Protein 3FIW (pdb70)

B-factor: mean 36.91, std 11.42, range [11.19, 84.14]

CATH classification: 1.10.10.60 (+1 more: 1.10.357.10)

Sequence (659 aa):
KNRETVITEALDLLDEVGLDGVSTRRLAKRLGVEQPSLYWYFRTKRDLLTAAQAAAPHAAEPLPEPGEDWHGWFLRNTRSFRRTLLARRDGARLHAGSRPTADLDRVRRKDFLVASGVPERHAQALAAGRFTVGCVLEEQAEIDHESAFEAGLALITDGLVRHVDARNRETVITEALDLLDEVGLDGVSTRRLAKRLGVEQPSLYWYFRTKRDLLTAAQQAAAPHAAEPLPEPGEDWHGWFLRNTRSFRRTLLARRDGARLHAGSRPDLDRVRRKDFLVASGVPERHAQALAAGRFTVGCVLEEQAEIDHESAFEAGLALITDGLVRHVTKNRETVITEALDLLDEVGLDGVSTRRLAKRLGVEQPSLYWYFRRTKRDLLTAAQAAAPHAAEPLPEPGEDWHGWFLRNTRSFRRTLLARRDGARLHAGSRPTADLDRVRRKDFLVASGVPERHAQALAAGRFTVGCVLEEQAEDHESAFEAGLALITDGLVRHVDARNRETVITEALDLLDEVGLDGVSTRRLAKRLGVEQPSLYWYFRTKRDLLTAAQAAAPHAAEPLPEPGEDWHGWFLRRNTRSFRRTLLARRDGARLHAGSRPTADLDRVRRKDFLVASGVPERHAQALAAGRFTVGCVLEEQAEIDHESAFEAGLALITDGLVRHVD

Organism: Streptomyces coelicolor (strain ATCC BAA-471 / A3(2) / M145) (NCBI:txid100226)

Foldseek 3Di:
DDLVVLLVLQLVVCQVPNPVPRDLVVSCVSVPHDSVVCCVNPVDPLRSLLSLQVLCQLVPDDADDPPDDLVVVLVVSLVSLLCSQLVTQVSLVSCVVNPHDDDPVRVVSNVNCVSNPNDPVLSVCVLSNVVSSVVSNVVRVCVPPVVVVVSSVVVVVVVCVVVDDDD/DLVVLLVLQLVVCQVPNDVRRDLCVSCVVVVHDNVVVCVQPVDPQSSLASLAVLPQLVVDDQDDAPDDLVVVVVVSLVSVLVSQLVGGCSLVSNVSHDHVCVSVVSNVSCVNNPQPPVRVCCVLSNVVSSVVNNVVNVCVVVPVVVVSSVCVVVVVVVVVD/DDDQVVLLVLQLVVCQVQNDVPGALVVSCVSVPHDSVVCCVRPVGPLRSLLSLQVLCQLVPDDQDDAPDDLVVVVVVSLVSVLCSQLVTQNSLVSCVVRPHDDDPVSVVSNCRCVSVVHDPVLSCCVLSNVVSSVVVNCVNVCVVVVVVVSSVCVVVVVCVVVDDDD/DAVVLLVQQQVVCQVPNPVVRDLVVSCVSVVHDSVVSCVRPVDPLRSLQCLQSLPQLLPDDADDQPDDLVVVVVVSLVSVLVSQVPGQCSLVSCVSNVHDRPPVSLVRNCRVVSNPQDPVLSVCVLSNVVSSVVNVVVSVCVVVVVVVVSSVCVVVVVVVVVVD

Nearest PDB structures (foldseek):
  3fiw-assembly1_B  TM=1.004E+00  e=1.712E-21  Streptomyces coelicolor
  3b6c-assembly1_A  TM=8.810E-01  e=7.181E-05  Streptomyces coelicolor
  2opt-assembly1_A  TM=8.750E-01  e=7.545E-05  Streptomyces coelicolor
  2opt-assembly1_B  TM=8.812E-01  e=1.933E-04  Streptomyces coelicolor
  3b6c-assembly1_B  TM=7.492E-01  e=1.067E-04  Streptomyces coelicolor

Solvent-accessible surface area: 34597 Å² total

Secondary structure (DSSP, 8-state):
--HHHHHHHHHHHHHHH-GGG--HHHHHHHHTS-THHHHTT-SSHHHHHH------TTTTSPPP-TTS-HHHHHHHHHHHHHHHHHTSTTHHHHHHHT-PPP-HHHHHH--HHHHTT--HHHH---HHHHHHHHHHHHHHH---HHHHHHHHHHHHHHHHGGG----/-HHHHHHHHHHHHHHH-GGG--HHHHHHHHTS-HHHHHHH-SSHHHHHH------GGGGSPPP-TTS-HHHHHHHHHHHHHHHHHHSTTHHHHHHTS---HHHHHH--HHHHTT--HHHH---HHHHHHHHHHHHHHH---HHHHHHHHHHHHHHHHHTT-/---HHHHHHHHHHHHHHH-GGG--HHHHHHHTTS-HHHHTTT-SSHHHHHH------TTTTSPPP-TTS-HHHHHHHHHHHHHHHHHTSTTHHHHHHHT-PPPPHHHHHH--HHHHTT--HHHH---HHHHHHHHHHHHHHH--HHHHHHHHHHHHHHHHHTT----/--HHHHHHHHHHHHHH-GGG--HHHHHHHHTS-HHHHHTT-SSHHHHHH------TGGGPPPPPTTS-HHHHHHHHHHHHHHHHHTSTTHHHHHHHH-PPPPHHHHHH--HHHHTT--HHHH---HHHHHHHHHHHHHHH---HHHHHHHHHHHHHHHHHHHH-

Structure (mmCIF, N/CA/C/O backbone):
data_3FIW
#
_entry.id   3FIW
#
_cell.length_a   64.487
_cell.length_b   114.352
_cell.length_c   67.446
_cell.angle_alpha   90.00
_cell.angle_beta   90.14
_cell.angle_gamma   90.00
#
_symmetry.space_group_name_H-M   'P 1 21 1'
#
loop_
_entity.id
_entity.type
_entity.pdbx_description
1 polymer 'Putative tetR-family transcriptional regulator'
2 non-polymer DI(HYDROXYETHYL)ETHER
3 water water
#
loop_
_atom_site.group_PDB
_atom_site.id
_atom_site.type_symbol
_atom_site.label_atom_id
_atom_site.label_alt_id
_atom_site.label_comp_id
_atom_site.label_asym_id
_atom_site.label_entity_id
_atom_site.label_seq_id
_atom_site.pdbx_PDB_ins_code
_atom_site.Cartn_x
_atom_site.Cartn_y
_atom_site.Cartn_z
_atom_site.occupancy
_atom_site.B_iso_or_equiv
_atom_site.auth_seq_id
_atom_site.auth_comp_id
_atom_site.auth_asym_id
_atom_site.auth_atom_id
_atom_site.pdbx_PDB_model_num
ATOM 1 N N . LYS A 1 24 ? 31.898 54.497 11.113 1.00 53.90 3 LYS A N 1
ATOM 2 C CA . LYS A 1 24 ? 31.482 55.776 10.441 1.00 53.79 3 LYS A CA 1
ATOM 3 C C . LYS A 1 24 ? 32.459 56.295 9.383 1.00 53.50 3 LYS A C 1
ATOM 4 O O . LYS A 1 24 ? 33.631 56.639 9.689 1.00 53.13 3 LYS A O 1
ATOM 18 N N . ASN A 1 26 ? 34.288 58.652 6.687 1.00 48.28 5 ASN A N 1
ATOM 19 C CA . ASN A 1 26 ? 34.816 59.934 7.073 1.00 46.36 5 ASN A CA 1
ATOM 20 C C . ASN A 1 26 ? 36.148 60.002 6.317 1.00 44.54 5 ASN A C 1
ATOM 21 O O . ASN A 1 26 ? 36.841 58.980 6.202 1.00 44.68 5 ASN A O 1
ATOM 26 N N . ARG A 1 27 ? 36.491 61.153 5.744 1.00 42.00 6 ARG A N 1
ATOM 27 C CA . ARG A 1 27 ? 37.751 61.254 4.990 1.00 40.57 6 ARG A CA 1
ATOM 28 C C . ARG A 1 27 ? 38.990 61.008 5.877 1.00 38.70 6 ARG A C 1
ATOM 29 O O . ARG A 1 27 ? 39.787 60.117 5.578 1.00 36.88 6 ARG A O 1
ATOM 37 N N . GLU A 1 28 ? 39.122 61.770 6.966 1.00 37.26 7 GLU A N 1
ATOM 38 C CA . GLU A 1 28 ? 40.289 61.665 7.892 1.00 38.19 7 GLU A CA 1
ATOM 39 C C . GLU A 1 28 ? 40.542 60.223 8.391 1.00 37.31 7 GLU A C 1
ATOM 40 O O . GLU A 1 28 ? 41.675 59.757 8.394 1.00 37.32 7 GLU A O 1
ATOM 46 N N . THR A 1 29 ? 39.454 59.553 8.761 1.00 36.25 8 THR A N 1
ATOM 47 C CA . THR A 1 29 ? 39.342 58.122 9.023 1.00 35.11 8 THR A CA 1
ATOM 48 C C . THR A 1 29 ? 39.885 57.243 7.935 1.00 34.14 8 THR A C 1
ATOM 49 O O . THR A 1 29 ? 40.588 56.301 8.217 1.00 34.80 8 THR A O 1
ATOM 53 N N . VAL A 1 30 ? 39.481 57.477 6.693 1.00 33.41 9 VAL A N 1
ATOM 54 C CA . VAL A 1 30 ? 39.990 56.660 5.598 1.00 32.03 9 VAL A CA 1
ATOM 55 C C . VAL A 1 30 ? 41.505 56.829 5.473 1.00 31.10 9 VAL A C 1
ATOM 56 O O . VAL A 1 30 ? 42.229 55.845 5.312 1.00 31.07 9 VAL A O 1
ATOM 60 N N . ILE A 1 31 ? 41.961 58.083 5.560 1.00 29.67 10 ILE A N 1
ATOM 61 C CA . ILE A 1 31 ? 43.343 58.432 5.358 1.00 28.12 10 ILE A CA 1
ATOM 62 C C . ILE A 1 31 ? 44.187 57.849 6.484 1.00 29.07 10 ILE A C 1
ATOM 63 O O . ILE A 1 31 ? 45.293 57.398 6.262 1.00 29.37 10 ILE A O 1
ATOM 68 N N . THR A 1 32 ? 43.655 57.860 7.698 1.00 29.62 11 THR A N 1
ATOM 69 C CA . THR A 1 32 ? 44.360 57.353 8.871 1.00 31.05 11 THR A CA 1
ATOM 70 C C . THR A 1 32 ? 44.488 55.858 8.762 1.00 30.87 11 THR A C 1
ATOM 71 O O . THR A 1 32 ? 45.534 55.273 9.083 1.00 30.54 11 THR A O 1
ATOM 75 N N . GLU A 1 33 ? 43.421 55.247 8.261 1.00 30.10 12 GLU A N 1
ATOM 76 C CA . GLU A 1 33 ? 43.402 53.826 7.988 1.00 30.20 12 GLU A CA 1
ATOM 77 C C . GLU A 1 33 ? 44.352 53.424 6.835 1.00 29.89 12 GLU A C 1
ATOM 78 O O . GLU A 1 33 ? 44.899 52.311 6.824 1.00 29.36 12 GLU A O 1
ATOM 84 N N . ALA A 1 34 ? 44.567 54.347 5.903 1.00 28.50 13 ALA A N 1
ATOM 85 C CA . ALA A 1 34 ? 45.437 54.104 4.759 1.00 28.77 13 ALA A CA 1
ATOM 86 C C . ALA A 1 34 ? 46.904 54.098 5.199 1.00 28.39 13 ALA A C 1
ATOM 87 O O . ALA A 1 34 ? 47.709 53.220 4.798 1.00 28.63 13 ALA A O 1
ATOM 89 N N . LEU A 1 35 ? 47.235 55.065 6.059 1.00 28.54 14 LEU A N 1
ATOM 90 C CA . LEU A 1 35 ? 48.559 55.181 6.647 1.00 27.63 14 LEU A CA 1
ATOM 91 C C . LEU A 1 35 ? 48.887 53.998 7.558 1.00 28.53 14 LEU A C 1
ATOM 92 O O . LEU A 1 35 ? 50.059 53.560 7.601 1.00 28.30 14 LEU A O 1
ATOM 97 N N . ASP A 1 36 ? 47.882 53.493 8.279 1.00 28.01 15 ASP A N 1
ATOM 98 C CA . ASP A 1 36 ? 48.046 52.272 9.046 1.00 29.49 15 ASP A CA 1
ATOM 99 C C . ASP A 1 36 ? 48.269 51.069 8.158 1.00 29.83 15 ASP A C 1
ATOM 100 O O . ASP A 1 36 ? 49.122 50.229 8.475 1.00 31.15 15 ASP A O 1
ATOM 105 N N . LEU A 1 37 ? 47.511 50.990 7.062 1.00 30.12 16 LEU A N 1
ATOM 106 C CA . LEU A 1 37 ? 47.701 49.974 6.023 1.00 30.89 16 LEU A CA 1
ATOM 107 C C . LEU A 1 37 ? 49.110 50.008 5.430 1.00 31.94 16 LEU A C 1
ATOM 108 O O . LEU A 1 37 ? 49.729 48.949 5.218 1.00 33.56 16 LEU A O 1
ATOM 113 N N . LEU A 1 38 ? 49.598 51.220 5.160 1.00 32.50 17 LEU A N 1
ATOM 114 C CA . LEU A 1 38 ? 50.939 51.445 4.687 1.00 31.44 17 LEU A CA 1
ATOM 115 C C . LEU A 1 38 ? 51.937 50.863 5.664 1.00 33.49 17 LEU A C 1
ATOM 116 O O . LEU A 1 38 ? 52.874 50.176 5.235 1.00 33.21 17 LEU A O 1
ATOM 121 N N . ASP A 1 39 ? 51.742 51.135 6.963 1.00 33.97 18 ASP A N 1
ATOM 122 C CA . ASP A 1 39 ? 52.591 50.553 8.001 1.00 35.35 18 ASP A CA 1
ATOM 123 C C . ASP A 1 39 ? 52.603 49.046 7.894 1.00 36.09 18 ASP A C 1
ATOM 124 O O . ASP A 1 39 ? 53.646 48.413 8.060 1.00 36.22 18 ASP A O 1
ATOM 129 N N . GLU A 1 40 ? 51.442 48.486 7.585 1.00 37.42 19 GLU A N 1
ATOM 130 C CA . GLU A 1 40 ? 51.253 47.048 7.569 1.00 39.15 19 GLU A CA 1
ATOM 131 C C . GLU A 1 40 ? 51.832 46.374 6.344 1.00 38.43 19 GLU A C 1
ATOM 132 O O . GLU A 1 40 ? 52.456 45.337 6.462 1.00 38.74 19 GLU A O 1
ATOM 138 N N . VAL A 1 41 ? 51.576 46.912 5.157 1.00 38.24 20 VAL A N 1
ATOM 139 C CA . VAL A 1 41 ? 51.845 46.131 3.935 1.00 37.67 20 VAL A CA 1
ATOM 140 C C . VAL A 1 41 ? 52.941 46.738 3.046 1.00 38.12 20 VAL A C 1
ATOM 141 O O . VAL A 1 41 ? 53.365 46.124 2.070 1.00 39.28 20 VAL A O 1
ATOM 145 N N . GLY A 1 42 ? 53.395 47.940 3.373 1.00 37.42 21 GLY A N 1
ATOM 146 C CA . GLY A 1 42 ? 54.401 48.622 2.555 1.00 36.34 21 GLY A CA 1
ATOM 147 C C . GLY A 1 42 ? 53.679 49.428 1.514 1.00 36.47 21 GLY A C 1
ATOM 148 O O . GLY A 1 42 ? 52.508 49.136 1.208 1.00 35.64 21 GLY A O 1
ATOM 149 N N . LEU A 1 43 ? 54.352 50.444 0.975 1.00 35.73 22 LEU A N 1
ATOM 150 C CA . LEU A 1 43 ? 53.771 51.268 -0.100 1.00 36.02 22 LEU A CA 1
ATOM 151 C C . LEU A 1 43 ? 53.343 50.433 -1.317 1.00 36.68 22 LEU A C 1
ATOM 152 O O . LEU A 1 43 ? 52.323 50.716 -1.940 1.00 36.61 22 LEU A O 1
ATOM 157 N N . ASP A 1 44 ? 54.145 49.429 -1.660 1.00 37.02 23 ASP A N 1
ATOM 158 C CA . ASP A 1 44 ? 53.880 48.567 -2.808 1.00 37.35 23 ASP A CA 1
ATOM 159 C C . ASP A 1 44 ? 52.616 47.769 -2.621 1.00 37.47 23 ASP A C 1
ATOM 160 O O . ASP A 1 44 ? 51.985 47.412 -3.619 1.00 37.32 23 ASP A O 1
ATOM 165 N N . GLY A 1 45 ? 52.242 47.493 -1.365 1.00 37.30 24 GLY A N 1
ATOM 166 C CA . GLY A 1 45 ? 50.909 46.902 -1.046 1.00 37.85 24 GLY A CA 1
ATOM 167 C C . GLY A 1 45 ? 49.664 47.799 -0.838 1.00 38.52 24 GLY A C 1
ATOM 168 O O . GLY A 1 45 ? 48.568 47.301 -0.512 1.00 39.51 24 GLY A O 1
ATOM 169 N N . VAL A 1 46 ? 49.786 49.108 -1.013 1.00 37.91 25 VAL A N 1
ATOM 170 C CA . VAL A 1 46 ? 48.656 50.006 -0.771 1.00 38.15 25 VAL A CA 1
ATOM 171 C C . VAL A 1 46 ? 47.784 50.010 -2.041 1.00 40.02 25 VAL A C 1
ATOM 172 O O . VAL A 1 46 ? 48.288 50.247 -3.153 1.00 41.41 25 VAL A O 1
ATOM 176 N N . SER A 1 47 ? 46.499 49.680 -1.876 1.00 39.94 26 SER A N 1
ATOM 177 C CA . SER A 1 47 ? 45.509 49.743 -2.939 1.00 40.02 26 SER A CA 1
ATOM 178 C C . SER A 1 47 ? 44.189 50.100 -2.310 1.00 40.41 26 SER A C 1
ATOM 179 O O . SER A 1 47 ? 43.981 49.929 -1.093 1.00 41.38 26 SER A O 1
ATOM 182 N N . THR A 1 48 ? 43.318 50.644 -3.137 1.00 39.99 27 THR A N 1
ATOM 183 C CA . THR A 1 48 ? 41.954 50.924 -2.757 1.00 39.77 27 THR A CA 1
ATOM 184 C C . THR A 1 48 ? 41.239 49.662 -2.291 1.00 39.14 27 THR A C 1
ATOM 185 O O . THR A 1 48 ? 40.553 49.674 -1.253 1.00 38.90 27 THR A O 1
ATOM 189 N N . ARG A 1 49 ? 41.406 48.573 -3.029 1.00 38.16 28 ARG A N 1
ATOM 190 C CA . ARG A 1 49 ? 40.710 47.366 -2.640 1.00 39.12 28 ARG A CA 1
ATOM 191 C C . ARG A 1 49 ? 41.158 46.869 -1.255 1.00 38.06 28 ARG A C 1
ATOM 192 O O . ARG A 1 49 ? 40.330 46.454 -0.439 1.00 38.69 28 ARG A O 1
ATOM 200 N N . ARG A 1 50 ? 42.441 46.993 -0.956 1.00 36.56 29 ARG A N 1
ATOM 201 C CA . ARG A 1 50 ? 42.960 46.508 0.305 1.00 35.43 29 ARG A CA 1
ATOM 202 C C . ARG A 1 50 ? 42.523 47.417 1.465 1.00 34.29 29 ARG A C 1
ATOM 203 O O . ARG A 1 50 ? 42.167 46.930 2.547 1.00 34.59 29 ARG A O 1
ATOM 211 N N . LEU A 1 51 ? 42.524 48.731 1.232 1.00 31.87 30 LEU A N 1
ATOM 212 C CA . LEU A 1 51 ? 42.020 49.686 2.188 1.00 30.01 30 LEU A CA 1
ATOM 213 C C . LEU A 1 51 ? 40.530 49.459 2.469 1.00 30.18 30 LEU A C 1
ATOM 214 O O . LEU A 1 51 ? 40.107 49.466 3.636 1.00 29.41 30 LEU A O 1
ATOM 219 N N . ALA A 1 52 ? 39.740 49.264 1.404 1.00 29.93 31 ALA A N 1
ATOM 220 C CA . ALA A 1 52 ? 38.310 48.993 1.548 1.00 30.70 31 ALA A CA 1
ATOM 221 C C . ALA A 1 52 ? 38.098 47.845 2.533 1.00 31.41 31 ALA A C 1
ATOM 222 O O . ALA A 1 52 ? 37.287 47.934 3.450 1.00 30.70 31 ALA A O 1
ATOM 224 N N . LYS A 1 53 ? 38.851 46.777 2.321 1.00 32.49 32 LYS A N 1
ATOM 225 C CA . LYS A 1 53 ? 38.729 45.556 3.090 1.00 34.04 32 LYS A CA 1
ATOM 226 C C . LYS A 1 53 ? 39.135 45.773 4.548 1.00 34.47 32 LYS A C 1
ATOM 227 O O . LYS A 1 53 ? 38.429 45.334 5.424 1.00 35.18 32 LYS A O 1
ATOM 233 N N . ARG A 1 54 ? 40.253 46.459 4.800 1.00 35.39 33 ARG A N 1
ATOM 234 C CA . ARG A 1 54 ? 40.627 46.925 6.160 1.00 36.51 33 ARG A CA 1
ATOM 235 C C . ARG A 1 54 ? 39.484 47.655 6.860 1.00 35.78 33 ARG A C 1
ATOM 236 O O . ARG A 1 54 ? 39.304 47.522 8.065 1.00 35.05 33 ARG A O 1
ATOM 244 N N . LEU A 1 55 ? 38.739 48.445 6.088 1.00 35.64 34 LEU A N 1
ATOM 245 C CA . LEU A 1 55 ? 37.649 49.278 6.611 1.00 35.17 34 LEU A CA 1
ATOM 246 C C . LEU A 1 55 ? 36.362 48.472 6.748 1.00 34.64 34 LEU A C 1
ATOM 247 O O . LEU A 1 55 ? 35.455 48.899 7.437 1.00 34.64 34 LEU A O 1
ATOM 252 N N . GLY A 1 56 ? 36.306 47.313 6.087 1.00 34.08 35 GLY A N 1
ATOM 253 C CA . GLY A 1 56 ? 35.116 46.479 5.997 1.00 33.72 35 GLY A CA 1
ATOM 254 C C . GLY A 1 56 ? 34.024 47.076 5.120 1.00 34.14 35 GLY A C 1
ATOM 255 O O . GLY A 1 56 ? 32.826 46.927 5.410 1.00 34.37 35 GLY A O 1
ATOM 256 N N . VAL A 1 57 ? 34.405 47.773 4.053 1.00 33.76 36 VAL A N 1
ATOM 257 C CA . VAL A 1 57 ? 33.406 48.394 3.178 1.00 33.61 36 VAL A CA 1
ATOM 258 C C . VAL A 1 57 ? 33.553 47.902 1.742 1.00 33.98 36 VAL A C 1
ATOM 259 O O . VAL A 1 57 ? 34.573 47.279 1.380 1.00 33.69 36 VAL A O 1
ATOM 263 N N . GLU A 1 58 ? 32.522 48.169 0.942 1.00 34.31 37 GLU A N 1
ATOM 264 C CA . GLU A 1 58 ? 32.565 47.978 -0.515 1.00 34.75 37 GLU A CA 1
ATOM 265 C C . GLU A 1 58 ? 33.594 48.907 -1.137 1.00 34.27 37 GLU A C 1
ATOM 266 O O . GLU A 1 58 ? 33.609 50.122 -0.851 1.00 33.46 37 GLU A O 1
ATOM 272 N N . GLN A 1 59 ? 34.447 48.344 -1.990 1.00 33.93 38 GLN A N 1
ATOM 273 C CA . GLN A 1 59 ? 35.512 49.146 -2.630 1.00 34.44 38 GLN A CA 1
ATOM 274 C C . GLN A 1 59 ? 35.037 50.414 -3.387 1.00 33.74 38 GLN A C 1
ATOM 275 O O . GLN A 1 59 ? 35.678 51.476 -3.257 1.00 33.99 38 GLN A O 1
ATOM 281 N N . PRO A 1 60 ? 33.947 50.312 -4.200 1.00 32.56 39 PRO A N 1
ATOM 282 C CA . PRO A 1 60 ? 33.417 51.529 -4.854 1.00 31.69 39 PRO A CA 1
ATOM 283 C C . PRO A 1 60 ? 32.996 52.661 -3.909 1.00 30.90 39 PRO A C 1
ATOM 284 O O . PRO A 1 60 ? 33.025 53.819 -4.296 1.00 30.89 39 PRO A O 1
ATOM 288 N N . SER A 1 61 ? 32.617 52.344 -2.679 1.00 29.94 40 SER A N 1
ATOM 289 C CA . SER A 1 61 ? 32.331 53.383 -1.702 1.00 29.40 40 SER A CA 1
ATOM 290 C C . SER A 1 61 ? 33.529 54.312 -1.391 1.00 28.38 40 SER A C 1
ATOM 291 O O . SER A 1 61 ? 33.322 55.421 -0.919 1.00 28.27 40 SER A O 1
ATOM 294 N N . LEU A 1 62 ? 34.754 53.857 -1.665 1.00 27.80 41 LEU A N 1
ATOM 295 C CA . LEU A 1 62 ? 35.952 54.664 -1.477 1.00 27.23 41 LEU A CA 1
ATOM 296 C C . LEU A 1 62 ? 36.255 55.596 -2.639 1.00 25.75 41 LEU A C 1
ATOM 297 O O . LEU A 1 62 ? 36.902 56.612 -2.424 1.00 24.51 41 LEU A O 1
ATOM 302 N N . TYR A 1 63 ? 35.830 55.227 -3.849 1.00 23.38 42 TYR A N 1
ATOM 303 C CA . TYR A 1 63 ? 35.829 56.133 -5.007 1.00 23.06 42 TYR A CA 1
ATOM 304 C C . TYR A 1 63 ? 35.368 57.579 -4.678 1.00 22.58 42 TYR A C 1
ATOM 305 O O . TYR A 1 63 ? 35.886 58.543 -5.219 1.00 22.27 42 TYR A O 1
ATOM 314 N N . TRP A 1 64 ? 34.393 57.707 -3.785 1.00 21.83 43 TRP A N 1
ATOM 315 C CA . TRP A 1 64 ? 33.802 58.983 -3.419 1.00 21.48 43 TRP A CA 1
ATOM 316 C C . TRP A 1 64 ? 34.724 59.864 -2.594 1.00 22.54 43 TRP A C 1
ATOM 317 O O . TRP A 1 64 ? 34.544 61.107 -2.544 1.00 21.54 43 TRP A O 1
ATOM 328 N N . TYR A 1 65 ? 35.689 59.209 -1.946 1.00 22.58 44 TYR A N 1
ATOM 329 C CA . TYR A 1 65 ? 36.830 59.871 -1.283 1.00 24.65 44 TYR A CA 1
ATOM 330 C C . TYR A 1 65 ? 38.033 60.127 -2.207 1.00 25.15 44 TYR A C 1
ATOM 331 O O . TYR A 1 65 ? 38.640 61.202 -2.165 1.00 23.71 44 TYR A O 1
ATOM 340 N N . PHE A 1 66 ? 38.392 59.127 -3.008 1.00 25.67 45 PHE A N 1
ATOM 341 C CA . PHE A 1 66 ? 39.597 59.176 -3.804 1.00 26.99 45 PHE A CA 1
ATOM 342 C C . PHE A 1 66 ? 39.314 58.553 -5.109 1.00 27.90 45 PHE A C 1
ATOM 343 O O . PHE A 1 66 ? 39.151 57.340 -5.219 1.00 27.62 45 PHE A O 1
ATOM 351 N N . ARG A 1 67 ? 39.225 59.407 -6.107 1.00 29.90 46 ARG A N 1
ATOM 352 C CA . ARG A 1 67 ? 38.776 59.016 -7.431 1.00 31.72 46 ARG A CA 1
ATOM 353 C C . ARG A 1 67 ? 39.792 58.045 -8.005 1.00 32.71 46 ARG A C 1
ATOM 354 O O . ARG A 1 67 ? 39.419 57.133 -8.765 1.00 33.40 46 ARG A O 1
ATOM 362 N N . THR A 1 68 ? 41.066 58.229 -7.607 1.00 33.15 47 THR A N 1
ATOM 363 C CA . THR A 1 68 ? 42.201 57.480 -8.146 1.00 33.43 47 THR A CA 1
ATOM 364 C C . THR A 1 68 ? 43.140 57.126 -7.037 1.00 33.44 47 THR A C 1
ATOM 365 O O . THR A 1 68 ? 43.090 57.736 -5.990 1.00 33.04 47 THR A O 1
ATOM 369 N N . LYS A 1 69 ? 43.971 56.117 -7.268 1.00 34.20 48 LYS A N 1
ATOM 370 C CA . LYS A 1 69 ? 45.073 55.754 -6.379 1.00 35.73 48 LYS A CA 1
ATOM 371 C C . LYS A 1 69 ? 46.046 56.915 -6.221 1.00 35.63 48 LYS A C 1
ATOM 372 O O . LYS A 1 69 ? 46.516 57.176 -5.121 1.00 35.26 48 LYS A O 1
ATOM 378 N N . ARG A 1 70 ? 46.349 57.609 -7.316 1.00 36.46 49 ARG A N 1
ATOM 379 C CA . ARG A 1 70 ? 47.104 58.860 -7.232 1.00 37.00 49 ARG A CA 1
ATOM 380 C C . ARG A 1 70 ? 46.560 59.791 -6.146 1.00 35.03 49 ARG A C 1
ATOM 381 O O . ARG A 1 70 ? 47.337 60.311 -5.366 1.00 35.17 49 ARG A O 1
ATOM 389 N N . ASP A 1 71 ? 45.247 60.032 -6.109 1.00 33.74 50 ASP A N 1
ATOM 390 C CA . ASP A 1 71 ? 44.657 60.989 -5.140 1.00 32.94 50 ASP A CA 1
ATOM 391 C C . ASP A 1 71 ? 44.705 60.498 -3.668 1.00 31.70 50 ASP A C 1
ATOM 392 O O . ASP A 1 71 ? 44.797 61.300 -2.739 1.00 28.69 50 ASP A O 1
ATOM 397 N N . LEU A 1 72 ? 44.582 59.174 -3.505 1.00 30.50 51 LEU A N 1
ATOM 398 C CA . LEU A 1 72 ? 44.750 58.506 -2.234 1.00 30.16 51 LEU A CA 1
ATOM 399 C C . LEU A 1 72 ? 46.165 58.743 -1.688 1.00 30.00 51 LEU A C 1
ATOM 400 O O . LEU A 1 72 ? 46.324 59.240 -0.584 1.00 30.76 51 LEU A O 1
ATOM 405 N N . LEU A 1 73 ? 47.190 58.385 -2.465 1.00 30.21 52 LEU A N 1
ATOM 406 C CA . LEU A 1 73 ? 48.596 58.689 -2.113 1.00 30.14 52 LEU A CA 1
ATOM 407 C C . LEU A 1 73 ? 48.907 60.146 -1.720 1.00 30.63 52 LEU A C 1
ATOM 408 O O . LEU A 1 73 ? 49.586 60.368 -0.732 1.00 31.76 52 LEU A O 1
ATOM 413 N N . THR A 1 74 ? 48.455 61.113 -2.525 1.00 31.07 53 THR A N 1
ATOM 414 C CA . THR A 1 74 ? 48.640 62.547 -2.288 1.00 30.76 53 THR A CA 1
ATOM 415 C C . THR A 1 74 ? 48.106 62.884 -0.926 1.00 30.85 53 THR A C 1
ATOM 416 O O . THR A 1 74 ? 48.781 63.537 -0.167 1.00 32.63 53 THR A O 1
ATOM 420 N N . ALA A 1 75 ? 46.879 62.448 -0.639 1.00 30.62 54 ALA A N 1
ATOM 421 C CA . ALA A 1 75 ? 46.250 62.581 0.658 1.00 29.26 54 ALA A CA 1
ATOM 422 C C . ALA A 1 75 ? 47.012 61.923 1.790 1.00 28.69 54 ALA A C 1
ATOM 423 O O . ALA A 1 75 ? 47.083 62.501 2.865 1.00 27.09 54 ALA A O 1
ATOM 433 N N . ALA A 1 77 ? 50.247 61.334 1.796 1.00 29.74 56 ALA A N 1
ATOM 434 C CA . ALA A 1 77 ? 51.531 62.038 1.920 1.00 29.04 56 ALA A CA 1
ATOM 435 C C . ALA A 1 77 ? 51.372 63.347 2.729 1.00 30.06 56 ALA A C 1
ATOM 436 O O . ALA A 1 77 ? 52.239 63.684 3.549 1.00 29.32 56 ALA A O 1
ATOM 438 N N . GLN A 1 78 ? 50.259 64.050 2.488 1.00 29.80 57 GLN A N 1
ATOM 439 C CA . GLN A 1 78 ? 49.967 65.271 3.162 1.00 31.55 57 GLN A CA 1
ATOM 440 C C . GLN A 1 78 ? 49.692 65.007 4.646 1.00 31.41 57 GLN A C 1
ATOM 441 O O . GLN A 1 78 ? 50.265 65.688 5.503 1.00 32.11 57 GLN A O 1
ATOM 447 N N . ALA A 1 79 ? 48.808 64.043 4.952 1.00 31.77 58 ALA A N 1
ATOM 448 C CA . ALA A 1 79 ? 48.482 63.665 6.359 1.00 30.82 58 ALA A CA 1
ATOM 449 C C . ALA A 1 79 ? 49.746 63.203 7.100 1.00 31.65 58 ALA A C 1
ATOM 450 O O . ALA A 1 79 ? 49.889 63.423 8.289 1.00 32.90 58 ALA A O 1
ATOM 452 N N . ALA A 1 80 ? 50.664 62.532 6.389 1.00 32.17 59 ALA A N 1
ATOM 453 C CA . ALA A 1 80 ? 51.939 62.012 6.978 1.00 31.39 59 ALA A CA 1
ATOM 454 C C . ALA A 1 80 ? 52.835 63.115 7.591 1.00 31.21 59 ALA A C 1
ATOM 455 O O . ALA A 1 80 ? 53.721 62.826 8.419 1.00 31.00 59 ALA A O 1
ATOM 465 N N . ALA A 1 82 ? 51.746 65.754 9.323 1.00 32.16 61 ALA A N 1
ATOM 466 C CA . ALA A 1 82 ? 51.091 66.446 10.439 1.00 31.25 61 ALA A CA 1
ATOM 467 C C . ALA A 1 82 ? 52.014 66.547 11.644 1.00 30.34 61 ALA A C 1
ATOM 468 O O . ALA A 1 82 ? 52.116 67.618 12.204 1.00 29.77 61 ALA A O 1
ATOM 470 N N . PRO A 1 83 ? 52.683 65.421 12.036 1.00 30.22 62 PRO A N 1
ATOM 471 C CA . PRO A 1 83 ? 53.622 65.458 13.188 1.00 30.05 62 PRO A CA 1
ATOM 472 C C . PRO A 1 83 ? 54.758 66.501 13.045 1.00 30.87 62 PRO A C 1
ATOM 473 O O . PRO A 1 83 ? 55.136 67.162 14.013 1.00 31.45 62 PRO A O 1
ATOM 477 N N . HIS A 1 84 ? 55.297 66.677 11.854 1.00 31.24 63 HIS A N 1
ATOM 478 C CA . HIS A 1 84 ? 56.216 67.782 11.636 1.00 32.05 63 HIS A CA 1
ATOM 479 C C . HIS A 1 84 ? 55.562 69.166 11.861 1.00 32.97 63 HIS A C 1
ATOM 480 O O . HIS A 1 84 ? 56.166 70.053 12.470 1.00 31.58 63 HIS A O 1
ATOM 487 N N . ALA A 1 85 ? 54.323 69.331 11.370 1.00 34.39 64 ALA A N 1
ATOM 488 C CA . ALA A 1 85 ? 53.570 70.578 11.524 1.00 34.71 64 ALA A CA 1
ATOM 489 C C . ALA A 1 85 ? 53.123 70.816 12.933 1.00 35.19 64 ALA A C 1
ATOM 490 O O . ALA A 1 85 ? 52.763 71.933 13.305 1.00 34.68 64 ALA A O 1
ATOM 492 N N . ALA A 1 86 ? 53.091 69.760 13.732 1.00 36.11 65 ALA A N 1
ATOM 493 C CA . ALA A 1 86 ? 52.704 69.913 15.142 1.00 36.25 65 ALA A CA 1
ATOM 494 C C . ALA A 1 86 ? 53.817 70.498 16.017 1.00 36.70 65 ALA A C 1
ATOM 495 O O . ALA A 1 86 ? 53.582 70.786 17.180 1.00 36.49 65 ALA A O 1
ATOM 497 N N . GLU A 1 87 ? 55.035 70.654 15.485 1.00 36.64 66 GLU A N 1
ATOM 498 C CA . GLU A 1 87 ? 56.154 71.137 16.311 1.00 36.31 66 GLU A CA 1
ATOM 499 C C . GLU A 1 87 ? 56.058 72.629 16.579 1.00 36.35 66 GLU A C 1
ATOM 500 O O . GLU A 1 87 ? 55.607 73.362 15.708 1.00 36.55 66 GLU A O 1
ATOM 506 N N . PRO A 1 88 ? 56.518 73.094 17.765 1.00 37.06 67 PRO A N 1
ATOM 507 C CA . PRO A 1 88 ? 56.476 74.556 18.003 1.00 36.92 67 PRO A CA 1
ATOM 508 C C . PRO A 1 88 ? 57.356 75.293 16.990 1.00 36.93 67 PRO A C 1
ATOM 509 O O . PRO A 1 88 ? 58.390 74.771 16.548 1.00 37.13 67 PRO A O 1
ATOM 513 N N . LEU A 1 89 ? 56.899 76.456 16.577 1.00 36.85 68 LEU A N 1
ATOM 514 C CA . LEU A 1 89 ? 57.678 77.365 15.755 1.00 36.89 68 LEU A CA 1
ATOM 515 C C . LEU A 1 89 ? 58.784 78.032 16.584 1.00 37.64 68 LEU A C 1
ATOM 516 O O . LEU A 1 89 ? 58.631 78.269 17.810 1.00 37.88 68 LEU A O 1
ATOM 521 N N . PRO A 1 90 ? 59.886 78.391 15.918 1.00 38.18 69 PRO A N 1
ATOM 522 C CA . PRO A 1 90 ? 60.985 78.952 16.682 1.00 39.11 69 PRO A CA 1
ATOM 523 C C . PRO A 1 90 ? 60.640 80.374 17.214 1.00 40.87 69 PRO A C 1
ATOM 524 O O . PRO A 1 90 ? 59.920 81.114 16.545 1.00 41.35 69 PRO A O 1
ATOM 528 N N . GLU A 1 91 ? 61.129 80.725 18.408 1.00 41.77 70 GLU A N 1
ATOM 529 C CA . GLU A 1 91 ? 60.931 82.054 18.950 1.00 44.12 70 GLU A CA 1
ATOM 530 C C . GLU A 1 91 ? 62.221 82.810 18.991 1.00 44.25 70 GLU A C 1
ATOM 531 O O . GLU A 1 91 ? 63.237 82.262 19.398 1.00 44.70 70 GLU A O 1
ATOM 537 N N . PRO A 1 92 ? 62.185 84.083 18.564 1.00 45.09 71 PRO A N 1
ATOM 538 C CA . PRO A 1 92 ? 63.233 85.074 18.826 1.00 44.86 71 PRO A CA 1
ATOM 539 C C . PRO A 1 92 ? 63.929 84.894 20.167 1.00 44.23 71 PRO A C 1
ATOM 540 O O . PRO A 1 92 ? 63.286 84.742 21.229 1.00 43.45 71 PRO A O 1
ATOM 544 N N . GLY A 1 93 ? 65.250 84.907 20.101 1.00 43.38 72 GLY A N 1
ATOM 545 C CA . GLY A 1 93 ? 66.022 84.705 21.294 1.00 42.09 72 GLY A CA 1
ATOM 546 C C . GLY A 1 93 ? 66.495 83.274 21.377 1.00 40.58 72 GLY A C 1
ATOM 547 O O . GLY A 1 93 ? 67.497 83.022 22.042 1.00 40.28 72 GLY A O 1
ATOM 548 N N . GLU A 1 94 ? 65.808 82.321 20.738 1.00 38.90 73 GLU A N 1
ATOM 549 C CA . GLU A 1 94 ? 66.335 80.968 20.874 1.00 37.94 73 GLU A CA 1
ATOM 550 C C . GLU A 1 94 ? 67.468 80.758 19.909 1.00 36.92 73 GLU A C 1
ATOM 551 O O . GLU A 1 94 ? 67.588 81.485 18.912 1.00 35.92 73 GLU A O 1
ATOM 557 N N . ASP A 1 95 ? 68.330 79.814 20.282 1.00 35.97 74 ASP A N 1
ATOM 558 C CA . ASP A 1 95 ? 69.535 79.487 19.547 1.00 35.49 74 ASP A CA 1
ATOM 559 C C . ASP A 1 95 ? 69.097 78.952 18.172 1.00 34.16 74 ASP A C 1
ATOM 560 O O . ASP A 1 95 ? 68.472 77.887 18.083 1.00 34.62 74 ASP A O 1
ATOM 565 N N . TRP A 1 96 ? 69.407 79.717 17.121 1.00 31.88 75 TRP A N 1
ATOM 566 C CA . TRP A 1 96 ? 68.960 79.405 15.787 1.00 30.80 75 TRP A CA 1
ATOM 567 C C . TRP A 1 96 ? 69.641 78.120 15.347 1.00 29.60 75 TRP A C 1
ATOM 568 O O . TRP A 1 96 ? 69.137 77.466 14.478 1.00 30.46 75 TRP A O 1
ATOM 579 N N . HIS A 1 97 ? 70.812 77.842 15.922 1.00 28.63 76 HIS A N 1
ATOM 580 C CA . HIS A 1 97 ? 71.694 76.749 15.526 1.00 29.49 76 HIS A CA 1
ATOM 581 C C . HIS A 1 97 ? 71.110 75.411 15.970 1.00 28.46 76 HIS A C 1
ATOM 582 O O . HIS A 1 97 ? 70.981 74.523 15.153 1.00 30.01 76 HIS A O 1
ATOM 589 N N . GLY A 1 98 ? 70.790 75.292 17.256 1.00 28.04 77 GLY A N 1
ATOM 590 C CA . GLY A 1 98 ? 70.102 74.147 17.838 1.00 28.91 77 GLY A CA 1
ATOM 591 C C . GLY A 1 98 ? 68.712 73.917 17.271 1.00 29.96 77 GLY A C 1
ATOM 592 O O . GLY A 1 98 ? 68.320 72.768 17.082 1.00 29.82 77 GLY A O 1
ATOM 593 N N . TRP A 1 99 ? 67.960 74.989 17.015 1.00 30.32 78 TRP A N 1
ATOM 594 C CA . TRP A 1 99 ? 66.675 74.883 16.364 1.00 31.60 78 TRP A CA 1
ATOM 595 C C . TRP A 1 99 ? 66.840 74.310 14.956 1.00 32.29 78 TRP A C 1
ATOM 596 O O . TRP A 1 99 ? 66.113 73.393 14.554 1.00 32.66 78 TRP A O 1
ATOM 607 N N . PHE A 1 100 ? 67.789 74.835 14.196 1.00 32.63 79 PHE A N 1
ATOM 608 C CA . PHE A 1 100 ? 68.019 74.269 12.840 1.00 32.99 79 PHE A CA 1
ATOM 609 C C . PHE A 1 100 ? 68.195 72.741 12.847 1.00 33.03 79 PHE A C 1
ATOM 610 O O . PHE A 1 100 ? 67.549 72.008 12.100 1.00 32.99 79 PHE A O 1
ATOM 618 N N . LEU A 1 101 ? 69.094 72.268 13.688 1.00 32.88 80 LEU A N 1
ATOM 619 C CA . LEU A 1 101 ? 69.263 70.831 13.850 1.00 32.35 80 LEU A CA 1
ATOM 620 C C . LEU A 1 101 ? 67.962 70.168 14.237 1.00 31.41 80 LEU A C 1
ATOM 621 O O . LEU A 1 101 ? 67.600 69.150 13.661 1.00 30.09 80 LEU A O 1
ATOM 626 N N . ARG A 1 102 ? 67.307 70.727 15.259 1.00 31.48 81 ARG A N 1
ATOM 627 C CA . ARG A 1 102 ? 66.027 70.223 15.764 1.00 31.40 81 ARG A CA 1
ATOM 628 C C . ARG A 1 102 ? 64.936 70.106 14.652 1.00 30.89 81 ARG A C 1
ATOM 629 O O . ARG A 1 102 ? 64.258 69.054 14.526 1.00 29.49 81 ARG A O 1
ATOM 637 N N . ASN A 1 103 ? 64.808 71.149 13.825 1.00 30.81 82 ASN A N 1
ATOM 638 C CA . ASN A 1 103 ? 63.878 71.126 12.665 1.00 31.31 82 ASN A CA 1
ATOM 639 C C . ASN A 1 103 ? 64.097 69.979 11.639 1.00 31.37 82 ASN A C 1
ATOM 640 O O . ASN A 1 103 ? 63.149 69.300 11.171 1.00 30.19 82 ASN A O 1
ATOM 645 N N . THR A 1 104 ? 65.369 69.744 11.303 1.00 31.66 83 THR A N 1
ATOM 646 C CA . THR A 1 104 ? 65.726 68.685 10.357 1.00 31.29 83 THR A CA 1
ATOM 647 C C . THR A 1 104 ? 65.530 67.310 11.012 1.00 30.53 83 THR A C 1
ATOM 648 O O . THR A 1 104 ? 65.044 66.365 10.339 1.00 30.14 83 THR A O 1
ATOM 652 N N . ARG A 1 105 ? 65.930 67.197 12.290 1.00 29.52 84 ARG A N 1
ATOM 653 C CA . ARG A 1 105 ? 65.620 65.991 13.095 1.00 29.65 84 ARG A CA 1
ATOM 654 C C . ARG A 1 105 ? 64.119 65.720 13.142 1.00 29.61 84 ARG A C 1
ATOM 655 O O . ARG A 1 105 ? 63.677 64.579 13.036 1.00 31.13 84 ARG A O 1
ATOM 663 N N . SER A 1 106 ? 63.321 66.759 13.253 1.00 29.82 85 SER A N 1
ATOM 664 C CA . SER A 1 106 ? 61.871 66.564 13.199 1.00 29.88 85 SER A CA 1
ATOM 665 C C . SER A 1 106 ? 61.404 65.978 11.857 1.00 29.99 85 SER A C 1
ATOM 666 O O . SER A 1 106 ? 60.564 65.060 11.819 1.00 29.59 85 SER A O 1
ATOM 669 N N . PHE A 1 107 ? 61.898 66.565 10.770 1.00 29.36 86 PHE A N 1
ATOM 670 C CA . PHE A 1 107 ? 61.529 66.151 9.429 1.00 28.53 86 PHE A CA 1
ATOM 671 C C . PHE A 1 107 ? 61.864 64.670 9.196 1.00 28.69 86 PHE A C 1
ATOM 672 O O . PHE A 1 107 ? 61.025 63.924 8.661 1.00 28.52 86 PHE A O 1
ATOM 680 N N . ARG A 1 108 ? 63.102 64.290 9.543 1.00 27.38 87 ARG A N 1
ATOM 681 C CA . ARG A 1 108 ? 63.533 62.910 9.549 1.00 27.76 87 ARG A CA 1
ATOM 682 C C . ARG A 1 108 ? 62.584 62.000 10.336 1.00 27.63 87 ARG A C 1
ATOM 683 O O . ARG A 1 108 ? 62.110 60.998 9.843 1.00 29.02 87 ARG A O 1
ATOM 691 N N . ARG A 1 109 ? 62.354 62.338 11.594 1.00 28.13 88 ARG A N 1
ATOM 692 C CA . ARG A 1 109 ? 61.490 61.583 12.476 1.00 28.44 88 ARG A CA 1
ATOM 693 C C . ARG A 1 109 ? 60.101 61.400 11.803 1.00 28.33 88 ARG A C 1
ATOM 694 O O . ARG A 1 109 ? 59.528 60.300 11.792 1.00 26.74 88 ARG A O 1
ATOM 702 N N . THR A 1 110 ? 59.611 62.463 11.178 1.00 28.75 89 THR A N 1
ATOM 703 C CA . THR A 1 110 ? 58.301 62.404 10.525 1.00 29.32 89 THR A CA 1
ATOM 704 C C . THR A 1 110 ? 58.291 61.369 9.414 1.00 30.28 89 THR A C 1
ATOM 705 O O . THR A 1 110 ? 57.352 60.560 9.361 1.00 31.14 89 THR A O 1
ATOM 709 N N . LEU A 1 111 ? 59.358 61.329 8.593 1.00 28.94 90 LEU A N 1
ATOM 710 C CA . LEU A 1 111 ? 59.379 60.499 7.421 1.00 28.88 90 LEU A CA 1
ATOM 711 C C . LEU A 1 111 ? 59.497 59.060 7.865 1.00 30.12 90 LEU A C 1
ATOM 712 O O . LEU A 1 111 ? 58.833 58.176 7.304 1.00 30.64 90 LEU A O 1
ATOM 717 N N . LEU A 1 112 ? 60.290 58.831 8.927 1.00 30.53 91 LEU A N 1
ATOM 718 C CA . LEU A 1 112 ? 60.484 57.473 9.469 1.00 29.22 91 LEU A CA 1
ATOM 719 C C . LEU A 1 112 ? 59.276 56.905 10.213 1.00 30.16 91 LEU A C 1
ATOM 720 O O . LEU A 1 112 ? 59.225 55.664 10.516 1.00 30.47 91 LEU A O 1
ATOM 725 N N . ALA A 1 113 ? 58.317 57.776 10.523 1.00 30.55 92 ALA A N 1
ATOM 726 C CA . ALA A 1 113 ? 57.170 57.404 11.365 1.00 31.00 92 ALA A CA 1
ATOM 727 C C . ALA A 1 113 ? 56.162 56.482 10.698 1.00 30.93 92 ALA A C 1
ATOM 728 O O . ALA A 1 113 ? 55.317 55.899 11.366 1.00 32.39 92 ALA A O 1
ATOM 730 N N . ARG A 1 114 ? 56.216 56.379 9.381 1.00 31.64 93 ARG A N 1
ATOM 731 C CA . ARG A 1 114 ? 55.359 55.472 8.611 1.00 31.79 93 ARG A CA 1
ATOM 732 C C . ARG A 1 114 ? 56.281 54.670 7.742 1.00 32.51 93 ARG A C 1
ATOM 733 O O . ARG A 1 114 ? 57.274 55.218 7.214 1.00 33.35 93 ARG A O 1
ATOM 741 N N . ARG A 1 115 ? 55.987 53.382 7.587 1.00 31.95 94 ARG A N 1
ATOM 742 C CA . ARG A 1 115 ? 56.768 52.548 6.681 1.00 32.10 94 ARG A CA 1
ATOM 743 C C . ARG A 1 115 ? 56.814 53.186 5.278 1.00 31.71 94 ARG A C 1
ATOM 744 O O . ARG A 1 115 ? 55.842 53.798 4.873 1.00 30.67 94 ARG A O 1
ATOM 752 N N . ASP A 1 116 ? 57.947 53.038 4.567 1.00 31.08 95 ASP A N 1
ATOM 753 C CA . ASP A 1 116 ? 58.162 53.588 3.214 1.00 30.40 95 ASP A CA 1
ATOM 754 C C . ASP A 1 116 ? 57.773 55.065 3.214 1.00 29.51 95 ASP A C 1
ATOM 755 O O . ASP A 1 116 ? 57.386 55.622 2.191 1.00 29.03 95 ASP A O 1
ATOM 760 N N . GLY A 1 117 ? 57.840 55.661 4.396 1.00 29.61 96 GLY A N 1
ATOM 761 C CA . GLY A 1 117 ? 57.546 57.083 4.619 1.00 29.93 96 GLY A CA 1
ATOM 762 C C . GLY A 1 117 ? 58.167 58.009 3.596 1.00 30.26 96 GLY A C 1
ATOM 763 O O . GLY A 1 117 ? 57.474 58.883 3.072 1.00 32.04 96 GLY A O 1
ATOM 764 N N . ALA A 1 118 ? 59.464 57.835 3.293 1.00 29.46 97 ALA A N 1
ATOM 765 C CA . ALA A 1 118 ? 60.126 58.777 2.365 1.00 29.37 97 ALA A CA 1
ATOM 766 C C . ALA A 1 118 ? 59.762 58.590 0.883 1.00 29.22 97 ALA A C 1
ATOM 767 O O . ALA A 1 118 ? 59.645 59.568 0.170 1.00 29.37 97 ALA A O 1
ATOM 769 N N . ARG A 1 119 ? 59.520 57.352 0.442 1.00 29.50 98 ARG A N 1
ATOM 770 C CA . ARG A 1 119 ? 58.973 57.071 -0.904 1.00 29.46 98 ARG A CA 1
ATOM 771 C C . ARG A 1 119 ? 57.576 57.628 -1.070 1.00 30.45 98 ARG A C 1
ATOM 772 O O . ARG A 1 119 ? 57.204 58.115 -2.150 1.00 29.74 98 ARG A O 1
ATOM 780 N N . LEU A 1 120 ? 56.788 57.554 -0.001 1.00 31.29 99 LEU A N 1
ATOM 781 C CA . LEU A 1 120 ? 55.476 58.169 -0.013 1.00 31.89 99 LEU A CA 1
ATOM 782 C C . LEU A 1 120 ? 55.597 59.673 -0.210 1.00 31.92 99 LEU A C 1
ATOM 783 O O . LEU A 1 120 ? 54.894 60.253 -1.047 1.00 32.74 99 LEU A O 1
ATOM 788 N N . HIS A 1 121 ? 56.475 60.314 0.563 1.00 31.49 100 HIS A N 1
ATOM 789 C CA . HIS A 1 121 ? 56.693 61.747 0.427 1.00 30.33 100 HIS A CA 1
ATOM 790 C C . HIS A 1 121 ? 57.163 62.153 -0.967 1.00 30.54 100 HIS A C 1
ATOM 791 O O . HIS A 1 121 ? 56.508 62.963 -1.656 1.00 30.08 100 HIS A O 1
ATOM 798 N N . ALA A 1 122 ? 58.281 61.562 -1.382 1.00 30.49 101 ALA A N 1
ATOM 799 C CA . ALA A 1 122 ? 58.903 61.845 -2.699 1.00 32.12 101 ALA A CA 1
ATOM 800 C C . ALA A 1 122 ? 57.929 61.613 -3.856 1.00 32.70 101 ALA A C 1
ATOM 801 O O . ALA A 1 122 ? 57.881 62.398 -4.814 1.00 32.63 101 ALA A O 1
ATOM 803 N N . GLY A 1 123 ? 57.147 60.548 -3.748 1.00 34.35 102 GLY A N 1
ATOM 804 C CA . GLY A 1 123 ? 56.168 60.208 -4.769 1.00 37.41 102 GLY A CA 1
ATOM 805 C C . GLY A 1 123 ? 54.990 61.164 -4.962 1.00 38.76 102 GLY A C 1
ATOM 806 O O . GLY A 1 123 ? 54.471 61.296 -6.078 1.00 39.42 102 GLY A O 1
ATOM 807 N N . SER A 1 124 ? 54.539 61.785 -3.877 1.00 40.14 103 SER A N 1
ATOM 808 C CA . SER A 1 124 ? 53.404 62.694 -3.916 1.00 42.17 103 SER A CA 1
ATOM 809 C C . SER A 1 124 ? 53.719 63.909 -3.106 1.00 43.81 103 SER A C 1
ATOM 810 O O . SER A 1 124 ? 53.008 64.180 -2.140 1.00 44.12 103 SER A O 1
ATOM 813 N N . ARG A 1 125 ? 54.773 64.620 -3.470 1.00 45.96 104 ARG A N 1
ATOM 814 C CA . ARG A 1 125 ? 55.200 65.838 -2.751 1.00 48.44 104 ARG A CA 1
ATOM 815 C C . ARG A 1 125 ? 54.071 66.690 -2.155 1.00 48.77 104 ARG A C 1
ATOM 816 O O . ARG A 1 125 ? 53.354 67.377 -2.892 1.00 49.33 104 ARG A O 1
ATOM 824 N N . PRO A 1 126 ? 53.907 66.630 -0.810 1.00 49.63 105 PRO A N 1
ATOM 825 C CA . PRO A 1 126 ? 52.910 67.409 -0.036 1.00 49.82 105 PRO A CA 1
ATOM 826 C C . PRO A 1 126 ? 53.150 68.890 -0.207 1.00 50.68 105 PRO A C 1
ATOM 827 O O . PRO A 1 126 ? 54.273 69.302 -0.508 1.00 50.67 105 PRO A O 1
ATOM 831 N N . THR A 1 127 ? 52.122 69.703 0.003 1.00 52.02 106 THR A N 1
ATOM 832 C CA . THR A 1 127 ? 52.312 71.150 -0.134 1.00 53.42 106 THR A CA 1
ATOM 833 C C . THR A 1 127 ? 52.643 71.747 1.239 1.00 54.10 106 THR A C 1
ATOM 834 O O . THR A 1 127 ? 51.875 71.592 2.190 1.00 54.33 106 THR A O 1
ATOM 838 N N . ALA A 1 128 ? 53.806 72.384 1.346 1.00 54.76 107 ALA A N 1
ATOM 839 C CA . ALA A 1 128 ? 54.245 72.986 2.603 1.00 55.55 107 ALA A CA 1
ATOM 840 C C . ALA A 1 128 ? 53.381 74.183 3.034 1.00 56.24 107 ALA A C 1
ATOM 841 O O . ALA A 1 128 ? 52.873 74.952 2.198 1.00 56.92 107 ALA A O 1
ATOM 843 N N . ASP A 1 129 ? 53.208 74.324 4.346 1.00 56.29 108 ASP A N 1
ATOM 844 C CA . ASP A 1 129 ? 52.477 75.451 4.931 1.00 56.78 108 ASP A CA 1
ATOM 845 C C . ASP A 1 129 ? 53.293 76.756 4.740 1.00 56.07 108 ASP A C 1
ATOM 846 O O . ASP A 1 129 ? 54.271 76.987 5.438 1.00 56.34 108 ASP A O 1
ATOM 851 N N . LEU A 1 130 ? 52.904 77.579 3.771 1.00 55.45 109 LEU A N 1
ATOM 852 C CA . LEU A 1 130 ? 53.667 78.793 3.417 1.00 55.13 109 LEU A CA 1
ATOM 853 C C . LEU A 1 130 ? 53.827 79.752 4.603 1.00 54.48 109 LEU A C 1
ATOM 854 O O . LEU A 1 130 ? 54.838 80.441 4.733 1.00 53.58 109 LEU A O 1
ATOM 859 N N . ASP A 1 131 ? 52.811 79.786 5.458 1.00 53.49 110 ASP A N 1
ATOM 860 C CA . ASP A 1 131 ? 52.891 80.519 6.698 1.00 53.21 110 ASP A CA 1
ATOM 861 C C . ASP A 1 131 ? 54.054 80.031 7.604 1.00 51.90 110 ASP A C 1
ATOM 862 O O . ASP A 1 131 ? 54.848 80.852 8.075 1.00 51.66 110 ASP A O 1
ATOM 867 N N . ARG A 1 132 ? 54.135 78.710 7.828 1.00 50.25 111 ARG A N 1
ATOM 868 C CA . ARG A 1 132 ? 55.175 78.074 8.643 1.00 48.38 111 ARG A CA 1
ATOM 869 C C . ARG A 1 132 ? 56.566 78.217 8.030 1.00 48.58 111 ARG A C 1
ATOM 870 O O . ARG A 1 132 ? 57.538 78.454 8.746 1.00 48.93 111 ARG A O 1
ATOM 878 N N . VAL A 1 133 ? 56.670 78.040 6.711 1.00 47.81 112 VAL A N 1
ATOM 879 C CA . VAL A 1 133 ? 57.964 78.146 6.026 1.00 46.64 112 VAL A CA 1
ATOM 880 C C . VAL A 1 133 ? 58.503 79.575 6.183 1.00 46.57 112 VAL A C 1
ATOM 881 O O . VAL A 1 133 ? 59.698 79.773 6.367 1.00 46.84 112 VAL A O 1
ATOM 885 N N . ARG A 1 134 ? 57.604 80.556 6.141 1.00 45.45 113 ARG A N 1
ATOM 886 C CA . ARG A 1 134 ? 57.980 81.966 6.211 1.00 45.43 113 ARG A CA 1
ATOM 887 C C . ARG A 1 134 ? 58.380 82.363 7.616 1.00 43.93 113 ARG A C 1
ATOM 888 O O . ARG A 1 134 ? 59.262 83.195 7.790 1.00 44.11 113 ARG A O 1
ATOM 896 N N . ARG A 1 135 ? 57.724 81.778 8.616 1.00 43.03 114 ARG A N 1
ATOM 897 C CA . ARG A 1 135 ? 58.019 82.094 10.024 1.00 42.72 114 ARG A CA 1
ATOM 898 C C . ARG A 1 135 ? 59.401 81.528 10.443 1.00 41.38 114 ARG A C 1
ATOM 899 O O . ARG A 1 135 ? 60.196 82.211 11.112 1.00 41.87 114 ARG A O 1
ATOM 907 N N . LYS A 1 136 ? 59.656 80.292 10.020 1.00 38.85 115 LYS A N 1
ATOM 908 C CA . LYS A 1 136 ? 60.948 79.628 10.192 1.00 37.19 115 LYS A CA 1
ATOM 909 C C . LYS A 1 136 ? 62.049 80.425 9.509 1.00 36.81 115 LYS A C 1
ATOM 910 O O . LYS A 1 136 ? 63.082 80.697 10.105 1.00 36.19 115 LYS A O 1
ATOM 924 N N . ASP A 1 138 ? 61.972 83.683 8.657 1.00 36.64 117 ASP A N 1
ATOM 925 C CA . ASP A 1 138 ? 62.081 84.958 9.384 1.00 37.20 117 ASP A CA 1
ATOM 926 C C . ASP A 1 138 ? 62.911 84.837 10.642 1.00 36.63 117 ASP A C 1
ATOM 927 O O . ASP A 1 138 ? 63.754 85.693 10.923 1.00 37.75 117 ASP A O 1
ATOM 932 N N . PHE A 1 139 ? 62.673 83.772 11.401 1.00 35.62 118 PHE A N 1
ATOM 933 C CA . PHE A 1 139 ? 63.485 83.467 12.573 1.00 34.01 118 PHE A CA 1
ATOM 934 C C . PHE A 1 139 ? 64.983 83.355 12.268 1.00 33.35 118 PHE A C 1
ATOM 935 O O . PHE A 1 139 ? 65.799 83.859 13.036 1.00 32.60 118 PHE A O 1
ATOM 943 N N . LEU A 1 140 ? 65.332 82.674 11.170 1.00 32.97 119 LEU A N 1
ATOM 944 C CA . LEU A 1 140 ? 66.729 82.466 10.782 1.00 32.51 119 LEU A CA 1
ATOM 945 C C . LEU A 1 140 ? 67.344 83.799 10.346 1.00 33.04 119 LEU A C 1
ATOM 946 O O . LEU A 1 140 ? 68.486 84.118 10.675 1.00 33.74 119 LEU A O 1
ATOM 951 N N . VAL A 1 141 ? 66.587 84.570 9.590 1.00 33.79 120 VAL A N 1
ATOM 952 C CA . VAL A 1 141 ? 67.034 85.917 9.193 1.00 33.98 120 VAL A CA 1
ATOM 953 C C . VAL A 1 141 ? 67.191 86.830 10.418 1.00 34.87 120 VAL A C 1
ATOM 954 O O . VAL A 1 141 ? 68.215 87.497 10.550 1.00 35.93 120 VAL A O 1
ATOM 958 N N . ALA A 1 142 ? 66.195 86.867 11.307 1.00 34.45 121 ALA A N 1
ATOM 959 C CA . ALA A 1 142 ? 66.313 87.668 12.528 1.00 34.28 121 ALA A CA 1
ATOM 960 C C . ALA A 1 142 ? 67.418 87.174 13.482 1.00 34.63 121 ALA A C 1
ATOM 961 O O . ALA A 1 142 ? 67.841 87.906 14.359 1.00 34.53 121 ALA A O 1
ATOM 963 N N . SER A 1 143 ? 67.908 85.951 13.283 1.00 35.15 122 SER A N 1
ATOM 964 C CA . SER A 1 143 ? 69.004 85.413 14.090 1.00 35.61 122 SER A CA 1
ATOM 965 C C . SER A 1 143 ? 70.364 85.781 13.481 1.00 35.74 122 SER A C 1
ATOM 966 O O . SER A 1 143 ? 71.411 85.477 14.043 1.00 35.03 122 SER A O 1
ATOM 969 N N . GLY A 1 144 ? 70.343 86.431 12.328 1.00 36.02 123 GLY A N 1
ATOM 970 C CA . GLY A 1 144 ? 71.584 86.827 11.698 1.00 36.94 123 GLY A CA 1
ATOM 971 C C . GLY A 1 144 ? 72.068 85.926 10.581 1.00 37.97 123 GLY A C 1
ATOM 972 O O . GLY A 1 144 ? 73.087 86.232 9.974 1.00 38.76 123 GLY A O 1
ATOM 973 N N . VAL A 1 145 ? 71.379 84.808 10.311 1.00 38.28 124 VAL A N 1
ATOM 974 C CA . VAL A 1 145 ? 71.637 84.023 9.099 1.00 37.92 124 VAL A CA 1
ATOM 975 C C . VAL A 1 145 ? 71.205 84.810 7.837 1.00 38.79 124 VAL A C 1
ATOM 976 O O . VAL A 1 145 ? 70.042 85.195 7.708 1.00 38.32 124 VAL A O 1
ATOM 980 N N . PRO A 1 146 ? 72.141 85.058 6.895 1.00 39.57 125 PRO A N 1
ATOM 981 C CA . PRO A 1 146 ? 71.787 85.789 5.671 1.00 40.15 125 PRO A CA 1
ATOM 982 C C . PRO A 1 146 ? 70.740 84.999 4.888 1.00 40.79 125 PRO A C 1
ATOM 983 O O . PRO A 1 146 ? 70.862 83.783 4.795 1.00 42.34 125 PRO A O 1
ATOM 987 N N . GLU A 1 147 ? 69.722 85.673 4.351 1.00 41.19 126 GLU A N 1
ATOM 988 C CA . GLU A 1 147 ? 68.539 85.010 3.792 1.00 41.64 126 GLU A CA 1
ATOM 989 C C . GLU A 1 147 ? 68.796 83.920 2.736 1.00 41.28 126 GLU A C 1
ATOM 990 O O . GLU A 1 147 ? 68.191 82.860 2.802 1.00 41.07 126 GLU A O 1
ATOM 996 N N . ARG A 1 148 ? 69.650 84.235 1.769 1.00 40.89 127 ARG A N 1
ATOM 997 C CA . ARG A 1 148 ? 69.963 83.376 0.666 1.00 41.36 127 ARG A CA 1
ATOM 998 C C . ARG A 1 148 ? 70.574 82.111 1.216 1.00 40.56 127 ARG A C 1
ATOM 999 O O . ARG A 1 148 ? 70.152 81.051 0.838 1.00 41.16 127 ARG A O 1
ATOM 1007 N N . HIS A 1 149 ? 71.512 82.226 2.155 1.00 39.48 128 HIS A N 1
ATOM 1008 C CA . HIS A 1 149 ? 72.102 81.051 2.788 1.00 39.49 128 HIS A CA 1
ATOM 1009 C C . HIS A 1 149 ? 71.126 80.206 3.625 1.00 39.39 128 HIS A C 1
ATOM 1010 O O . HIS A 1 149 ? 71.213 78.991 3.614 1.00 39.42 128 HIS A O 1
ATOM 1017 N N . ALA A 1 150 ? 70.203 80.865 4.330 1.00 39.67 129 ALA A N 1
ATOM 1018 C CA . ALA A 1 150 ? 69.147 80.215 5.132 1.00 38.80 129 ALA A CA 1
ATOM 1019 C C . ALA A 1 150 ? 68.291 79.371 4.228 1.00 38.59 129 ALA A C 1
ATOM 1020 O O . ALA A 1 150 ? 68.152 78.170 4.475 1.00 39.43 129 ALA A O 1
ATOM 1022 N N . GLN A 1 151 ? 67.789 79.967 3.148 1.00 37.96 130 GLN A N 1
ATOM 1023 C CA . GLN A 1 151 ? 67.001 79.252 2.131 1.00 37.96 130 GLN A CA 1
ATOM 1024 C C . GLN A 1 151 ? 67.697 78.005 1.551 1.00 36.48 130 GLN A C 1
ATOM 1025 O O . GLN A 1 151 ? 67.113 76.878 1.527 1.00 35.63 130 GLN A O 1
ATOM 1039 N N . ALA A 1 153 ? 70.388 76.337 2.796 1.00 33.55 132 ALA A N 1
ATOM 1040 C CA . ALA A 1 153 ? 70.551 75.408 3.922 1.00 33.03 132 ALA A CA 1
ATOM 1041 C C . ALA A 1 153 ? 69.315 74.612 4.195 1.00 33.01 132 ALA A C 1
ATOM 1042 O O . ALA A 1 153 ? 69.367 73.339 4.299 1.00 32.50 132 ALA A O 1
ATOM 1052 N N . LEU A 1 155 ? 66.745 74.092 2.083 1.00 32.71 134 LEU A N 1
ATOM 1053 C CA . LEU A 1 155 ? 66.584 73.161 0.977 1.00 31.82 134 LEU A CA 1
ATOM 1054 C C . LEU A 1 155 ? 67.546 71.956 1.059 1.00 30.99 134 LEU A C 1
ATOM 1055 O O . LEU A 1 155 ? 67.107 70.823 0.922 1.00 30.34 134 LEU A O 1
ATOM 1060 N N . ALA A 1 156 ? 68.844 72.227 1.305 1.00 28.65 135 ALA A N 1
ATOM 1061 C CA . ALA A 1 156 ? 69.854 71.201 1.410 1.00 28.69 135 ALA A CA 1
ATOM 1062 C C . ALA A 1 156 ? 69.473 70.176 2.460 1.00 28.14 135 ALA A C 1
ATOM 1063 O O . ALA A 1 156 ? 69.587 68.990 2.235 1.00 29.18 135 ALA A O 1
ATOM 1065 N N . ALA A 1 157 ? 69.068 70.669 3.619 1.00 28.17 136 ALA A N 1
ATOM 1066 C CA . ALA A 1 157 ? 68.812 69.878 4.793 1.00 29.52 136 ALA A CA 1
ATOM 1067 C C . ALA A 1 157 ? 67.700 68.908 4.507 1.00 29.20 136 ALA A C 1
ATOM 1068 O O . ALA A 1 157 ? 67.815 67.745 4.810 1.00 31.42 136 ALA A O 1
ATOM 1070 N N . GLY A 1 158 ? 66.639 69.397 3.891 1.00 30.13 137 GLY A N 1
ATOM 1071 C CA . GLY A 1 158 ? 65.470 68.588 3.506 1.00 29.08 137 GLY A CA 1
ATOM 1072 C C . GLY A 1 158 ? 65.833 67.555 2.487 1.00 29.30 137 GLY A C 1
ATOM 1073 O O . GLY A 1 158 ? 65.530 66.367 2.645 1.00 29.91 137 GLY A O 1
ATOM 1074 N N . ARG A 1 159 ? 66.504 67.984 1.429 1.00 28.75 138 ARG A N 1
ATOM 1075 C CA . ARG A 1 159 ? 66.842 67.059 0.343 1.00 28.21 138 ARG A CA 1
ATOM 1076 C C . ARG A 1 159 ? 67.811 65.996 0.817 1.00 28.19 138 ARG A C 1
ATOM 1077 O O . ARG A 1 159 ? 67.681 64.810 0.492 1.00 27.33 138 ARG A O 1
ATOM 1085 N N . PHE A 1 160 ? 68.789 66.413 1.616 1.00 27.70 139 PHE A N 1
ATOM 1086 C CA . PHE A 1 160 ? 69.651 65.439 2.280 1.00 28.03 139 PHE A CA 1
ATOM 1087 C C . PHE A 1 160 ? 68.856 64.433 3.132 1.00 27.46 139 PHE A C 1
ATOM 1088 O O . PHE A 1 160 ? 69.089 63.230 3.049 1.00 25.16 139 PHE A O 1
ATOM 1096 N N . THR A 1 161 ? 67.924 64.916 3.951 1.00 28.74 140 THR A N 1
ATOM 1097 C CA . THR A 1 161 ? 67.096 64.003 4.794 1.00 28.09 140 THR A CA 1
ATOM 1098 C C . THR A 1 161 ? 66.267 63.005 3.978 1.00 29.50 140 THR A C 1
ATOM 1099 O O . THR A 1 161 ? 66.183 61.777 4.313 1.00 29.47 140 THR A O 1
ATOM 1103 N N . VAL A 1 162 ? 65.684 63.470 2.877 1.00 29.13 141 VAL A N 1
ATOM 1104 C CA . VAL A 1 162 ? 64.951 62.539 1.996 1.00 28.04 141 VAL A CA 1
ATOM 1105 C C . VAL A 1 162 ? 65.864 61.408 1.527 1.00 27.73 141 VAL A C 1
ATOM 1106 O O . VAL A 1 162 ? 65.560 60.217 1.658 1.00 29.44 141 VAL A O 1
ATOM 1110 N N . GLY A 1 163 ? 67.022 61.775 1.018 1.00 27.62 142 GLY A N 1
ATOM 1111 C CA . GLY A 1 163 ? 67.952 60.792 0.537 1.00 25.61 142 GLY A CA 1
ATOM 1112 C C . GLY A 1 163 ? 68.404 59.880 1.648 1.00 26.68 142 GLY A C 1
ATOM 1113 O O . GLY A 1 163 ? 68.523 58.662 1.435 1.00 24.84 142 GLY A O 1
ATOM 1114 N N . CYS A 1 164 ? 68.673 60.437 2.837 1.00 26.94 143 CYS A N 1
ATOM 1115 C CA . CYS A 1 164 ? 69.037 59.576 3.994 1.00 27.48 143 CYS A CA 1
ATOM 1116 C C . CYS A 1 164 ? 67.969 58.548 4.339 1.00 27.06 143 CYS A C 1
ATOM 1117 O O . CYS A 1 164 ? 68.258 57.314 4.479 1.00 27.34 143 CYS A O 1
ATOM 1120 N N . VAL A 1 165 ? 66.739 59.062 4.519 1.00 26.40 144 VAL A N 1
ATOM 1121 C CA . VAL A 1 165 ? 65.611 58.224 4.956 1.00 27.32 144 VAL A CA 1
ATOM 1122 C C . VAL A 1 165 ? 65.224 57.176 3.900 1.00 28.83 144 VAL A C 1
ATOM 1123 O O . VAL A 1 165 ? 64.914 56.059 4.247 1.00 28.95 144 VAL A O 1
ATOM 1127 N N . LEU A 1 166 ? 65.242 57.556 2.627 1.00 28.81 145 LEU A N 1
ATOM 1128 C CA . LEU A 1 166 ? 65.041 56.611 1.555 1.00 29.96 145 LEU A CA 1
ATOM 1129 C C . LEU A 1 166 ? 65.976 55.436 1.702 1.00 30.94 145 LEU A C 1
ATOM 1130 O O . LEU A 1 166 ? 65.551 54.289 1.634 1.00 31.39 145 LEU A O 1
ATOM 1135 N N . GLU A 1 167 ? 67.273 55.703 1.916 1.00 31.47 146 GLU A N 1
ATOM 1136 C CA . GLU A 1 167 ? 68.254 54.639 2.064 1.00 32.30 146 GLU A CA 1
ATOM 1137 C C . GLU A 1 167 ? 68.041 53.805 3.380 1.00 30.08 146 GLU A C 1
ATOM 1138 O O . GLU A 1 167 ? 68.107 52.588 3.380 1.00 28.44 146 GLU A O 1
ATOM 1144 N N . GLU A 1 168 ? 67.731 54.455 4.487 1.00 30.39 147 GLU A N 1
ATOM 1145 C CA . GLU A 1 168 ? 67.404 53.739 5.729 1.00 31.74 147 GLU A CA 1
ATOM 1146 C C . GLU A 1 168 ? 66.199 52.795 5.578 1.00 33.28 147 GLU A C 1
ATOM 1147 O O . GLU A 1 168 ? 66.242 51.619 6.029 1.00 32.08 147 GLU A O 1
ATOM 1153 N N . GLN A 1 169 ? 65.153 53.291 4.917 1.00 34.15 148 GLN A N 1
ATOM 1154 C CA . GLN A 1 169 ? 63.913 52.519 4.785 1.00 35.96 1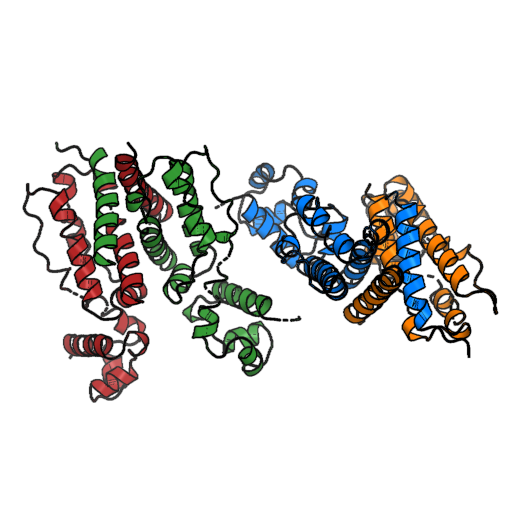48 GLN A CA 1
ATOM 1155 C C . GLN A 1 169 ? 63.978 51.458 3.696 1.00 38.19 148 GLN A C 1
ATOM 1156 O O . GLN A 1 169 ? 63.269 50.467 3.789 1.00 38.15 148 GLN A O 1
ATOM 1162 N N . ALA A 1 170 ? 64.820 51.651 2.669 1.00 40.34 149 ALA A N 1
ATOM 1163 C CA . ALA A 1 170 ? 64.912 50.671 1.565 1.00 43.00 149 ALA A CA 1
ATOM 1164 C C . ALA A 1 170 ? 65.289 49.330 2.149 1.00 45.11 149 ALA A C 1
ATOM 1165 O O . ALA A 1 170 ? 64.637 48.295 1.868 1.00 46.82 149 ALA A O 1
ATOM 1167 N N . GLU A 1 171 ? 66.333 49.365 2.973 1.00 47.19 150 GLU A N 1
ATOM 1168 C CA . GLU A 1 171 ? 66.844 48.212 3.719 1.00 50.45 150 GLU A CA 1
ATOM 1169 C C . GLU A 1 171 ? 65.811 47.110 4.118 1.00 51.38 150 GLU A C 1
ATOM 1170 O O . GLU A 1 171 ? 64.765 47.380 4.756 1.00 52.32 150 GLU A O 1
ATOM 1176 N N . ILE A 1 187 ? 67.274 78.204 -5.909 1.00 48.29 166 ILE A N 1
ATOM 1177 C CA . ILE A 1 187 ? 65.879 78.316 -6.368 1.00 48.64 166 ILE A CA 1
ATOM 1178 C C . ILE A 1 187 ? 65.619 77.513 -7.681 1.00 48.49 166 ILE A C 1
ATOM 1179 O O . ILE A 1 187 ? 64.797 76.590 -7.659 1.00 48.73 166 ILE A O 1
ATOM 1181 N N . ASP A 1 188 ? 66.296 77.837 -8.811 1.00 47.70 167 ASP A N 1
ATOM 1182 C CA . ASP A 1 188 ? 66.420 76.826 -9.900 1.00 46.35 167 ASP A CA 1
ATOM 1183 C C . ASP A 1 188 ? 67.204 75.641 -9.325 1.00 44.39 167 ASP A C 1
ATOM 1184 O O . ASP A 1 188 ? 67.947 75.797 -8.359 1.00 44.62 167 ASP A O 1
ATOM 1189 N N . HIS A 1 189 ? 67.013 74.451 -9.867 1.00 41.94 168 HIS A N 1
ATOM 1190 C CA . HIS A 1 189 ? 67.556 73.264 -9.206 1.00 39.12 168 HIS A CA 1
ATOM 1191 C C . HIS A 1 189 ? 69.065 73.225 -9.219 1.00 38.33 168 HIS A C 1
ATOM 1192 O O . HIS A 1 189 ? 69.673 72.877 -8.229 1.00 38.63 168 HIS A O 1
ATOM 1199 N N . GLU A 1 190 ? 69.651 73.617 -10.336 1.00 37.56 169 GLU A N 1
ATOM 1200 C CA . GLU A 1 190 ? 71.087 73.765 -10.465 1.00 37.44 169 GLU A CA 1
ATOM 1201 C C . GLU A 1 190 ? 71.736 74.593 -9.352 1.00 36.36 169 GLU A C 1
ATOM 1202 O O . GLU A 1 190 ? 72.722 74.157 -8.732 1.00 36.30 169 GLU A O 1
ATOM 1208 N N . SER A 1 191 ? 71.202 75.791 -9.124 1.00 34.74 170 SER A N 1
ATOM 1209 C CA . SER A 1 191 ? 71.761 76.720 -8.136 1.00 34.66 170 SER A CA 1
ATOM 1210 C C . SER A 1 191 ? 71.678 76.178 -6.725 1.00 32.98 170 SER A C 1
ATOM 1211 O O . SER A 1 191 ? 72.635 76.294 -5.949 1.00 33.18 170 SER A O 1
ATOM 1214 N N . ALA A 1 192 ? 70.524 75.608 -6.424 1.00 30.14 171 ALA A N 1
ATOM 1215 C CA . ALA A 1 192 ? 70.249 75.016 -5.148 1.00 28.92 171 ALA A CA 1
ATOM 1216 C C . ALA A 1 192 ? 71.182 73.818 -4.898 1.00 28.23 171 ALA A C 1
ATOM 1217 O O . ALA A 1 192 ? 71.725 73.645 -3.813 1.00 27.09 171 ALA A O 1
ATOM 1219 N N . PHE A 1 193 ? 71.371 72.996 -5.921 1.00 27.47 172 PHE A N 1
ATOM 1220 C CA . PHE A 1 193 ? 72.282 71.909 -5.786 1.00 27.44 172 PHE A CA 1
ATOM 1221 C C . PHE A 1 193 ? 73.705 72.420 -5.477 1.00 27.40 172 PHE A C 1
ATOM 1222 O O . PHE A 1 193 ? 74.427 71.863 -4.640 1.00 27.03 172 PHE A O 1
ATOM 1230 N N . GLU A 1 194 ? 74.137 73.448 -6.180 1.00 28.33 173 GLU A N 1
ATOM 1231 C CA . GLU A 1 194 ? 75.486 73.938 -6.018 1.00 28.81 173 GLU A CA 1
ATOM 1232 C C . GLU A 1 194 ? 75.722 74.525 -4.618 1.00 30.40 173 GLU A C 1
ATOM 1233 O O . GLU A 1 194 ? 76.809 74.341 -3.998 1.00 30.71 173 GLU A O 1
ATOM 1239 N N . ALA A 1 195 ? 74.730 75.262 -4.137 1.00 31.20 174 ALA A N 1
ATOM 1240 C CA . ALA A 1 195 ? 74.847 75.897 -2.835 1.00 32.37 174 ALA A CA 1
ATOM 1241 C C . ALA A 1 195 ? 74.794 74.844 -1.721 1.00 31.66 174 ALA A C 1
ATOM 1242 O O . ALA A 1 195 ? 75.476 74.978 -0.710 1.00 33.56 174 ALA A O 1
ATOM 1244 N N . GLY A 1 196 ? 73.994 73.802 -1.896 1.00 30.46 175 GLY A N 1
ATOM 1245 C CA . GLY A 1 196 ? 73.854 72.801 -0.842 1.00 28.06 175 GLY A CA 1
ATOM 1246 C C . GLY A 1 196 ? 75.136 71.967 -0.801 1.00 27.60 175 GLY A C 1
ATOM 1247 O O . GLY A 1 196 ? 75.607 71.565 0.274 1.00 26.82 175 GLY A O 1
ATOM 1248 N N . LEU A 1 197 ? 75.740 71.786 -1.968 1.00 26.25 176 LEU A N 1
ATOM 1249 C CA . LEU A 1 197 ? 76.997 71.097 -2.076 1.00 27.45 176 LEU A CA 1
ATOM 1250 C C . LEU A 1 197 ? 78.171 71.903 -1.497 1.00 27.08 176 LEU A C 1
ATOM 1251 O O . LEU A 1 197 ? 79.097 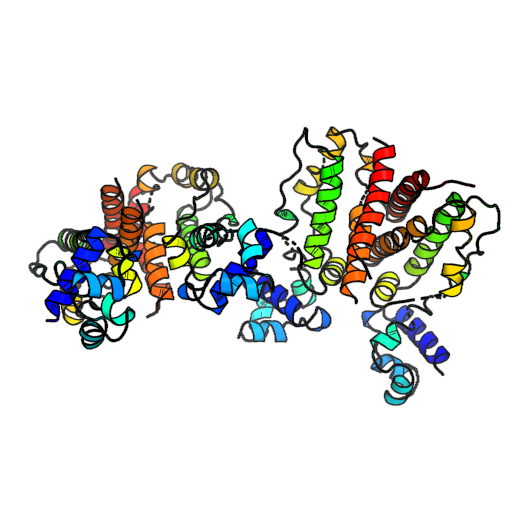71.344 -0.949 1.00 26.53 176 LEU A O 1
ATOM 1256 N N . ALA A 1 198 ? 78.136 73.220 -1.615 1.00 29.21 177 ALA A N 1
ATOM 1257 C CA . ALA A 1 198 ? 79.216 74.051 -1.095 1.00 29.53 177 ALA A CA 1
ATOM 1258 C C . ALA A 1 198 ? 79.113 74.069 0.451 1.00 31.36 177 ALA A C 1
ATOM 1259 O O . ALA A 1 198 ? 80.149 74.086 1.160 1.00 31.69 177 ALA A O 1
ATOM 1261 N N . LEU A 1 199 ? 77.870 74.054 0.955 1.00 30.52 178 LEU A N 1
ATOM 1262 C CA . LEU A 1 199 ? 77.618 74.005 2.391 1.00 30.53 178 LEU A CA 1
ATOM 1263 C C . LEU A 1 199 ? 78.255 72.789 3.002 1.00 29.21 178 LEU A C 1
ATOM 1264 O O . LEU A 1 199 ? 78.935 72.899 4.009 1.00 29.32 178 LEU A O 1
ATOM 1269 N N . ILE A 1 200 ? 77.978 71.635 2.411 1.00 29.84 179 ILE A N 1
ATOM 1270 C CA . ILE A 1 200 ? 78.515 70.356 2.834 1.00 28.92 179 ILE A CA 1
ATOM 1271 C C . ILE A 1 200 ? 80.026 70.368 2.838 1.00 30.59 179 ILE A C 1
ATOM 1272 O O . ILE A 1 200 ? 80.657 69.974 3.825 1.00 31.34 179 ILE A O 1
ATOM 1277 N N . THR A 1 201 ? 80.606 70.809 1.717 1.00 30.98 180 THR A N 1
ATOM 1278 C CA . THR A 1 201 ? 82.030 70.736 1.496 1.00 32.02 180 THR A CA 1
ATOM 1279 C C . THR A 1 201 ? 82.755 71.713 2.400 1.00 32.53 180 THR A C 1
ATOM 1280 O O . THR A 1 201 ? 83.834 71.378 2.895 1.00 32.26 180 THR A O 1
ATOM 1284 N N . ASP A 1 202 ? 82.189 72.925 2.553 1.00 33.00 181 ASP A N 1
ATOM 1285 C CA . ASP A 1 202 ? 82.633 73.886 3.545 1.00 33.66 181 ASP A CA 1
ATOM 1286 C C . ASP A 1 202 ? 82.628 73.319 4.978 1.00 33.18 181 ASP A C 1
ATOM 1287 O O . ASP A 1 202 ? 83.514 73.629 5.749 1.00 34.59 181 ASP A O 1
ATOM 1292 N N . GLY A 1 203 ? 81.609 72.559 5.370 1.00 32.32 182 GLY A N 1
ATOM 1293 C CA . GLY A 1 203 ? 81.586 72.055 6.749 1.00 31.61 182 GLY A CA 1
ATOM 1294 C C . GLY A 1 203 ? 82.706 71.033 6.949 1.00 31.51 182 GLY A C 1
ATOM 1295 O O . GLY A 1 203 ? 83.076 70.737 8.057 1.00 32.75 182 GLY A O 1
ATOM 1296 N N . LEU A 1 204 ? 83.208 70.447 5.868 1.00 30.59 183 LEU A N 1
ATOM 1297 C CA . LEU A 1 204 ? 84.235 69.418 5.948 1.00 29.76 183 LEU A CA 1
ATOM 1298 C C . LEU A 1 204 ? 85.621 69.988 6.188 1.00 30.64 183 LEU A C 1
ATOM 1299 O O . LEU A 1 204 ? 86.505 69.298 6.732 1.00 28.97 183 LEU A O 1
ATOM 1304 N N . VAL A 1 205 ? 85.818 71.246 5.772 1.00 31.55 184 VAL A N 1
ATOM 1305 C CA . VAL A 1 205 ? 87.139 71.900 5.742 1.00 32.91 184 VAL A CA 1
ATOM 1306 C C . VAL A 1 205 ? 87.850 71.797 7.115 1.00 34.40 184 VAL A C 1
ATOM 1307 O O . VAL A 1 205 ? 89.071 71.567 7.198 1.00 33.45 184 VAL A O 1
ATOM 1311 N N . ARG A 1 206 ? 87.062 71.936 8.181 1.00 35.53 185 ARG A N 1
ATOM 1312 C CA . ARG A 1 206 ? 87.571 71.949 9.550 1.00 36.92 185 ARG A CA 1
ATOM 1313 C C . ARG A 1 206 ? 88.200 70.634 10.005 1.00 37.60 185 ARG A C 1
ATOM 1314 O O . ARG A 1 206 ? 89.037 70.646 10.938 1.00 38.29 185 ARG A O 1
ATOM 1322 N N . HIS A 1 207 ? 87.782 69.507 9.402 1.00 36.48 186 HIS A N 1
ATOM 1323 C CA . HIS A 1 207 ? 88.365 68.221 9.746 1.00 36.37 186 HIS A CA 1
ATOM 1324 C C . HIS A 1 207 ? 89.615 67.892 8.917 1.00 35.87 186 HIS A C 1
ATOM 1325 O O . HIS A 1 207 ? 90.293 66.880 9.161 1.00 35.21 186 HIS A O 1
ATOM 1332 N N . VAL A 1 208 ? 89.922 68.766 7.955 1.00 35.35 187 VAL A N 1
ATOM 1333 C CA . VAL A 1 208 ? 91.027 68.535 7.047 1.00 36.38 187 VAL A CA 1
ATOM 1334 C C . VAL A 1 208 ? 92.331 68.927 7.697 1.00 36.85 187 VAL A C 1
ATOM 1335 O O . VAL A 1 208 ? 92.492 70.046 8.171 1.00 36.48 187 VAL A O 1
ATOM 1339 N N . ASP A 1 209 ? 93.259 67.987 7.706 1.00 39.02 188 ASP A N 1
ATOM 1340 C CA . ASP A 1 209 ? 94.615 68.284 8.107 1.00 41.99 188 ASP A CA 1
ATOM 1341 C C . ASP A 1 209 ? 95.677 67.531 7.277 1.00 43.11 188 ASP A C 1
ATOM 1342 O O . ASP A 1 209 ? 96.045 66.372 7.574 1.00 43.13 188 ASP A O 1
ATOM 1347 N N . ALA A 1 210 ? 96.150 68.216 6.242 1.00 45.09 189 ALA A N 1
ATOM 1348 C CA . ALA A 1 210 ? 97.295 67.793 5.423 1.00 47.27 189 ALA A CA 1
ATOM 1349 C C . ALA A 1 210 ? 98.632 67.515 6.205 1.00 48.33 189 ALA A C 1
ATOM 1350 O O . ALA A 1 210 ? 99.462 68.438 6.404 1.00 49.03 189 ALA A O 1
ATOM 1352 N N . ARG A 1 211 ? 98.837 66.261 6.638 1.00 48.98 190 ARG A N 1
ATOM 1353 C CA . ARG A 1 211 ? 100.095 65.858 7.311 1.00 49.56 190 ARG A CA 1
ATOM 1354 C C . ARG A 1 211 ? 100.704 64.540 6.820 1.00 50.04 190 ARG A C 1
ATOM 1355 O O . ARG A 1 211 ? 101.873 64.234 7.134 1.00 49.82 190 ARG A O 1
ATOM 1372 N N . ASN B 1 26 ? 72.643 37.068 -22.518 1.00 56.65 5 ASN B N 1
ATOM 1373 C CA . ASN B 1 26 ? 73.406 36.948 -21.283 1.00 54.87 5 ASN B CA 1
ATOM 1374 C C . ASN B 1 26 ? 72.897 38.098 -20.406 1.00 53.02 5 ASN B C 1
ATOM 1375 O O . ASN B 1 26 ? 71.990 38.822 -20.825 1.00 52.21 5 ASN B O 1
ATOM 1380 N N . ARG B 1 27 ? 73.478 38.266 -19.216 1.00 51.02 6 ARG B N 1
ATOM 1381 C CA . ARG B 1 27 ? 73.102 39.345 -18.294 1.00 49.35 6 ARG B CA 1
ATOM 1382 C C . ARG B 1 27 ? 73.249 40.744 -18.904 1.00 47.94 6 ARG B C 1
ATOM 1383 O O . ARG B 1 27 ? 72.363 41.594 -18.699 1.00 47.73 6 ARG B O 1
ATOM 1391 N N . GLU B 1 28 ? 74.338 40.997 -19.644 1.00 46.18 7 GLU B N 1
ATOM 1392 C CA . GLU B 1 28 ? 74.604 42.370 -20.163 1.00 45.12 7 GLU B CA 1
ATOM 1393 C C . GLU B 1 28 ? 73.516 42.774 -21.105 1.00 43.14 7 GLU B C 1
ATOM 1394 O O . GLU B 1 28 ? 72.983 43.866 -21.019 1.00 41.37 7 GLU B O 1
ATOM 1400 N N . THR B 1 29 ? 73.186 41.835 -21.988 1.00 40.93 8 THR B N 1
ATOM 1401 C CA . THR B 1 29 ? 72.224 42.034 -23.048 1.00 39.51 8 THR B CA 1
ATOM 1402 C C . THR B 1 29 ? 70.874 42.398 -22.490 1.00 36.98 8 THR B C 1
ATOM 1403 O O . THR B 1 29 ? 70.156 43.228 -23.050 1.00 37.10 8 THR B O 1
ATOM 1407 N N . VAL B 1 30 ? 70.538 41.767 -21.379 1.00 34.36 9 VAL B N 1
ATOM 1408 C CA . VAL B 1 30 ? 69.235 41.956 -20.788 1.00 31.40 9 VAL B CA 1
ATOM 1409 C C . VAL B 1 30 ? 69.219 43.357 -20.172 1.00 30.16 9 VAL B C 1
ATOM 1410 O O . VAL B 1 30 ? 68.211 44.065 -20.256 1.00 28.73 9 VAL B O 1
ATOM 1414 N N . ILE B 1 31 ? 70.348 43.745 -19.559 1.00 29.61 10 ILE B N 1
ATOM 1415 C CA . ILE B 1 31 ? 70.423 44.982 -18.805 1.00 28.14 10 ILE B CA 1
ATOM 1416 C C . ILE B 1 31 ? 70.383 46.167 -19.771 1.00 29.49 10 ILE B C 1
ATOM 1417 O O . ILE B 1 31 ? 69.688 47.153 -19.511 1.00 29.43 10 ILE B O 1
ATOM 1422 N N . THR B 1 32 ? 71.144 46.071 -20.863 1.00 30.06 11 THR B N 1
ATOM 1423 C CA . THR B 1 32 ? 71.103 47.032 -21.998 1.00 31.88 11 THR B CA 1
ATOM 1424 C C . THR B 1 32 ? 69.698 47.174 -22.581 1.00 30.70 11 THR B C 1
ATOM 1425 O O . THR B 1 32 ? 69.263 48.261 -22.859 1.00 31.63 11 THR B O 1
ATOM 1429 N N . GLU B 1 33 ? 68.967 46.070 -22.745 1.00 30.42 12 GLU B N 1
ATOM 1430 C CA . GLU B 1 33 ? 67.602 46.205 -23.260 1.00 29.87 12 GLU B CA 1
ATOM 1431 C C . GLU B 1 33 ? 66.710 46.932 -22.240 1.00 28.72 12 GLU B C 1
ATOM 1432 O O . GLU B 1 33 ? 65.872 47.816 -22.601 1.00 27.55 12 GLU B O 1
ATOM 1438 N N . ALA B 1 34 ? 66.888 46.546 -20.971 1.00 26.58 13 ALA B N 1
ATOM 1439 C CA . ALA B 1 34 ? 66.117 47.089 -19.857 1.00 26.14 13 ALA B CA 1
ATOM 1440 C C . ALA B 1 34 ? 66.277 48.598 -19.746 1.00 26.04 13 ALA B C 1
ATOM 1441 O O . ALA B 1 34 ? 65.272 49.320 -19.654 1.00 26.97 13 ALA B O 1
ATOM 1443 N N . LEU B 1 35 ? 67.521 49.067 -19.789 1.00 25.78 14 LEU B N 1
ATOM 1444 C CA . LEU B 1 35 ? 67.823 50.521 -19.907 1.00 27.54 14 LEU B CA 1
ATOM 1445 C C . LEU B 1 35 ? 67.177 51.257 -21.112 1.00 27.12 14 LEU B C 1
ATOM 1446 O O . LEU B 1 35 ? 66.696 52.366 -20.936 1.00 29.06 14 LEU B O 1
ATOM 1451 N N . ASP B 1 36 ? 67.181 50.649 -22.309 1.00 27.95 15 ASP B N 1
ATOM 1452 C CA . ASP B 1 36 ? 66.452 51.134 -23.515 1.00 27.91 15 ASP B CA 1
ATOM 1453 C C . ASP B 1 36 ? 64.974 51.329 -23.187 1.00 27.49 15 ASP B C 1
ATOM 1454 O O . ASP B 1 36 ? 64.377 52.438 -23.390 1.00 26.98 15 ASP B O 1
ATOM 1459 N N . LEU B 1 37 ? 64.444 50.297 -22.571 1.00 25.65 16 LEU B N 1
ATOM 1460 C CA . LEU B 1 37 ? 63.044 50.226 -22.194 1.00 26.24 16 LEU B CA 1
ATOM 1461 C C . LEU B 1 37 ? 62.719 51.266 -21.164 1.00 26.82 16 LEU B C 1
ATOM 1462 O O . LEU B 1 37 ? 61.699 51.951 -21.323 1.00 28.17 16 LEU B O 1
ATOM 1467 N N . LEU B 1 38 ? 63.574 51.403 -20.128 1.00 25.65 17 LEU B N 1
ATOM 1468 C CA . LEU B 1 38 ? 63.443 52.525 -19.198 1.00 26.50 17 LEU B CA 1
ATOM 1469 C C . LEU B 1 38 ? 63.412 53.886 -19.919 1.00 25.79 17 LEU B C 1
ATOM 1470 O O . LEU B 1 38 ? 62.557 54.719 -19.622 1.00 27.13 17 LEU B O 1
ATOM 1475 N N . ASP B 1 39 ? 64.342 54.107 -20.848 1.00 25.77 18 ASP B N 1
ATOM 1476 C CA . ASP B 1 39 ? 64.403 55.376 -21.620 1.00 26.01 18 ASP B CA 1
ATOM 1477 C C . ASP B 1 39 ? 63.085 55.595 -22.348 1.00 27.28 18 ASP B C 1
ATOM 1478 O O . ASP B 1 39 ? 62.544 56.676 -22.327 1.00 28.36 18 ASP B O 1
ATOM 1483 N N . GLU B 1 40 ? 62.522 54.518 -22.894 1.00 30.05 19 GLU B N 1
ATOM 1484 C CA . GLU B 1 40 ? 61.286 54.626 -23.664 1.00 31.20 19 GLU B CA 1
ATOM 1485 C C . GLU B 1 40 ? 60.016 54.840 -22.854 1.00 31.11 19 GLU B C 1
ATOM 1486 O O . GLU B 1 40 ? 59.227 55.653 -23.227 1.00 31.15 19 GLU B O 1
ATOM 1492 N N . VAL B 1 41 ? 59.835 54.121 -21.743 1.00 32.23 20 VAL B N 1
ATOM 1493 C CA . VAL B 1 41 ? 58.518 54.107 -21.033 1.00 32.12 20 VAL B CA 1
ATOM 1494 C C . VAL B 1 41 ? 58.561 54.607 -19.591 1.00 32.39 20 VAL B C 1
ATOM 1495 O O . VAL B 1 41 ? 57.543 54.567 -18.920 1.00 32.60 20 VAL B O 1
ATOM 1499 N N . GLY B 1 42 ? 59.736 55.078 -19.131 1.00 33.92 21 GLY B N 1
ATOM 1500 C CA . GLY B 1 42 ? 59.967 55.541 -17.740 1.00 33.20 21 GLY B CA 1
ATOM 1501 C C . GLY B 1 42 ? 59.978 54.367 -16.760 1.00 33.53 21 GLY B C 1
ATOM 1502 O O . GLY B 1 42 ? 59.655 53.237 -17.140 1.00 32.50 21 GLY B O 1
ATOM 1503 N N . LEU B 1 43 ? 60.344 54.607 -15.496 1.00 32.88 22 LEU B N 1
ATOM 1504 C CA . LEU B 1 43 ? 60.513 53.473 -14.544 1.00 32.46 22 LEU B CA 1
ATOM 1505 C C . LEU B 1 43 ? 59.246 52.644 -14.326 1.00 32.11 22 LEU B C 1
ATOM 1506 O O . LEU B 1 43 ? 59.297 51.404 -14.221 1.00 31.99 22 LEU B O 1
ATOM 1511 N N . ASP B 1 44 ? 58.092 53.287 -14.273 1.00 31.87 23 ASP B N 1
ATOM 1512 C CA . ASP B 1 44 ? 56.881 52.492 -14.000 1.00 32.99 23 ASP B CA 1
ATOM 1513 C C . ASP B 1 44 ? 56.527 51.461 -15.085 1.00 32.15 23 ASP B C 1
ATOM 1514 O O . ASP B 1 44 ? 55.863 50.474 -14.796 1.00 32.37 23 ASP B O 1
ATOM 1519 N N . GLY B 1 45 ? 56.984 51.671 -16.318 1.00 31.40 24 GLY B N 1
ATOM 1520 C CA . GLY B 1 45 ? 56.678 50.751 -17.410 1.00 29.16 24 GLY B CA 1
ATOM 1521 C C . GLY B 1 45 ? 57.663 49.602 -17.481 1.00 28.79 24 GLY B C 1
ATOM 1522 O O . GLY B 1 45 ? 57.607 48.810 -18.380 1.00 26.72 24 GLY B O 1
ATOM 1523 N N . VAL B 1 46 ? 58.607 49.536 -16.547 1.00 29.19 25 VAL B N 1
ATOM 1524 C CA . VAL B 1 46 ? 59.657 48.524 -16.627 1.00 29.15 25 VAL B CA 1
ATOM 1525 C C . VAL B 1 46 ? 59.169 47.289 -15.882 1.00 30.50 25 VAL B C 1
ATOM 1526 O O . VAL B 1 46 ? 59.008 47.290 -14.663 1.00 30.18 25 VAL B O 1
ATOM 1530 N N . SER B 1 47 ? 58.927 46.228 -16.627 1.00 31.26 26 SER B N 1
ATOM 1531 C CA . SER B 1 47 ? 58.562 44.987 -15.952 1.00 33.16 26 SER B CA 1
ATOM 1532 C C . SER B 1 47 ? 59.188 43.827 -16.639 1.00 33.82 26 SER B C 1
ATOM 1533 O O . SER B 1 47 ? 59.469 43.853 -17.835 1.00 34.50 26 SER B O 1
ATOM 1536 N N . THR B 1 48 ? 59.367 42.781 -15.852 1.00 36.04 27 THR B N 1
ATOM 1537 C CA . THR B 1 48 ? 59.829 41.509 -16.326 1.00 36.52 27 THR B CA 1
ATOM 1538 C C . THR B 1 48 ? 58.988 40.973 -17.504 1.00 35.77 27 THR B C 1
ATOM 1539 O O . THR B 1 48 ? 59.524 40.385 -18.431 1.00 35.07 27 THR B O 1
ATOM 1543 N N . ARG B 1 49 ? 57.690 41.229 -17.489 1.00 36.21 28 ARG B N 1
ATOM 1544 C CA . ARG B 1 49 ? 56.832 40.782 -18.584 1.00 37.80 28 ARG B CA 1
ATOM 1545 C C . ARG B 1 49 ? 57.112 41.560 -19.882 1.00 37.16 28 ARG B C 1
ATOM 1546 O O . ARG B 1 49 ? 57.394 40.934 -20.922 1.00 37.02 28 ARG B O 1
ATOM 1554 N N . ARG B 1 50 ? 57.080 42.908 -19.816 1.00 36.00 29 ARG B N 1
ATOM 1555 C CA . ARG B 1 50 ? 57.337 43.743 -20.975 1.00 35.82 29 ARG B CA 1
ATOM 1556 C C . ARG B 1 50 ? 58.771 43.519 -21.503 1.00 34.67 29 ARG B C 1
ATOM 1557 O O . ARG B 1 50 ? 59.010 43.494 -22.718 1.00 34.42 29 ARG B O 1
ATOM 1565 N N . LEU B 1 51 ? 59.723 43.311 -20.597 1.00 33.97 30 LEU B N 1
ATOM 1566 C CA . LEU B 1 51 ? 61.106 43.057 -21.014 1.00 32.72 30 LEU B CA 1
ATOM 1567 C C . LEU B 1 51 ? 61.298 41.685 -21.690 1.00 31.80 30 LEU B C 1
ATOM 1568 O O . LEU B 1 51 ? 62.007 41.557 -22.686 1.00 30.15 30 LEU B O 1
ATOM 1573 N N . ALA B 1 52 ? 60.665 40.653 -21.158 1.00 32.10 31 ALA B N 1
ATOM 1574 C CA . ALA B 1 52 ? 60.718 39.329 -21.808 1.00 33.21 31 ALA B CA 1
ATOM 1575 C C . ALA B 1 52 ? 60.122 39.462 -23.207 1.00 34.04 31 ALA B C 1
ATOM 1576 O O . ALA B 1 52 ? 60.723 39.019 -24.212 1.00 33.63 31 ALA B O 1
ATOM 1578 N N . LYS B 1 53 ? 58.955 40.111 -23.269 1.00 35.66 32 LYS B N 1
ATOM 1579 C CA . LYS B 1 53 ? 58.257 40.299 -24.540 1.00 37.60 32 LYS B CA 1
ATOM 1580 C C . LYS B 1 53 ? 59.226 40.901 -25.544 1.00 37.51 32 LYS B C 1
ATOM 1581 O O . LYS B 1 53 ? 59.475 40.312 -26.604 1.00 37.58 32 LYS B O 1
ATOM 1587 N N . ARG B 1 54 ? 59.791 42.046 -25.157 1.00 37.36 33 ARG B N 1
ATOM 1588 C CA . ARG B 1 54 ? 60.794 42.790 -25.941 1.00 37.70 33 ARG B CA 1
ATOM 1589 C C . ARG B 1 54 ? 61.955 41.920 -26.393 1.00 38.20 33 ARG B C 1
ATOM 1590 O O . ARG B 1 54 ? 62.389 42.014 -27.528 1.00 38.79 33 ARG B O 1
ATOM 1598 N N . LEU B 1 55 ? 62.481 41.099 -25.492 1.00 39.06 34 LEU B N 1
ATOM 1599 C CA . LEU B 1 55 ? 63.606 40.214 -25.844 1.00 40.07 34 LEU B CA 1
ATOM 1600 C C . LEU B 1 55 ? 63.225 39.010 -26.743 1.00 40.75 34 LEU B C 1
ATOM 1601 O O . LEU B 1 55 ? 64.111 38.278 -27.214 1.00 42.32 34 LEU B O 1
ATOM 1606 N N . GLY B 1 56 ? 61.926 38.820 -27.010 1.00 41.02 35 GLY B N 1
ATOM 1607 C CA . GLY B 1 56 ? 61.442 37.713 -27.881 1.00 41.56 35 GLY B CA 1
ATOM 1608 C C . GLY B 1 56 ? 61.650 36.357 -27.220 1.00 41.91 35 GLY B C 1
ATOM 1609 O O . GLY B 1 56 ? 61.973 35.348 -27.869 1.00 42.72 35 GLY B O 1
ATOM 1610 N N . VAL B 1 57 ? 61.431 36.351 -25.908 1.00 41.72 36 VAL B N 1
ATOM 1611 C CA . VAL B 1 57 ? 61.820 35.289 -25.015 1.00 41.02 36 VAL B CA 1
ATOM 1612 C C . VAL B 1 57 ? 60.711 35.265 -23.955 1.00 40.56 36 VAL B C 1
ATOM 1613 O O . VAL B 1 57 ? 60.036 36.284 -23.739 1.00 40.94 36 VAL B O 1
ATOM 1617 N N . GLU B 1 58 ? 60.502 34.126 -23.309 1.00 39.11 37 GLU B N 1
ATOM 1618 C CA . GLU B 1 58 ? 59.543 34.074 -22.217 1.00 38.61 37 GLU B CA 1
ATOM 1619 C C . GLU B 1 58 ? 60.152 34.182 -20.851 1.00 37.19 37 GLU B C 1
ATOM 1620 O O . GLU B 1 58 ? 61.377 34.080 -20.690 1.00 36.75 37 GLU B O 1
ATOM 1626 N N . GLN B 1 59 ? 59.284 34.409 -19.867 1.00 36.07 38 GLN B N 1
ATOM 1627 C CA . GLN B 1 59 ? 59.729 34.921 -18.563 1.00 33.81 38 GLN B CA 1
ATOM 1628 C C . GLN B 1 59 ? 60.820 34.132 -17.867 1.00 33.15 38 GLN B C 1
ATOM 1629 O O . GLN B 1 59 ? 61.748 34.768 -17.418 1.00 31.09 38 GLN B O 1
ATOM 1635 N N . PRO B 1 60 ? 60.704 32.750 -17.744 1.00 32.44 39 PRO B N 1
ATOM 1636 C CA . PRO B 1 60 ? 61.793 31.962 -17.100 1.00 33.29 39 PRO B CA 1
ATOM 1637 C C . PRO B 1 60 ? 63.252 32.232 -17.556 1.00 34.19 39 PRO B C 1
ATOM 1638 O O . PRO B 1 60 ? 64.168 32.312 -16.724 1.00 34.14 39 PRO B O 1
ATOM 1642 N N . SER B 1 61 ? 63.455 32.392 -18.858 1.00 35.97 40 SER B N 1
ATOM 1643 C CA . SER B 1 61 ? 64.766 32.767 -19.421 1.00 37.54 40 SER B CA 1
ATOM 1644 C C . SER B 1 61 ? 65.286 34.060 -18.795 1.00 38.36 40 SER B C 1
ATOM 1645 O O . SER B 1 61 ? 66.477 34.184 -18.501 1.00 39.48 40 SER B O 1
ATOM 1648 N N . LEU B 1 62 ? 64.377 34.998 -18.547 1.00 38.80 41 LEU B N 1
ATOM 1649 C CA . LEU B 1 62 ? 64.696 36.268 -17.859 1.00 39.33 41 LEU B CA 1
ATOM 1650 C C . LEU B 1 62 ? 64.858 36.060 -16.348 1.00 39.31 41 LEU B C 1
ATOM 1651 O O . LEU B 1 62 ? 65.681 36.692 -15.696 1.00 38.98 41 LEU B O 1
ATOM 1656 N N . TYR B 1 63 ? 64.044 35.189 -15.779 1.00 39.95 42 TYR B N 1
ATOM 1657 C CA . TYR B 1 63 ? 64.228 34.816 -14.380 1.00 40.89 42 TYR B CA 1
ATOM 1658 C C . TYR B 1 63 ? 65.450 33.908 -14.118 1.00 41.22 42 TYR B C 1
ATOM 1659 O O . TYR B 1 63 ? 65.807 33.745 -12.958 1.00 40.71 42 TYR B O 1
ATOM 1668 N N . TRP B 1 64 ? 66.102 33.341 -15.153 1.00 43.22 43 TRP B N 1
ATOM 1669 C CA . TRP B 1 64 ? 67.461 32.772 -14.939 1.00 44.41 43 TRP B CA 1
ATOM 1670 C C . TRP B 1 64 ? 68.308 33.820 -14.234 1.00 44.91 43 TRP B C 1
ATOM 1671 O O . TRP B 1 64 ? 68.832 33.566 -13.140 1.00 44.40 43 TRP B O 1
ATOM 1682 N N . TYR B 1 65 ? 68.377 35.018 -14.836 1.00 45.89 44 TYR B N 1
ATOM 1683 C CA . TYR B 1 65 ? 69.365 36.020 -14.462 1.00 46.62 44 TYR B CA 1
ATOM 1684 C C . TYR B 1 65 ? 68.984 36.876 -13.274 1.00 46.88 44 TYR B C 1
ATOM 1685 O O . TYR B 1 65 ? 69.832 37.172 -12.434 1.00 47.77 44 TYR B O 1
ATOM 1694 N N . PHE B 1 66 ? 67.721 37.281 -13.205 1.00 46.91 45 PHE B N 1
ATOM 1695 C CA . PHE B 1 66 ? 67.214 38.094 -12.115 1.00 46.57 45 PHE B CA 1
ATOM 1696 C C . PHE B 1 66 ? 65.990 37.428 -11.516 1.00 47.43 45 PHE B C 1
ATOM 1697 O O . PHE B 1 66 ? 64.939 37.321 -12.172 1.00 48.44 45 PHE B O 1
ATOM 1705 N N . ARG B 1 67 ? 66.149 36.950 -10.281 1.00 47.16 46 ARG B N 1
ATOM 1706 C CA . ARG B 1 67 ? 65.145 36.128 -9.603 1.00 46.61 46 ARG B CA 1
ATOM 1707 C C . ARG B 1 67 ? 63.962 36.965 -9.200 1.00 46.14 46 ARG B C 1
ATOM 1708 O O . ARG B 1 67 ? 62.822 36.514 -9.271 1.00 46.01 46 ARG B O 1
ATOM 1716 N N . THR B 1 68 ? 64.244 38.172 -8.715 1.00 45.26 47 THR B N 1
ATOM 1717 C CA . THR B 1 68 ? 63.180 39.104 -8.423 1.00 44.93 47 THR B CA 1
ATOM 1718 C C . THR B 1 68 ? 63.293 40.322 -9.329 1.00 43.83 47 THR B C 1
ATOM 1719 O O . THR B 1 68 ? 64.332 40.590 -9.941 1.00 43.12 47 THR B O 1
ATOM 1723 N N . LYS B 1 69 ? 62.185 41.037 -9.399 1.00 42.71 48 LYS B N 1
ATOM 1724 C CA . LYS B 1 69 ? 62.149 42.375 -9.934 1.00 41.69 48 LYS B CA 1
ATOM 1725 C C . LYS B 1 69 ? 63.292 43.230 -9.361 1.00 40.55 48 LYS B C 1
ATOM 1726 O O . LYS B 1 69 ? 63.871 44.070 -10.085 1.00 39.25 48 LYS B O 1
ATOM 1732 N N . ARG B 1 70 ? 63.634 43.032 -8.082 1.00 39.61 49 ARG B N 1
ATOM 1733 C CA . ARG B 1 70 ? 64.583 43.978 -7.433 1.00 39.43 49 ARG B CA 1
ATOM 1734 C C . ARG B 1 70 ? 66.072 43.733 -7.783 1.00 36.44 49 ARG B C 1
ATOM 1735 O O . ARG B 1 70 ? 66.904 44.687 -7.763 1.00 36.12 49 ARG B O 1
ATOM 1743 N N . ASP B 1 71 ? 66.376 42.467 -8.083 1.00 33.27 50 ASP B N 1
ATOM 1744 C CA . ASP B 1 71 ? 67.612 42.012 -8.697 1.00 31.83 50 ASP B CA 1
ATOM 1745 C C . ASP B 1 71 ? 67.777 42.714 -10.056 1.00 30.68 50 ASP B C 1
ATOM 1746 O O . ASP B 1 71 ? 68.839 43.229 -10.335 1.00 31.71 50 ASP B O 1
ATOM 1751 N N . LEU B 1 72 ? 66.726 42.766 -10.877 1.00 28.98 51 LEU B N 1
ATOM 1752 C CA . LEU B 1 72 ? 66.770 43.455 -12.174 1.00 28.05 51 LEU B CA 1
ATOM 1753 C C . LEU B 1 72 ? 67.054 44.936 -12.000 1.00 27.92 51 LEU B C 1
ATOM 1754 O O . LEU B 1 72 ? 67.947 45.476 -12.617 1.00 28.67 51 LEU B O 1
ATOM 1759 N N . LEU B 1 73 ? 66.279 45.573 -11.144 1.00 26.88 52 LEU B N 1
ATOM 1760 C CA . LEU B 1 73 ? 66.398 46.970 -10.896 1.00 26.01 52 LEU B CA 1
ATOM 1761 C C . LEU B 1 73 ? 67.747 47.351 -10.390 1.00 25.63 52 LEU B C 1
ATOM 1762 O O . LEU B 1 73 ? 68.243 48.367 -10.804 1.00 26.16 52 LEU B O 1
ATOM 1767 N N . THR B 1 74 ? 68.298 46.573 -9.456 1.00 27.07 53 THR B N 1
ATOM 1768 C CA . THR B 1 74 ? 69.656 46.744 -8.876 1.00 27.93 53 THR B CA 1
ATOM 1769 C C . THR B 1 74 ? 70.731 46.715 -9.950 1.00 27.84 53 THR B C 1
ATOM 1770 O O . THR B 1 74 ? 71.578 47.643 -10.041 1.00 29.17 53 THR B O 1
ATOM 1774 N N . ALA B 1 75 ? 70.646 45.707 -10.792 1.00 27.41 54 ALA B N 1
ATOM 1775 C CA . ALA B 1 75 ? 71.548 45.566 -11.914 1.00 27.70 54 ALA B CA 1
ATOM 1776 C C . ALA B 1 75 ? 71.454 46.742 -12.892 1.00 27.67 54 ALA B C 1
ATOM 1777 O O . ALA B 1 75 ? 72.484 47.221 -13.394 1.00 27.76 54 ALA B O 1
ATOM 1787 N N . ALA B 1 77 ? 70.362 49.791 -12.041 1.00 24.30 56 ALA B N 1
ATOM 1788 C CA . ALA B 1 77 ? 70.859 51.009 -11.318 1.00 24.71 56 ALA B CA 1
ATOM 1789 C C . ALA B 1 77 ? 72.395 51.029 -11.341 1.00 24.39 56 ALA B C 1
ATOM 1790 O O . ALA B 1 77 ? 72.962 52.071 -11.549 1.00 23.62 56 ALA B O 1
ATOM 1792 N N A GLN B 1 78 ? 73.037 49.867 -11.184 0.50 24.70 57 GLN B N 1
ATOM 1793 N N B GLN B 1 78 ? 73.037 49.872 -11.147 0.50 25.28 57 GLN B N 1
ATOM 1794 C CA A GLN B 1 78 ? 74.515 49.724 -11.211 0.50 24.84 57 GLN B CA 1
ATOM 1795 C CA B GLN B 1 78 ? 74.503 49.769 -11.243 0.50 26.20 57 GLN B CA 1
ATOM 1796 C C A GLN B 1 78 ? 75.062 50.026 -12.638 0.50 25.19 57 GLN B C 1
ATOM 1797 C C B GLN B 1 78 ? 74.851 50.228 -12.649 0.50 25.78 57 GLN B C 1
ATOM 1798 O O A GLN B 1 78 ? 76.033 50.769 -12.831 0.50 25.51 57 GLN B O 1
ATOM 1799 O O B GLN B 1 78 ? 75.450 51.296 -12.829 0.50 26.05 57 GLN B O 1
ATOM 1810 N N . ALA B 1 79 ? 74.421 49.435 -13.640 1.00 24.99 58 ALA B N 1
ATOM 1811 C CA . ALA B 1 79 ? 74.681 49.736 -15.067 1.00 23.71 58 ALA B CA 1
ATOM 1812 C C . ALA B 1 79 ? 74.422 51.214 -15.471 1.00 22.40 58 ALA B C 1
ATOM 1813 O O . ALA B 1 79 ? 75.189 51.754 -16.265 1.00 23.47 58 ALA B O 1
ATOM 1815 N N . ALA B 1 80 ? 73.334 51.825 -14.984 1.00 21.69 59 ALA B N 1
ATOM 1816 C CA . ALA B 1 80 ? 73.068 53.324 -15.197 1.00 21.68 59 ALA B CA 1
ATOM 1817 C C . ALA B 1 80 ? 74.037 54.302 -14.574 1.00 20.72 59 ALA B C 1
ATOM 1818 O O . ALA B 1 80 ? 74.022 55.576 -14.855 1.00 20.67 59 ALA B O 1
ATOM 1828 N N . ALA B 1 82 ? 77.402 53.749 -14.883 1.00 22.07 61 ALA B N 1
ATOM 1829 C CA . ALA B 1 82 ? 78.623 53.710 -15.743 1.00 22.27 61 ALA B CA 1
ATOM 1830 C C . ALA B 1 82 ? 79.097 55.076 -16.252 1.00 23.22 61 ALA B C 1
ATOM 1831 O O . ALA B 1 82 ? 80.304 55.313 -16.243 1.00 23.69 61 ALA B O 1
ATOM 1833 N N . PRO B 1 83 ? 78.171 55.981 -16.699 1.00 23.61 62 PRO B N 1
ATOM 1834 C CA . PRO B 1 83 ? 78.691 57.297 -17.176 1.00 23.65 62 PRO B CA 1
ATOM 1835 C C . PRO B 1 83 ? 79.462 58.171 -16.199 1.00 24.49 62 PRO B C 1
ATOM 1836 O O . PRO B 1 83 ? 80.228 59.037 -16.660 1.00 26.40 62 PRO B O 1
ATOM 1840 N N . HIS B 1 84 ? 79.211 58.024 -14.884 1.00 24.51 63 HIS B N 1
ATOM 1841 C CA . HIS B 1 84 ? 79.931 58.755 -13.830 1.00 24.29 63 HIS B CA 1
ATOM 1842 C C . HIS B 1 84 ? 81.417 58.349 -13.974 1.00 24.83 63 HIS B C 1
ATOM 1843 O O . HIS B 1 84 ? 82.324 59.152 -13.657 1.00 23.83 63 HIS B O 1
ATOM 1850 N N . ALA B 1 85 ? 81.673 57.170 -14.559 1.00 25.12 64 ALA B N 1
ATOM 1851 C CA . ALA B 1 85 ? 83.062 56.719 -14.674 1.00 26.41 64 ALA B CA 1
ATOM 1852 C C . ALA B 1 85 ? 83.791 57.405 -15.865 1.00 26.87 64 ALA B C 1
ATOM 1853 O O . ALA B 1 85 ? 84.990 57.215 -16.055 1.00 26.54 64 ALA B O 1
ATOM 1855 N N . ALA B 1 86 ? 83.074 58.268 -16.588 1.00 27.55 65 ALA B N 1
ATOM 1856 C CA . ALA B 1 86 ? 83.723 59.131 -17.579 1.00 30.07 65 ALA B CA 1
ATOM 1857 C C . ALA B 1 86 ? 84.529 60.221 -16.925 1.00 30.25 65 ALA B C 1
ATOM 1858 O O . ALA B 1 86 ? 85.235 60.949 -17.597 1.00 30.89 65 ALA B O 1
ATOM 1860 N N . GLU B 1 87 ? 84.398 60.370 -15.618 1.00 32.10 66 GLU B N 1
ATOM 1861 C CA . GLU B 1 87 ? 85.148 61.411 -14.883 1.00 32.97 66 GLU B CA 1
ATOM 1862 C C . GLU B 1 87 ? 86.580 60.842 -14.693 1.00 32.38 66 GLU B C 1
ATOM 1863 O O . GLU B 1 87 ? 86.721 59.642 -14.417 1.00 33.84 66 GLU B O 1
ATOM 1869 N N . PRO B 1 88 ? 87.654 61.651 -14.923 1.00 30.33 67 PRO B N 1
ATOM 1870 C CA . PRO B 1 88 ? 88.951 61.123 -14.545 1.00 28.82 67 PRO B CA 1
ATOM 1871 C C . PRO B 1 88 ? 89.025 60.831 -13.038 1.00 28.05 67 PRO B C 1
ATOM 1872 O O . PRO B 1 88 ? 88.431 61.539 -12.235 1.00 28.13 67 PRO B O 1
ATOM 1876 N N . LEU B 1 89 ? 89.747 59.797 -12.626 1.00 27.85 68 LEU B N 1
ATOM 1877 C CA . LEU B 1 89 ? 89.945 59.584 -11.188 1.00 27.04 68 LEU B CA 1
ATOM 1878 C C . LEU B 1 89 ? 90.814 60.740 -10.679 1.00 27.83 68 LEU B C 1
ATOM 1879 O O . LEU B 1 89 ? 91.458 61.387 -11.449 1.00 28.33 68 LEU B O 1
ATOM 1884 N N . PRO B 1 90 ? 90.817 61.026 -9.373 1.00 28.50 69 PRO B N 1
ATOM 1885 C CA . PRO B 1 90 ? 91.663 62.170 -8.949 1.00 29.16 69 PRO B CA 1
ATOM 1886 C C . PRO B 1 90 ? 93.167 61.929 -9.259 1.00 30.06 69 PRO B C 1
ATOM 1887 O O . PRO B 1 90 ? 93.587 60.795 -9.496 1.00 30.72 69 PRO B O 1
ATOM 1891 N N . GLU B 1 91 ? 93.949 62.991 -9.347 1.00 30.50 70 GLU B N 1
ATOM 1892 C CA . GLU B 1 91 ? 95.392 62.841 -9.518 1.00 30.89 70 GLU B CA 1
ATOM 1893 C C . GLU B 1 91 ? 96.085 63.155 -8.167 1.00 30.50 70 GLU B C 1
ATOM 1894 O O . GLU B 1 91 ? 95.588 63.993 -7.419 1.00 27.86 70 GLU B O 1
ATOM 1900 N N . PRO B 1 92 ? 97.197 62.433 -7.836 1.00 30.15 71 PRO B N 1
ATOM 1901 C CA . PRO B 1 92 ? 97.846 62.688 -6.570 1.00 30.64 71 PRO B CA 1
ATOM 1902 C C . PRO B 1 92 ? 98.281 64.145 -6.481 1.00 30.89 71 PRO B C 1
ATOM 1903 O O . PRO B 1 92 ? 98.792 64.692 -7.438 1.00 31.86 71 PRO B O 1
ATOM 1907 N N . GLY B 1 93 ? 98.024 64.781 -5.355 1.00 30.97 72 GLY B N 1
ATOM 1908 C CA . GLY B 1 93 ? 98.492 66.131 -5.166 1.00 31.54 72 GLY B CA 1
ATOM 1909 C C . GLY B 1 93 ? 97.462 67.201 -5.487 1.00 31.36 72 GLY B C 1
ATOM 1910 O O . GLY B 1 93 ? 97.533 68.275 -4.937 1.00 31.69 72 GLY B O 1
ATOM 1911 N N . GLU B 1 94 ? 96.508 66.912 -6.360 1.00 31.01 73 GLU B N 1
ATOM 1912 C CA . GLU B 1 94 ? 95.503 67.908 -6.733 1.00 31.36 73 GLU B CA 1
ATOM 1913 C C . GLU B 1 94 ? 94.591 68.270 -5.561 1.00 30.64 73 GLU B C 1
ATOM 1914 O O . GLU B 1 94 ? 94.422 67.484 -4.609 1.00 30.33 73 GLU B O 1
ATOM 1920 N N . ASP B 1 95 ? 94.026 69.470 -5.648 1.00 30.44 74 ASP B N 1
ATOM 1921 C CA . ASP B 1 95 ? 93.133 70.051 -4.646 1.00 30.76 74 ASP B CA 1
ATOM 1922 C C . ASP B 1 95 ? 91.954 69.122 -4.319 1.00 29.73 74 ASP B C 1
ATOM 1923 O O . ASP B 1 95 ? 91.157 68.852 -5.186 1.00 29.93 74 ASP B O 1
ATOM 1928 N N . TRP B 1 96 ? 91.869 68.592 -3.096 1.00 30.00 75 TRP B N 1
ATOM 1929 C CA . TRP B 1 96 ? 90.825 67.600 -2.768 1.00 30.00 75 TRP B CA 1
ATOM 1930 C C . TRP B 1 96 ? 89.475 68.275 -2.923 1.00 30.40 75 TRP B C 1
ATOM 1931 O O . TRP B 1 96 ? 88.470 67.622 -3.195 1.00 30.68 75 TRP B O 1
ATOM 1942 N N . HIS B 1 97 ? 89.473 69.603 -2.759 1.00 30.56 76 HIS B N 1
ATOM 1943 C CA . HIS B 1 97 ? 88.259 70.383 -2.556 1.00 30.42 76 HIS B CA 1
ATOM 1944 C C . HIS B 1 97 ? 87.572 70.588 -3.891 1.00 30.52 76 HIS B C 1
ATOM 1945 O O . HIS B 1 97 ? 86.342 70.353 -4.020 1.00 31.02 76 HIS B O 1
ATOM 1952 N N . GLY B 1 98 ? 88.357 71.029 -4.874 1.00 29.00 77 GLY B N 1
ATOM 1953 C CA . GLY B 1 98 ? 87.887 71.181 -6.260 1.00 28.71 77 GLY B CA 1
ATOM 1954 C C . GLY B 1 98 ? 87.489 69.829 -6.844 1.00 27.88 77 GLY B C 1
ATOM 1955 O O . GLY B 1 98 ? 86.459 69.704 -7.535 1.00 29.40 77 GLY B O 1
ATOM 1956 N N . TRP B 1 99 ? 88.295 68.804 -6.573 1.00 26.89 78 TRP B N 1
ATOM 1957 C CA . TRP B 1 99 ? 87.961 67.454 -7.008 1.00 25.19 78 TRP B CA 1
ATOM 1958 C C . TRP B 1 99 ? 86.584 66.992 -6.483 1.00 25.27 78 TRP B C 1
ATOM 1959 O O . TRP B 1 99 ? 85.790 66.419 -7.214 1.00 25.70 78 TRP B O 1
ATOM 1970 N N . PHE B 1 100 ? 86.358 67.149 -5.184 1.00 25.81 79 PHE B N 1
ATOM 1971 C CA . PHE B 1 100 ? 85.120 66.730 -4.542 1.00 26.23 79 PHE B CA 1
ATOM 1972 C C . PHE B 1 100 ? 83.908 67.427 -5.192 1.00 28.12 79 PHE B C 1
ATOM 1973 O O . PHE B 1 100 ? 82.832 66.823 -5.369 1.00 29.21 79 PHE B O 1
ATOM 1981 N N . LEU B 1 101 ? 84.069 68.695 -5.570 1.00 29.26 80 LEU B N 1
ATOM 1982 C CA . LEU B 1 101 ? 82.971 69.384 -6.267 1.00 30.02 80 LEU B CA 1
ATOM 1983 C C . LEU B 1 101 ? 82.738 68.745 -7.652 1.00 30.25 80 LEU B C 1
ATOM 1984 O O . LEU B 1 101 ? 81.623 68.378 -7.961 1.00 29.45 80 LEU B O 1
ATOM 1989 N N . ARG B 1 102 ? 83.782 68.624 -8.480 1.00 30.27 81 ARG B N 1
ATOM 1990 C CA . ARG B 1 102 ? 83.645 67.953 -9.794 1.00 31.28 81 ARG B CA 1
ATOM 1991 C C . ARG B 1 102 ? 82.961 66.591 -9.674 1.00 29.92 81 ARG B C 1
ATOM 1992 O O . ARG B 1 102 ? 82.054 66.252 -10.454 1.00 31.22 81 ARG B O 1
ATOM 2000 N N . ASN B 1 103 ? 83.454 65.780 -8.753 1.00 28.82 82 ASN B N 1
ATOM 2001 C CA . ASN B 1 103 ? 82.992 64.427 -8.626 1.00 26.93 82 ASN B CA 1
ATOM 2002 C C . ASN B 1 103 ? 81.476 64.389 -8.290 1.00 26.94 82 ASN B C 1
ATOM 2003 O O . ASN B 1 103 ? 80.711 63.595 -8.843 1.00 25.56 82 ASN B O 1
ATOM 2008 N N . THR B 1 104 ? 81.025 65.280 -7.421 1.00 26.57 83 THR B N 1
ATOM 2009 C CA . THR B 1 104 ? 79.603 65.307 -7.082 1.00 25.87 83 THR B CA 1
ATOM 2010 C C . THR B 1 104 ? 78.750 65.868 -8.212 1.00 26.86 83 THR B C 1
ATOM 2011 O O . THR B 1 104 ? 77.645 65.377 -8.452 1.00 26.31 83 THR B O 1
ATOM 2015 N N . ARG B 1 105 ? 79.248 66.916 -8.879 1.00 27.25 84 ARG B N 1
ATOM 2016 C CA . ARG B 1 105 ? 78.584 67.461 -10.094 1.00 27.97 84 ARG B CA 1
ATOM 2017 C C . ARG B 1 105 ? 78.458 66.346 -11.131 1.00 26.87 84 ARG B C 1
ATOM 2018 O O . ARG B 1 105 ? 77.418 66.203 -11.734 1.00 28.57 84 ARG B O 1
ATOM 2026 N N . SER B 1 106 ? 79.486 65.553 -11.334 1.00 26.21 85 SER B N 1
ATOM 2027 C CA . SER B 1 106 ? 79.348 64.355 -12.218 1.00 25.48 85 SER B CA 1
ATOM 2028 C C . SER B 1 106 ? 78.269 63.334 -11.828 1.00 25.27 85 SER B C 1
ATOM 2029 O O . SER B 1 106 ? 77.580 62.759 -12.710 1.00 25.57 85 SER B O 1
ATOM 2032 N N . PHE B 1 107 ? 78.152 63.077 -10.515 1.00 24.56 86 PHE B N 1
ATOM 2033 C CA . PHE B 1 107 ? 77.200 62.146 -9.938 1.00 22.60 86 PHE B CA 1
ATOM 2034 C C . PHE B 1 107 ? 75.765 62.601 -10.220 1.00 22.97 86 PHE B C 1
ATOM 2035 O O . PHE B 1 107 ? 74.862 61.795 -10.623 1.00 18.64 86 PHE B O 1
ATOM 2043 N N . ARG B 1 108 ? 75.539 63.897 -9.948 1.00 20.64 87 ARG B N 1
ATOM 2044 C CA . ARG B 1 108 ? 74.269 64.524 -10.250 1.00 22.72 87 ARG B CA 1
ATOM 2045 C C . ARG B 1 108 ? 73.971 64.435 -11.754 1.00 23.23 87 ARG B C 1
ATOM 2046 O O . ARG B 1 108 ? 72.864 64.157 -12.132 1.00 24.61 87 ARG B O 1
ATOM 2054 N N . ARG B 1 109 ? 74.938 64.733 -12.630 1.00 23.93 88 ARG B N 1
ATOM 2055 C CA . ARG B 1 109 ? 74.627 64.744 -14.095 1.00 25.93 88 ARG B CA 1
ATOM 2056 C C . ARG B 1 109 ? 74.238 63.330 -14.547 1.00 23.84 88 ARG B C 1
ATOM 2057 O O . ARG B 1 109 ? 73.348 63.114 -15.420 1.00 24.86 88 ARG B O 1
ATOM 2065 N N . THR B 1 110 ? 74.904 62.356 -13.966 1.00 22.19 89 THR B N 1
ATOM 2066 C CA . THR B 1 110 ? 74.633 60.947 -14.359 1.00 21.82 89 THR B CA 1
ATOM 2067 C C . THR B 1 110 ? 73.181 60.585 -14.096 1.00 22.56 89 THR B C 1
ATOM 2068 O O . THR B 1 110 ? 72.482 60.231 -15.010 1.00 24.39 89 THR B O 1
ATOM 2072 N N . LEU B 1 111 ? 72.744 60.693 -12.847 1.00 24.09 90 LEU B N 1
ATOM 2073 C CA . LEU B 1 111 ? 71.338 60.513 -12.424 1.00 24.65 90 LEU B CA 1
ATOM 2074 C C . LEU B 1 111 ? 70.410 61.403 -13.197 1.00 24.88 90 LEU B C 1
ATOM 2075 O O . LEU B 1 111 ? 69.407 60.938 -13.596 1.00 24.03 90 LEU B O 1
ATOM 2080 N N . LEU B 1 112 ? 70.746 62.711 -13.350 1.00 24.32 91 LEU B N 1
ATOM 2081 C CA . LEU B 1 112 ? 69.869 63.672 -14.006 1.00 24.91 91 LEU B CA 1
ATOM 2082 C C . LEU B 1 112 ? 69.657 63.354 -15.502 1.00 26.32 91 LEU B C 1
ATOM 2083 O O . LEU B 1 112 ? 68.576 63.574 -16.039 1.00 26.61 91 LEU B O 1
ATOM 2088 N N . ALA B 1 113 ? 70.688 62.867 -16.194 1.00 25.90 92 ALA B N 1
ATOM 2089 C CA . ALA B 1 113 ? 70.536 62.526 -17.635 1.00 25.96 92 ALA B CA 1
ATOM 2090 C C . ALA B 1 113 ? 69.621 61.327 -17.922 1.00 26.95 92 ALA B C 1
ATOM 2091 O O . ALA B 1 113 ? 69.095 61.207 -19.021 1.00 27.42 92 ALA B O 1
ATOM 2093 N N . ARG B 1 114 ? 69.504 60.411 -16.973 1.00 26.74 93 ARG B N 1
ATOM 2094 C CA . ARG B 1 114 ? 68.734 59.202 -17.160 1.00 25.59 93 ARG B CA 1
ATOM 2095 C C . ARG B 1 114 ? 67.256 59.413 -16.717 1.00 26.00 93 ARG B C 1
ATOM 2096 O O . ARG B 1 114 ? 66.971 59.964 -15.649 1.00 26.98 93 ARG B O 1
ATOM 2104 N N . ARG B 1 115 ? 66.318 58.933 -17.525 1.00 25.50 94 ARG B N 1
ATOM 2105 C CA . ARG B 1 115 ? 64.897 59.082 -17.210 1.00 25.00 94 ARG B CA 1
ATOM 2106 C C . ARG B 1 115 ? 64.626 58.334 -15.900 1.00 24.98 94 ARG B C 1
ATOM 2107 O O . ARG B 1 115 ? 64.907 57.127 -15.833 1.00 24.27 94 ARG B O 1
ATOM 2115 N N . ASP B 1 116 ? 64.015 59.033 -14.924 1.00 24.32 95 ASP B N 1
ATOM 2116 C CA . ASP B 1 116 ? 63.734 58.467 -13.574 1.00 24.95 95 ASP B CA 1
ATOM 2117 C C . ASP B 1 116 ? 65.003 57.965 -12.874 1.00 24.76 95 ASP B C 1
ATOM 2118 O O . ASP B 1 116 ? 64.955 56.988 -12.117 1.00 25.15 95 ASP B O 1
ATOM 2123 N N . GLY B 1 117 ? 66.132 58.651 -13.141 1.00 25.18 96 GLY B N 1
ATOM 2124 C CA . GLY B 1 117 ? 67.465 58.164 -12.789 1.00 25.20 96 GLY B CA 1
ATOM 2125 C C . GLY B 1 117 ? 67.670 58.093 -11.291 1.00 25.78 96 GLY B C 1
ATOM 2126 O O . GLY B 1 117 ? 68.169 57.127 -10.769 1.00 26.18 96 GLY B O 1
ATOM 2127 N N . ALA B 1 118 ? 67.242 59.129 -10.605 1.00 25.92 97 ALA B N 1
ATOM 2128 C CA . ALA B 1 118 ? 67.267 59.166 -9.164 1.00 26.64 97 ALA B CA 1
ATOM 2129 C C . ALA B 1 118 ? 66.342 58.116 -8.505 1.00 26.11 97 ALA B C 1
ATOM 2130 O O . ALA B 1 118 ? 66.780 57.411 -7.597 1.00 27.18 97 ALA B O 1
ATOM 2132 N N . ARG B 1 119 ? 65.101 57.965 -8.971 1.00 26.29 98 ARG B N 1
ATOM 2133 C CA . ARG B 1 119 ? 64.233 56.892 -8.463 1.00 26.18 98 ARG B CA 1
ATOM 2134 C C . ARG B 1 119 ? 64.791 55.510 -8.702 1.00 26.65 98 ARG B C 1
ATOM 2135 O O . ARG B 1 119 ? 64.591 54.605 -7.878 1.00 27.91 98 ARG B O 1
ATOM 2143 N N . LEU B 1 120 ? 65.382 55.303 -9.881 1.00 27.03 99 LEU B N 1
ATOM 2144 C CA . LEU B 1 120 ? 66.067 54.044 -10.176 1.00 27.17 99 LEU B CA 1
ATOM 2145 C C . LEU B 1 120 ? 67.171 53.836 -9.131 1.00 26.82 99 LEU B C 1
ATOM 2146 O O . LEU B 1 120 ? 67.323 52.730 -8.553 1.00 26.25 99 LEU B O 1
ATOM 2151 N N . HIS B 1 121 ? 67.904 54.905 -8.866 1.00 27.53 100 HIS B N 1
ATOM 2152 C CA . HIS B 1 121 ? 69.052 54.828 -7.965 1.00 29.17 100 HIS B CA 1
ATOM 2153 C C . HIS B 1 121 ? 68.654 54.522 -6.511 1.00 30.15 100 HIS B C 1
ATOM 2154 O O . HIS B 1 121 ? 69.343 53.771 -5.817 1.00 30.45 100 HIS B O 1
ATOM 2161 N N . ALA B 1 122 ? 67.544 55.133 -6.081 1.00 31.71 101 ALA B N 1
ATOM 2162 C CA . ALA B 1 122 ? 67.084 55.146 -4.674 1.00 33.77 101 ALA B CA 1
ATOM 2163 C C . ALA B 1 122 ? 66.296 53.868 -4.353 1.00 35.50 101 ALA B C 1
ATOM 2164 O O . ALA B 1 122 ? 66.203 53.461 -3.175 1.00 35.84 101 ALA B O 1
ATOM 2166 N N . GLY B 1 123 ? 65.782 53.239 -5.405 1.00 37.34 102 GLY B N 1
ATOM 2167 C CA . GLY B 1 123 ? 64.985 52.028 -5.287 1.00 41.88 102 GLY B CA 1
ATOM 2168 C C . GLY B 1 123 ? 65.798 50.756 -5.216 1.00 44.58 102 GLY B C 1
ATOM 2169 O O . GLY B 1 123 ? 65.230 49.670 -5.248 1.00 44.67 102 GLY B O 1
ATOM 2170 N N . SER B 1 124 ? 67.127 50.901 -5.146 1.00 48.51 103 SER B N 1
ATOM 2171 C CA . SER B 1 124 ? 68.036 49.769 -5.082 1.00 52.20 103 SER B CA 1
ATOM 2172 C C . SER B 1 124 ? 69.315 50.073 -4.296 1.00 55.20 103 SER B C 1
ATOM 2173 O O . SER B 1 124 ? 69.661 51.247 -4.081 1.00 56.36 103 SER B O 1
ATOM 2176 N N . ARG B 1 125 ? 70.028 49.019 -3.893 1.00 58.60 104 ARG B N 1
ATOM 2177 C CA . ARG B 1 125 ? 71.303 49.134 -3.162 1.00 62.18 104 ARG B CA 1
ATOM 2178 C C . ARG B 1 125 ? 72.531 48.919 -4.077 1.00 63.43 104 ARG B C 1
ATOM 2179 O O . ARG B 1 125 ? 72.576 47.911 -4.792 1.00 64.57 104 ARG B O 1
ATOM 2187 N N . PRO B 1 126 ? 73.562 49.800 -4.016 1.00 64.30 105 PRO B N 1
ATOM 2188 C CA . PRO B 1 126 ? 74.673 49.630 -4.994 1.00 64.51 105 PRO B CA 1
ATOM 2189 C C . PRO B 1 126 ? 75.760 48.610 -4.600 1.00 65.16 105 PRO B C 1
ATOM 2190 O O . PRO B 1 126 ? 75.481 47.551 -3.993 1.00 64.88 105 PRO B O 1
ATOM 2194 N N . ASP B 1 129 ? 84.202 49.583 -9.295 1.00 52.12 108 ASP B N 1
ATOM 2195 C CA . ASP B 1 129 ? 83.569 50.857 -8.839 1.00 52.67 108 ASP B CA 1
ATOM 2196 C C . ASP B 1 129 ? 83.211 50.963 -7.312 1.00 52.50 108 ASP B C 1
ATOM 2197 O O . ASP B 1 129 ? 83.133 52.081 -6.768 1.00 52.28 108 ASP B O 1
ATOM 2199 N N . LEU B 1 130 ? 82.979 49.823 -6.634 1.00 51.53 109 LEU B N 1
ATOM 2200 C CA . LEU B 1 130 ? 83.231 49.767 -5.194 1.00 50.59 109 LEU B CA 1
ATOM 2201 C C . LEU B 1 130 ? 84.758 49.973 -4.977 1.00 49.24 109 LEU B C 1
ATOM 2202 O O . LEU B 1 130 ? 85.195 50.792 -4.152 1.00 49.24 109 LEU B O 1
ATOM 2207 N N . ASP B 1 131 ? 85.545 49.249 -5.764 1.00 46.76 110 ASP B N 1
ATOM 2208 C CA . ASP B 1 131 ? 86.958 49.535 -5.956 1.00 44.95 110 ASP B CA 1
ATOM 2209 C C . ASP B 1 131 ? 87.243 50.985 -6.399 1.00 42.41 110 ASP B C 1
ATOM 2210 O O . ASP B 1 131 ? 88.148 51.628 -5.869 1.00 42.52 110 ASP B O 1
ATOM 2215 N N . ARG B 1 132 ? 86.490 51.479 -7.382 1.00 39.01 111 ARG B N 1
ATOM 2216 C CA . ARG B 1 132 ? 86.567 52.891 -7.801 1.00 35.85 111 ARG B CA 1
ATOM 2217 C C . ARG B 1 132 ? 86.247 53.907 -6.636 1.00 34.70 111 ARG B C 1
ATOM 2218 O O . ARG B 1 132 ? 86.906 54.953 -6.517 1.00 33.79 111 ARG B O 1
ATOM 2226 N N . VAL B 1 133 ? 85.248 53.601 -5.797 1.00 32.96 112 VAL B N 1
ATOM 2227 C CA . VAL B 1 133 ? 84.946 54.376 -4.582 1.00 32.77 112 VAL B CA 1
ATOM 2228 C C . VAL B 1 133 ? 86.100 54.340 -3.550 1.00 31.97 112 VAL B C 1
ATOM 2229 O O . VAL B 1 133 ? 86.424 55.377 -2.975 1.00 31.41 112 VAL B O 1
ATOM 2233 N N . ARG B 1 134 ? 86.653 53.154 -3.287 1.00 30.80 113 ARG B N 1
ATOM 2234 C CA . ARG B 1 134 ? 87.771 53.022 -2.352 1.00 31.32 113 ARG B CA 1
ATOM 2235 C C . ARG B 1 134 ? 88.968 53.824 -2.868 1.00 30.83 113 ARG B C 1
ATOM 2236 O O . ARG B 1 134 ? 89.610 54.542 -2.111 1.00 30.66 113 ARG B O 1
ATOM 2244 N N . ARG B 1 135 ? 89.275 53.661 -4.152 1.00 30.09 114 ARG B N 1
ATOM 2245 C CA . ARG B 1 135 ? 90.289 54.486 -4.813 1.00 28.66 114 ARG B CA 1
ATOM 2246 C C . ARG B 1 135 ? 90.112 56.005 -4.549 1.00 27.25 114 ARG B C 1
ATOM 2247 O O . ARG B 1 135 ? 91.081 56.716 -4.199 1.00 25.29 114 ARG B O 1
ATOM 2255 N N . LYS B 1 136 ? 88.879 56.509 -4.717 1.00 26.99 115 LYS B N 1
ATOM 2256 C CA . LYS B 1 136 ? 88.622 57.966 -4.513 1.00 26.03 115 LYS B CA 1
ATOM 2257 C C . LYS B 1 136 ? 88.749 58.343 -3.033 1.00 26.23 115 LYS B C 1
ATOM 2258 O O . LYS B 1 136 ? 89.100 59.491 -2.699 1.00 24.98 115 LYS B O 1
ATOM 2272 N N . ASP B 1 138 ? 90.791 56.781 -0.813 1.00 25.08 117 ASP B N 1
ATOM 2273 C CA . ASP B 1 138 ? 92.258 56.870 -0.613 1.00 25.17 117 ASP B CA 1
ATOM 2274 C C . ASP B 1 138 ? 92.897 58.208 -1.028 1.00 24.71 117 ASP B C 1
ATOM 2275 O O . ASP B 1 138 ? 93.798 58.704 -0.354 1.00 26.30 117 ASP B O 1
ATOM 2280 N N . PHE B 1 139 ? 92.487 58.767 -2.155 1.00 23.95 118 PHE B N 1
ATOM 2281 C CA . PHE B 1 139 ? 92.923 60.116 -2.532 1.00 23.45 118 PHE B CA 1
ATOM 2282 C C . PHE B 1 139 ? 92.549 61.150 -1.446 1.00 24.15 118 PHE B C 1
ATOM 2283 O O . PHE B 1 139 ? 93.343 62.034 -1.098 1.00 25.28 118 PHE B O 1
ATOM 2291 N N . LEU B 1 140 ? 91.319 61.060 -0.958 1.00 24.43 119 LEU B N 1
ATOM 2292 C CA . LEU B 1 140 ? 90.815 61.920 0.076 1.00 24.79 119 LEU B CA 1
ATOM 2293 C C . LEU B 1 140 ? 91.629 61.774 1.353 1.00 25.49 119 LEU B C 1
ATOM 2294 O O . LEU B 1 140 ? 92.112 62.764 1.897 1.00 25.21 119 LEU B O 1
ATOM 2299 N N . VAL B 1 141 ? 91.812 60.536 1.815 1.00 26.39 120 VAL B N 1
ATOM 2300 C CA . VAL B 1 141 ? 92.631 60.280 2.991 1.00 25.98 120 VAL B CA 1
ATOM 2301 C C . VAL B 1 141 ? 94.039 60.807 2.822 1.00 27.20 120 VAL B C 1
ATOM 2302 O O . VAL B 1 141 ? 94.532 61.457 3.712 1.00 28.11 120 VAL B O 1
ATOM 2306 N N . ALA B 1 142 ? 94.645 60.627 1.649 1.00 27.82 121 ALA B N 1
ATOM 2307 C CA . ALA B 1 142 ? 95.973 61.192 1.374 1.00 27.62 121 ALA B CA 1
ATOM 2308 C C . ALA B 1 142 ? 96.049 62.725 1.352 1.00 28.22 121 ALA B C 1
ATOM 2309 O O . ALA B 1 142 ? 97.100 63.314 1.625 1.00 28.11 121 ALA B O 1
ATOM 2311 N N . SER B 1 143 ? 94.931 63.369 1.039 1.00 28.61 122 SER B N 1
ATOM 2312 C CA . SER B 1 143 ? 94.850 64.811 0.966 1.00 28.58 122 SER B CA 1
ATOM 2313 C C . SER B 1 143 ? 94.553 65.451 2.331 1.00 29.35 122 SER B C 1
ATOM 2314 O O . SER B 1 143 ? 94.465 66.697 2.462 1.00 28.09 122 SER B O 1
ATOM 2317 N N . GLY B 1 144 ? 94.392 64.584 3.350 1.00 29.13 123 GLY B N 1
ATOM 2318 C CA . GLY B 1 144 ? 94.333 65.042 4.747 1.00 28.54 123 GLY B CA 1
ATOM 2319 C C . GLY B 1 144 ? 92.922 65.097 5.276 1.00 28.89 123 GLY B C 1
ATOM 2320 O O . GLY B 1 144 ? 92.685 65.698 6.314 1.00 29.92 123 GLY B O 1
ATOM 2321 N N . VAL B 1 145 ? 91.967 64.490 4.559 1.00 28.30 124 VAL B N 1
ATOM 2322 C CA . VAL B 1 145 ? 90.632 64.329 5.111 1.00 27.09 124 VAL B CA 1
ATOM 2323 C C . VAL B 1 145 ? 90.619 62.982 5.825 1.00 28.62 124 VAL B C 1
ATOM 2324 O O . VAL B 1 145 ? 90.866 61.953 5.191 1.00 27.98 124 VAL B O 1
ATOM 2328 N N . PRO B 1 146 ? 90.309 62.967 7.147 1.00 29.07 125 PRO B N 1
ATOM 2329 C CA . PRO B 1 146 ? 90.385 61.684 7.859 1.00 29.97 125 PRO B CA 1
ATOM 2330 C C . PRO B 1 146 ? 89.344 60.714 7.314 1.00 30.27 125 PRO B C 1
ATOM 2331 O O . PRO B 1 146 ? 88.240 61.157 6.924 1.00 31.70 125 PRO B O 1
ATOM 2335 N N . GLU B 1 147 ? 89.697 59.433 7.281 1.00 28.76 126 GLU B N 1
ATOM 2336 C CA . GLU B 1 147 ? 88.839 58.360 6.822 1.00 29.80 126 GLU B CA 1
ATOM 2337 C C . GLU B 1 147 ? 87.323 58.525 7.161 1.00 29.79 126 GLU B C 1
ATOM 2338 O O . GLU B 1 147 ? 86.495 58.556 6.237 1.00 29.69 126 GLU B O 1
ATOM 2344 N N . ARG B 1 148 ? 86.984 58.636 8.446 1.00 29.91 127 ARG B N 1
ATOM 2345 C CA . ARG B 1 148 ? 85.594 58.820 8.913 1.00 30.29 127 ARG B CA 1
ATOM 2346 C C . ARG B 1 148 ? 84.918 60.004 8.279 1.00 29.23 127 ARG B C 1
ATOM 2347 O O . ARG B 1 148 ? 83.783 59.901 7.855 1.00 28.08 127 ARG B O 1
ATOM 2355 N N . HIS B 1 149 ? 85.590 61.154 8.249 1.00 29.36 128 HIS B N 1
ATOM 2356 C CA . HIS B 1 149 ? 85.011 62.319 7.572 1.00 29.89 128 HIS B CA 1
ATOM 2357 C C . HIS B 1 149 ? 84.935 62.159 6.051 1.00 29.05 128 HIS B C 1
ATOM 2358 O O . HIS B 1 149 ? 83.969 62.635 5.438 1.00 29.84 128 HIS B O 1
ATOM 2365 N N . ALA B 1 150 ? 85.904 61.471 5.445 1.00 27.57 129 ALA B N 1
ATOM 2366 C CA . ALA B 1 150 ? 85.869 61.306 3.981 1.00 27.06 129 ALA B CA 1
ATOM 2367 C C . ALA B 1 150 ? 84.616 60.504 3.674 1.00 27.91 129 ALA B C 1
ATOM 2368 O O . ALA B 1 150 ? 83.845 60.938 2.837 1.00 28.02 129 ALA B O 1
ATOM 2370 N N . GLN B 1 151 ? 84.377 59.403 4.419 1.00 28.28 130 GLN B N 1
ATOM 2371 C CA . GLN B 1 151 ? 83.213 58.545 4.266 1.00 28.69 130 GLN B CA 1
ATOM 2372 C C . GLN B 1 151 ? 81.844 59.252 4.443 1.00 29.26 130 GLN B C 1
ATOM 2373 O O . GLN B 1 151 ? 80.960 59.149 3.587 1.00 28.27 130 GLN B O 1
ATOM 2387 N N . ALA B 1 153 ? 81.365 62.571 4.419 1.00 28.02 132 ALA B N 1
ATOM 2388 C CA . ALA B 1 153 ? 81.245 63.646 3.441 1.00 26.35 132 ALA B CA 1
ATOM 2389 C C . ALA B 1 153 ? 80.723 63.153 2.102 1.00 26.29 132 ALA B C 1
ATOM 2390 O O . ALA B 1 153 ? 79.862 63.804 1.515 1.00 25.83 132 ALA B O 1
ATOM 2400 N N . LEU B 1 155 ? 79.022 60.149 1.573 1.00 24.73 134 LEU B N 1
ATOM 2401 C CA . LEU B 1 155 ? 77.613 59.788 1.752 1.00 25.29 134 LEU B CA 1
ATOM 2402 C C . LEU B 1 155 ? 76.699 61.004 1.792 1.00 24.99 134 LEU B C 1
ATOM 2403 O O . LEU B 1 155 ? 75.597 60.999 1.223 1.00 25.06 134 LEU B O 1
ATOM 2408 N N . ALA B 1 156 ? 77.139 62.047 2.504 1.00 23.88 135 ALA B N 1
ATOM 2409 C CA . ALA B 1 156 ? 76.271 63.198 2.676 1.00 23.67 135 ALA B CA 1
ATOM 2410 C C . ALA B 1 156 ? 76.000 63.764 1.308 1.00 21.42 135 ALA B C 1
ATOM 2411 O O . ALA B 1 156 ? 74.837 63.956 0.928 1.00 22.07 135 ALA B O 1
ATOM 2413 N N . ALA B 1 157 ? 77.070 64.004 0.565 1.00 20.38 136 ALA B N 1
ATOM 2414 C CA . ALA B 1 157 ? 76.985 64.613 -0.773 1.00 20.17 136 ALA B CA 1
ATOM 2415 C C . ALA B 1 157 ? 76.102 63.792 -1.727 1.00 21.67 136 ALA B C 1
ATOM 2416 O O . ALA B 1 157 ? 75.369 64.365 -2.496 1.00 20.73 136 ALA B O 1
ATOM 2418 N N . GLY B 1 158 ? 76.243 62.451 -1.717 1.00 21.00 137 GLY B N 1
ATOM 2419 C CA . GLY B 1 158 ? 75.428 61.590 -2.513 1.00 21.51 137 GLY B CA 1
ATOM 2420 C C . GLY B 1 158 ? 73.954 61.551 -2.142 1.00 23.35 137 GLY B C 1
ATOM 2421 O O . GLY B 1 158 ? 73.088 61.431 -3.015 1.00 23.45 137 GLY B O 1
ATOM 2422 N N . ARG B 1 159 ? 73.641 61.633 -0.850 1.00 23.47 138 ARG B N 1
ATOM 2423 C CA . ARG B 1 159 ? 72.262 61.533 -0.438 1.00 24.18 138 ARG B CA 1
ATOM 2424 C C . ARG B 1 159 ? 71.596 62.850 -0.738 1.00 23.22 138 ARG B C 1
ATOM 2425 O O . ARG B 1 159 ? 70.440 62.871 -1.131 1.00 24.28 138 ARG B O 1
ATOM 2433 N N . PHE B 1 160 ? 72.296 63.940 -0.504 1.00 23.58 139 PHE B N 1
ATOM 2434 C CA . PHE B 1 160 ? 71.837 65.291 -0.918 1.00 23.77 139 PHE B CA 1
ATOM 2435 C C . PHE B 1 160 ? 71.560 65.335 -2.432 1.00 24.56 139 PHE B C 1
ATOM 2436 O O . PHE B 1 160 ? 70.502 65.771 -2.888 1.00 24.34 139 PHE B O 1
ATOM 2444 N N . THR B 1 161 ? 72.524 64.876 -3.211 1.00 25.30 140 THR B N 1
ATOM 2445 C CA . THR B 1 161 ? 72.308 64.725 -4.645 1.00 25.59 140 THR B CA 1
ATOM 2446 C C . THR B 1 161 ? 71.105 63.833 -5.005 1.00 26.12 140 THR B C 1
ATOM 2447 O O . THR B 1 161 ? 70.249 64.237 -5.805 1.00 26.30 140 THR B O 1
ATOM 2451 N N . VAL B 1 162 ? 71.012 62.631 -4.452 1.00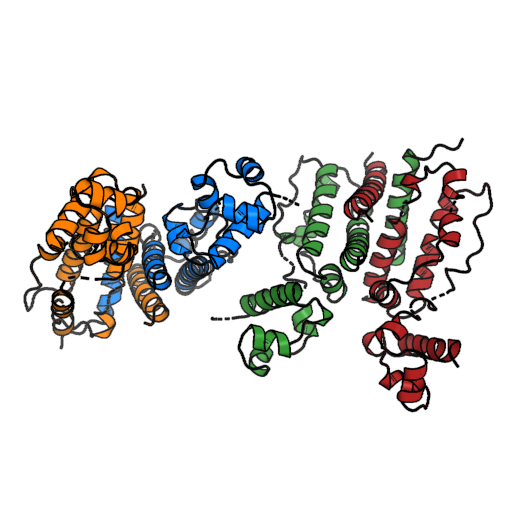 26.45 141 VAL B N 1
ATOM 2452 C CA . VAL B 1 162 ? 69.785 61.852 -4.669 1.00 26.33 141 VAL B CA 1
ATOM 2453 C C . VAL B 1 162 ? 68.488 62.700 -4.397 1.00 26.60 141 VAL B C 1
ATOM 2454 O O . VAL B 1 162 ? 67.646 62.868 -5.262 1.00 26.94 141 VAL B O 1
ATOM 2458 N N . GLY B 1 163 ? 68.367 63.294 -3.225 1.00 26.80 142 GLY B N 1
ATOM 2459 C CA . GLY B 1 163 ? 67.216 64.110 -2.929 1.00 27.40 142 GLY B CA 1
ATOM 2460 C C . GLY B 1 163 ? 66.976 65.250 -3.919 1.00 28.33 142 GLY B C 1
ATOM 2461 O O . GLY B 1 163 ? 65.823 65.509 -4.317 1.00 28.29 142 GLY B O 1
ATOM 2462 N N . CYS B 1 164 ? 68.053 65.975 -4.258 1.00 26.51 143 CYS B N 1
ATOM 2463 C CA . CYS B 1 164 ? 68.004 67.057 -5.221 1.00 26.81 143 C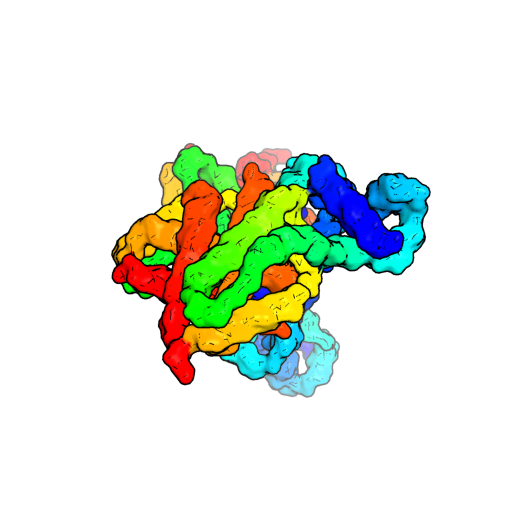YS B CA 1
ATOM 2464 C C . CYS B 1 164 ? 67.370 66.670 -6.554 1.00 26.91 143 CYS B C 1
ATOM 2465 O O . CYS B 1 164 ? 66.528 67.389 -7.076 1.00 27.28 143 CYS B O 1
ATOM 2468 N N . VAL B 1 165 ? 67.831 65.551 -7.108 1.00 27.30 144 VAL B N 1
ATOM 2469 C CA . VAL B 1 165 ? 67.544 65.169 -8.499 1.00 26.97 144 VAL B CA 1
ATOM 2470 C C . VAL B 1 165 ? 66.151 64.535 -8.575 1.00 27.78 144 VAL B C 1
ATOM 2471 O O . VAL B 1 165 ? 65.440 64.749 -9.544 1.00 27.47 144 VAL B O 1
ATOM 2475 N N . LEU B 1 166 ? 65.816 63.712 -7.571 1.00 28.09 145 LEU B N 1
ATOM 2476 C CA . LEU B 1 166 ? 64.489 63.150 -7.354 1.00 28.65 145 LEU B CA 1
ATOM 2477 C C . LEU B 1 166 ? 63.442 64.233 -7.420 1.00 28.87 145 LEU B C 1
ATOM 2478 O O . LEU B 1 166 ? 62.486 64.128 -8.165 1.00 29.35 145 LEU B O 1
ATOM 2483 N N . GLU B 1 167 ? 63.662 65.329 -6.710 1.00 28.98 146 GLU B N 1
ATOM 2484 C CA . GLU B 1 167 ? 62.768 66.453 -6.756 1.00 29.15 146 GLU B CA 1
ATOM 2485 C C . GLU B 1 167 ? 62.781 67.172 -8.113 1.00 28.89 146 GLU B C 1
ATOM 2486 O O . GL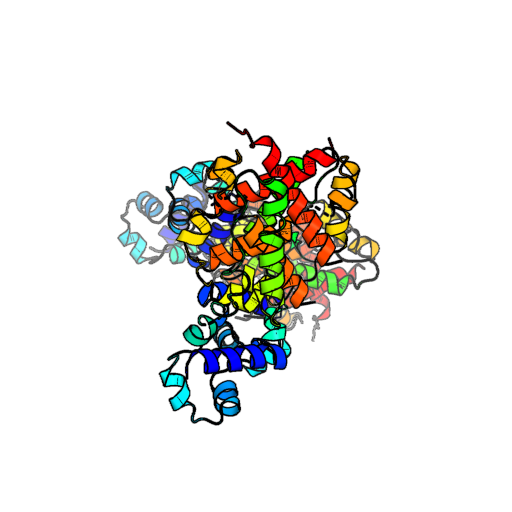U B 1 167 ? 61.721 67.591 -8.630 1.00 28.47 146 GLU B O 1
ATOM 2492 N N . GLU B 1 168 ? 63.969 67.356 -8.692 1.00 29.65 147 GLU B N 1
ATOM 2493 C CA . GLU B 1 168 ? 64.103 67.859 -10.083 1.00 30.51 147 GLU B CA 1
ATOM 2494 C C . GLU B 1 168 ? 63.367 66.985 -11.113 1.00 30.47 147 GLU B C 1
ATOM 2495 O O . GLU B 1 168 ? 62.614 67.492 -11.950 1.00 29.77 147 GLU B O 1
ATOM 2501 N N . GLN B 1 169 ? 63.547 65.665 -11.036 1.00 30.99 148 GLN B N 1
ATOM 2502 C CA . GLN B 1 169 ? 62.896 64.795 -12.001 1.00 31.29 148 GLN B CA 1
ATOM 2503 C C . GLN B 1 169 ? 61.353 64.645 -11.819 1.00 34.56 148 GLN B C 1
ATOM 2504 O O . GLN B 1 169 ? 60.629 64.395 -12.799 1.00 35.32 148 GLN B O 1
ATOM 2510 N N . ALA B 1 170 ? 60.843 64.788 -10.597 1.00 36.65 149 ALA B N 1
ATOM 2511 C CA . ALA B 1 170 ? 59.390 64.787 -10.361 1.00 39.58 149 ALA B CA 1
ATOM 2512 C C . ALA B 1 170 ? 58.751 65.979 -11.030 1.00 42.54 149 ALA B C 1
ATOM 2513 O O . ALA B 1 170 ? 57.765 65.827 -11.718 1.00 43.42 149 ALA B O 1
ATOM 2515 N N . GLU B 1 171 ? 59.316 67.167 -10.851 1.00 46.03 150 GLU B N 1
ATOM 2516 C CA . GLU B 1 171 ? 58.766 68.348 -11.524 1.00 48.99 150 GLU B CA 1
ATOM 2517 C C . GLU B 1 171 ? 59.467 68.645 -12.854 1.00 49.94 150 GLU B C 1
ATOM 2518 O O . GLU B 1 171 ? 58.804 68.814 -13.891 1.00 51.26 150 GLU B O 1
ATOM 2524 N N . ILE B 1 187 ? 74.592 48.866 9.968 1.00 44.41 166 ILE B N 1
ATOM 2525 C CA . ILE B 1 187 ? 74.630 50.198 9.304 1.00 43.43 166 ILE B CA 1
ATOM 2526 C C . ILE B 1 187 ? 73.967 51.276 10.207 1.00 42.79 166 ILE B C 1
ATOM 2527 O O . ILE B 1 187 ? 72.780 51.175 10.631 1.00 42.52 166 ILE B O 1
ATOM 2529 N N . ASP B 1 188 ? 74.758 52.287 10.548 1.00 40.66 167 ASP B N 1
ATOM 2530 C CA . ASP B 1 188 ? 74.269 53.257 11.489 1.00 38.02 167 ASP B CA 1
ATOM 2531 C C . ASP B 1 188 ? 73.831 54.472 10.690 1.00 35.72 167 ASP B C 1
ATOM 2532 O O . ASP B 1 188 ? 74.603 55.392 10.396 1.00 34.68 167 ASP B O 1
ATOM 2537 N N . HIS B 1 189 ? 72.565 54.420 10.313 1.00 33.60 168 HIS B N 1
ATOM 2538 C CA . HIS B 1 189 ? 71.933 55.448 9.486 1.00 31.38 168 HIS B CA 1
ATOM 2539 C C . HIS B 1 189 ? 71.781 56.708 10.296 1.00 29.65 168 HIS B C 1
ATOM 2540 O O . HIS B 1 189 ? 71.941 57.779 9.783 1.00 29.79 168 HIS B O 1
ATOM 2547 N N . GLU B 1 190 ? 71.540 56.558 11.580 1.00 29.05 169 GLU B N 1
ATOM 2548 C CA . GLU B 1 190 ? 71.326 57.697 12.420 1.00 28.57 169 GLU B CA 1
ATOM 2549 C C . GLU B 1 190 ? 72.584 58.518 12.583 1.00 28.12 169 GLU B C 1
ATOM 2550 O O . GLU B 1 190 ? 72.563 59.741 12.478 1.00 26.56 169 GLU B O 1
ATOM 2556 N N . SER B 1 191 ? 73.692 57.845 12.861 1.00 28.11 170 SER B N 1
ATOM 2557 C CA . SER B 1 191 ? 74.918 58.601 12.987 1.00 28.50 170 SER B CA 1
ATOM 2558 C C . SER B 1 191 ? 75.416 59.166 11.625 1.00 27.14 170 SER B C 1
ATOM 2559 O O . SER B 1 191 ? 76.009 60.254 11.593 1.00 27.33 170 SER B O 1
ATOM 2562 N N . ALA B 1 192 ? 75.131 58.471 10.518 1.00 25.05 171 ALA B N 1
ATOM 2563 C CA . ALA B 1 192 ? 75.391 59.005 9.181 1.00 23.26 171 ALA B CA 1
ATOM 2564 C C . ALA B 1 192 ? 74.560 60.286 8.884 1.00 22.25 171 ALA B C 1
ATOM 2565 O O . ALA B 1 192 ? 75.096 61.295 8.434 1.00 23.27 171 ALA B O 1
ATOM 2567 N N . PHE B 1 193 ? 73.258 60.245 9.174 1.00 21.96 172 PHE B N 1
ATOM 2568 C CA . PHE B 1 193 ? 72.388 61.426 9.137 1.00 20.52 172 PHE B CA 1
ATOM 2569 C C . PHE B 1 193 ? 72.901 62.603 9.950 1.00 20.52 172 PHE B C 1
ATOM 2570 O O . PHE B 1 193 ? 72.937 63.785 9.477 1.00 21.79 172 PHE B O 1
ATOM 2578 N N . GLU B 1 194 ? 73.259 62.321 11.187 1.00 19.40 173 GLU B N 1
ATOM 2579 C CA . GLU B 1 194 ? 73.792 63.324 12.071 1.00 20.20 173 GLU B CA 1
ATOM 2580 C C . GLU B 1 194 ? 75.112 63.952 11.565 1.00 20.03 173 GLU B C 1
ATOM 2581 O O . GLU B 1 194 ? 75.306 65.190 11.604 1.00 18.74 173 GLU B O 1
ATOM 2587 N N . ALA B 1 195 ? 76.015 63.114 11.086 1.00 19.60 174 ALA B N 1
ATOM 2588 C CA . ALA B 1 195 ? 77.277 63.617 10.529 1.00 21.43 174 ALA B CA 1
ATOM 2589 C C . ALA B 1 195 ? 77.009 64.467 9.283 1.00 21.59 174 ALA B C 1
ATOM 2590 O O . ALA B 1 195 ? 77.548 65.569 9.156 1.00 22.58 174 ALA B O 1
ATOM 2592 N N . GLY B 1 196 ? 76.144 64.002 8.389 1.00 21.85 175 GLY B N 1
ATOM 2593 C CA . GLY B 1 196 ? 75.848 64.811 7.196 1.00 20.91 175 GLY B CA 1
ATOM 2594 C C . GLY B 1 196 ? 75.213 66.133 7.585 1.00 21.99 175 GLY B C 1
ATOM 2595 O O . GLY B 1 196 ? 75.520 67.183 6.980 1.00 22.15 175 GLY B O 1
ATOM 2596 N N . LEU B 1 197 ? 74.304 66.094 8.568 1.00 21.03 176 LEU B N 1
ATOM 2597 C CA . LEU B 1 197 ? 73.556 67.273 8.946 1.00 21.40 176 LEU B CA 1
ATOM 2598 C C . LEU B 1 197 ? 74.505 68.322 9.559 1.00 21.57 176 LEU B C 1
ATOM 2599 O O . LEU B 1 197 ? 74.321 69.536 9.350 1.00 22.92 176 LEU B O 1
ATOM 2604 N N . ALA B 1 198 ? 75.456 67.854 10.356 1.00 20.28 177 ALA B N 1
ATOM 2605 C CA . ALA B 1 198 ? 76.475 68.725 10.962 1.00 21.34 177 ALA B CA 1
ATOM 2606 C C . ALA B 1 198 ? 77.371 69.380 9.918 1.00 20.85 177 ALA B C 1
ATOM 2607 O O . ALA B 1 198 ? 77.707 70.550 10.049 1.00 20.47 177 ALA B O 1
ATOM 2609 N N . LEU B 1 199 ? 77.744 68.643 8.879 1.00 21.13 178 LEU B N 1
ATOM 2610 C CA . LEU B 1 199 ? 78.428 69.233 7.755 1.00 22.20 178 LEU B CA 1
ATOM 2611 C C . LEU B 1 199 ? 77.678 70.463 7.161 1.00 23.13 178 LEU B C 1
ATOM 2612 O O . LEU B 1 199 ? 78.259 71.556 6.970 1.00 23.87 178 LEU B O 1
ATOM 2617 N N . ILE B 1 200 ? 76.390 70.270 6.872 1.00 23.39 179 ILE B N 1
ATOM 2618 C CA . ILE B 1 200 ? 75.538 71.307 6.255 1.00 23.09 179 ILE B CA 1
ATOM 2619 C C . ILE B 1 200 ? 75.463 72.503 7.154 1.00 23.29 179 ILE B C 1
ATOM 2620 O O . ILE B 1 200 ? 75.718 73.613 6.721 1.00 23.57 179 ILE B O 1
ATOM 2625 N N . THR B 1 201 ? 75.120 72.249 8.419 1.00 23.90 180 THR B N 1
ATOM 2626 C CA . THR B 1 201 ? 74.924 73.275 9.411 1.00 24.99 180 THR B CA 1
ATOM 2627 C C . THR B 1 201 ? 76.219 73.992 9.747 1.00 24.22 180 THR B C 1
ATOM 2628 O O . THR B 1 201 ? 76.223 75.226 9.916 1.00 25.09 180 THR B O 1
ATOM 2632 N N . ASP B 1 202 ? 77.316 73.259 9.810 1.00 23.81 181 ASP B N 1
ATOM 2633 C CA . ASP B 1 202 ? 78.626 73.880 10.026 1.00 24.88 181 ASP B CA 1
ATOM 2634 C C . ASP B 1 202 ? 79.045 74.741 8.829 1.00 24.34 181 ASP B C 1
ATOM 2635 O O . ASP B 1 202 ? 79.565 75.831 8.998 1.00 24.03 181 ASP B O 1
ATOM 2640 N N . GLY B 1 203 ? 78.761 74.268 7.626 1.00 23.91 182 GLY B N 1
ATOM 2641 C CA . GLY B 1 203 ? 78.904 75.111 6.432 1.00 25.03 182 GLY B CA 1
ATOM 2642 C C . GLY B 1 203 ? 78.110 76.415 6.556 1.00 25.58 182 GLY B C 1
ATOM 2643 O O . GLY B 1 203 ? 78.578 77.477 6.153 1.00 25.20 182 GLY B O 1
ATOM 2644 N N . LEU B 1 204 ? 76.897 76.324 7.092 1.00 26.42 183 LEU B N 1
ATOM 2645 C CA . LEU B 1 204 ? 76.035 77.492 7.282 1.00 26.87 183 LEU B CA 1
ATOM 2646 C C . LEU B 1 204 ? 76.538 78.443 8.363 1.00 27.69 183 LEU B C 1
ATOM 2647 O O . LEU B 1 204 ? 76.518 79.665 8.185 1.00 29.01 183 LEU B O 1
ATOM 2652 N N . VAL B 1 205 ? 76.940 77.884 9.498 1.00 28.43 184 VAL B N 1
ATOM 2653 C CA . VAL B 1 205 ? 77.487 78.645 10.587 1.00 28.37 184 VAL B CA 1
ATOM 2654 C C . VAL B 1 205 ? 78.581 79.551 10.038 1.00 29.58 184 VAL B C 1
ATOM 2655 O O . VAL B 1 205 ? 78.684 80.718 10.417 1.00 28.59 184 VAL B O 1
ATOM 2659 N N . ARG B 1 206 ? 79.391 79.018 9.141 1.00 30.32 185 ARG B N 1
ATOM 2660 C CA . ARG B 1 206 ? 80.411 79.838 8.527 1.00 32.64 185 ARG B CA 1
ATOM 2661 C C . ARG B 1 206 ? 79.980 81.189 7.878 1.00 32.98 185 ARG B C 1
ATOM 2662 O O . ARG B 1 206 ? 80.839 82.045 7.706 1.00 33.44 185 ARG B O 1
ATOM 2670 N N . HIS B 1 207 ? 78.696 81.369 7.510 1.00 33.31 186 HIS B N 1
ATOM 2671 C CA . HIS B 1 207 ? 78.194 82.619 6.882 1.00 32.48 186 HIS B CA 1
ATOM 2672 C C . HIS B 1 207 ? 77.427 83.524 7.826 1.00 33.12 186 HIS B C 1
ATOM 2673 O O . HIS B 1 207 ? 76.777 84.485 7.378 1.00 33.81 186 HIS B O 1
ATOM 2680 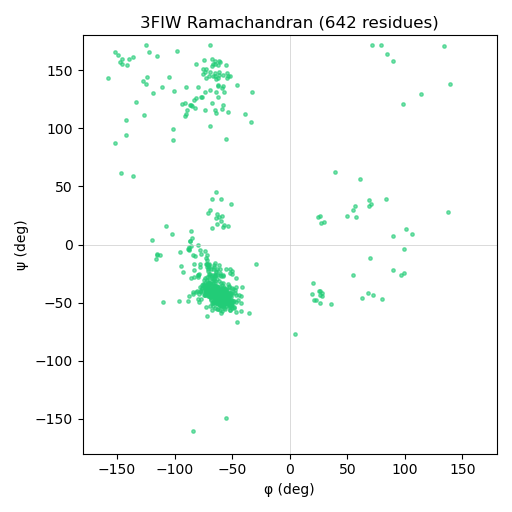N N . VAL B 1 208 ? 77.435 83.222 9.115 1.00 33.43 187 VAL B N 1
ATOM 2681 C CA . VAL B 1 208 ? 76.496 83.886 10.020 1.00 34.28 187 VAL B CA 1
ATOM 2682 C C . VAL B 1 208 ? 77.084 85.141 10.683 1.00 34.71 187 VAL B C 1
ATOM 2683 O O . VAL B 1 208 ? 78.282 85.208 10.964 1.00 35.38 187 VAL B O 1
ATOM 2687 N N . THR C 1 23 ? 63.581 51.130 18.598 1.00 52.74 2 THR C N 1
ATOM 2688 C CA . THR C 1 23 ? 62.775 52.393 18.726 1.00 53.14 2 THR C CA 1
ATOM 2689 C C . THR C 1 23 ? 63.317 53.361 19.820 1.00 52.66 2 THR C C 1
ATOM 2690 O O . THR C 1 23 ? 63.713 52.912 20.929 1.00 53.23 2 THR C O 1
ATOM 2692 N N . LYS C 1 24 ? 63.381 54.659 19.478 1.00 50.94 3 LYS C N 1
ATOM 2693 C CA . LYS C 1 24 ? 63.696 55.733 20.439 1.00 48.76 3 LYS C CA 1
ATOM 2694 C C . LYS C 1 24 ? 62.735 55.716 21.638 1.00 47.38 3 LYS C C 1
ATOM 2695 O O . LYS C 1 24 ? 61.530 55.771 21.453 1.00 47.75 3 LYS C O 1
ATOM 2709 N N . ASN C 1 26 ? 60.941 57.864 24.351 1.00 40.66 5 ASN C N 1
ATOM 2710 C CA . ASN C 1 26 ? 60.561 59.216 24.677 1.00 39.52 5 ASN C CA 1
ATOM 2711 C C . ASN C 1 26 ? 59.111 59.187 25.139 1.00 39.35 5 ASN C C 1
ATOM 2712 O O . ASN C 1 26 ? 58.458 58.156 25.041 1.00 38.91 5 ASN C O 1
ATOM 2717 N N . ARG C 1 27 ? 58.622 60.301 25.659 1.00 38.83 6 ARG C N 1
ATOM 2718 C CA . ARG C 1 27 ? 57.326 60.309 26.320 1.00 39.09 6 ARG C CA 1
ATOM 2719 C C . ARG C 1 27 ? 56.121 60.094 25.371 1.00 38.70 6 ARG C C 1
ATOM 2720 O O . ARG C 1 27 ? 55.233 59.314 25.697 1.00 36.56 6 ARG C O 1
ATOM 2728 N N . GLU C 1 28 ? 56.130 60.775 24.213 1.00 39.27 7 GLU C N 1
ATOM 2729 C CA . GLU C 1 28 ? 55.131 60.647 23.164 1.00 41.17 7 GLU C CA 1
ATOM 2730 C C . GLU C 1 28 ? 54.932 59.210 22.754 1.00 40.43 7 GLU C C 1
ATOM 2731 O O . GLU C 1 28 ? 53.827 58.759 22.628 1.00 40.53 7 GLU C O 1
ATOM 2737 N N . THR C 1 29 ? 56.038 58.535 22.484 1.00 40.03 8 THR C N 1
ATOM 2738 C CA . THR C 1 29 ? 56.075 57.137 22.108 1.00 39.71 8 THR C CA 1
ATOM 2739 C C . THR C 1 29 ? 55.467 56.244 23.158 1.00 38.83 8 THR C C 1
ATOM 2740 O O . THR C 1 29 ? 54.679 55.363 22.832 1.00 39.19 8 THR C O 1
ATOM 2744 N N . VAL C 1 30 ? 55.856 56.459 24.415 1.00 37.89 9 VAL C N 1
ATOM 2745 C CA . VAL C 1 30 ? 55.302 55.716 25.529 1.00 36.89 9 VAL C CA 1
ATOM 2746 C C . VAL C 1 30 ? 53.762 55.912 25.637 1.00 36.54 9 VAL C C 1
ATOM 2747 O O . VAL C 1 30 ? 53.009 54.927 25.700 1.00 35.56 9 VAL C O 1
ATOM 2751 N N . ILE C 1 31 ? 53.317 57.172 25.672 1.00 35.63 10 ILE C N 1
ATOM 2752 C CA . ILE C 1 31 ? 51.892 57.487 25.686 1.00 36.07 10 ILE C CA 1
ATOM 2753 C C . ILE C 1 31 ? 51.123 56.863 24.517 1.00 36.75 10 ILE C C 1
ATOM 2754 O O . ILE C 1 31 ? 50.053 56.283 24.729 1.00 37.84 10 ILE C O 1
ATOM 2759 N N . THR C 1 32 ? 51.679 56.964 23.311 1.00 36.87 11 THR C N 1
ATOM 2760 C CA . THR C 1 32 ? 51.039 56.478 22.075 1.00 37.65 11 THR C CA 1
ATOM 2761 C C . THR C 1 32 ? 50.852 54.967 22.097 1.00 36.86 11 THR C C 1
ATOM 2762 O O . THR C 1 32 ? 49.815 54.413 21.655 1.00 36.57 11 THR C O 1
ATOM 2766 N N . GLU C 1 33 ? 51.893 54.313 22.600 1.00 35.55 12 GLU C N 1
ATOM 2767 C CA . GLU C 1 33 ? 51.888 52.892 22.844 1.00 34.57 12 GLU C CA 1
ATOM 2768 C C . GLU C 1 33 ? 50.890 52.490 23.957 1.00 33.11 12 GLU C C 1
ATOM 2769 O O . GLU C 1 33 ? 50.366 51.378 23.934 1.00 32.16 12 GLU C O 1
ATOM 2775 N N . ALA C 1 34 ? 50.641 53.389 24.924 1.00 31.79 13 ALA C N 1
ATOM 2776 C CA . ALA C 1 34 ? 49.739 53.115 26.036 1.00 31.27 13 ALA C CA 1
ATOM 2777 C C . ALA C 1 34 ? 48.284 53.250 25.596 1.00 31.51 13 ALA C C 1
ATOM 2778 O O . ALA C 1 34 ? 47.464 52.460 25.997 1.00 30.40 13 ALA C O 1
ATOM 2780 N N . LEU C 1 35 ? 47.981 54.259 24.765 1.00 32.43 14 LEU C N 1
ATOM 2781 C CA . LEU C 1 35 ? 46.681 54.368 24.125 1.00 32.78 14 LEU C CA 1
ATOM 2782 C C . LEU C 1 35 ? 46.407 53.201 23.180 1.00 33.00 14 LEU C C 1
ATOM 2783 O O . LEU C 1 35 ? 45.268 52.765 23.061 1.00 33.84 14 LEU C O 1
ATOM 2788 N N . ASP C 1 36 ? 47.421 52.706 22.486 1.00 33.31 15 ASP C N 1
ATOM 2789 C CA . ASP C 1 36 ? 47.242 51.512 21.635 1.00 34.57 15 ASP C CA 1
ATOM 2790 C C . ASP C 1 36 ? 47.021 50.242 22.480 1.00 34.82 15 ASP C C 1
ATOM 2791 O O . ASP C 1 36 ? 46.307 49.318 22.075 1.00 34.83 15 ASP C O 1
ATOM 2796 N N . LEU C 1 37 ? 47.651 50.183 23.647 1.00 35.43 16 LEU C N 1
ATOM 2797 C CA . LEU C 1 37 ? 47.468 49.034 24.532 1.00 35.91 16 LEU C CA 1
ATOM 2798 C C . LEU C 1 37 ? 46.034 49.059 25.095 1.00 36.81 16 LEU C C 1
ATOM 2799 O O . LEU C 1 37 ? 45.395 48.025 25.259 1.00 36.93 16 LEU C O 1
ATOM 2804 N N . LEU C 1 38 ? 45.544 50.262 25.373 1.00 37.14 17 LEU C N 1
ATOM 2805 C CA . LEU C 1 38 ? 44.180 50.499 25.788 1.00 37.28 17 LEU C CA 1
ATOM 2806 C C . LEU C 1 38 ? 43.216 49.917 24.748 1.00 38.84 17 LEU C C 1
ATOM 2807 O O . LEU C 1 38 ? 42.323 49.143 25.099 1.00 38.80 17 LEU C O 1
ATOM 2812 N N . ASP C 1 39 ? 43.402 50.288 23.475 1.00 39.66 18 ASP C N 1
ATOM 2813 C CA . ASP C 1 39 ? 42.601 49.706 22.385 1.00 40.73 18 ASP C CA 1
ATOM 2814 C C . ASP C 1 39 ? 42.637 48.193 22.409 1.00 41.84 18 ASP C C 1
ATOM 2815 O O . ASP C 1 39 ? 41.630 47.545 22.120 1.00 42.35 18 ASP C O 1
ATOM 2820 N N . GLU C 1 40 ? 43.790 47.633 22.763 1.00 43.60 19 GLU C N 1
ATOM 2821 C CA . GLU C 1 40 ? 43.975 46.179 22.710 1.00 45.14 19 GLU C CA 1
ATOM 2822 C C . GLU C 1 40 ? 43.422 45.394 23.891 1.00 45.65 19 GLU C C 1
ATOM 2823 O O . GLU C 1 40 ? 42.845 44.306 23.705 1.00 45.89 19 GLU C O 1
ATOM 2829 N N . VAL C 1 41 ? 43.607 45.923 25.100 1.00 46.17 20 VAL C N 1
ATOM 2830 C CA . VAL C 1 41 ? 43.218 45.186 26.309 1.00 46.17 20 VAL C CA 1
ATOM 2831 C C . VAL C 1 41 ? 42.059 45.794 27.104 1.00 45.96 20 VAL C C 1
ATOM 2832 O O . VAL C 1 41 ? 41.564 45.166 28.045 1.00 45.99 20 VAL C O 1
ATOM 2836 N N . GLY C 1 42 ? 41.630 47.006 26.745 1.00 45.56 21 GLY C N 1
ATOM 2837 C CA . GLY C 1 42 ? 40.642 47.714 27.556 1.00 44.64 21 GLY C CA 1
ATOM 2838 C C . GLY C 1 42 ? 41.325 48.330 28.756 1.00 44.35 21 GLY C C 1
ATOM 2839 O O . GLY C 1 42 ? 42.491 48.056 28.997 1.00 43.98 21 GLY C O 1
ATOM 2840 N N . LEU C 1 43 ? 40.605 49.151 29.514 1.00 43.90 22 LEU C N 1
ATOM 2841 C CA . LEU C 1 43 ? 41.235 50.013 30.516 1.00 44.61 22 LEU C CA 1
ATOM 2842 C C . LEU C 1 43 ? 41.756 49.259 31.749 1.00 44.70 22 LEU C C 1
ATOM 2843 O O . LEU C 1 43 ? 42.794 49.593 32.301 1.00 44.33 22 LEU C O 1
ATOM 2848 N N . ASP C 1 44 ? 41.020 48.240 32.160 1.00 45.88 23 ASP C N 1
ATOM 2849 C CA . ASP C 1 44 ? 41.402 47.378 33.275 1.00 46.22 23 ASP C CA 1
ATOM 2850 C C . ASP C 1 44 ? 42.595 46.525 32.938 1.00 45.82 23 ASP C C 1
ATOM 2851 O O . ASP C 1 44 ? 43.299 46.082 33.839 1.00 46.73 23 ASP C O 1
ATOM 2856 N N . GLY C 1 45 ? 42.797 46.271 31.649 1.00 44.92 24 GLY C N 1
ATOM 2857 C CA . GLY C 1 45 ? 43.995 45.611 31.171 1.00 43.88 24 GLY C CA 1
ATOM 2858 C C . GLY C 1 45 ? 45.247 46.469 31.221 1.00 43.30 24 GLY C C 1
ATOM 2859 O O . GLY C 1 45 ? 46.354 45.952 31.145 1.00 43.96 24 GLY C O 1
ATOM 2860 N N . VAL C 1 46 ? 45.094 47.781 31.307 1.00 42.73 25 VAL C N 1
ATOM 2861 C CA . VAL C 1 46 ? 46.253 48.670 31.195 1.00 42.08 25 VAL C CA 1
ATOM 2862 C C . VAL C 1 46 ? 47.051 48.657 32.476 1.00 42.55 25 VAL C C 1
ATOM 2863 O O . VAL C 1 46 ? 46.498 48.889 33.563 1.00 43.14 25 VAL C O 1
ATOM 2867 N N . SER C 1 47 ? 48.347 48.392 32.347 1.00 42.47 26 SER C N 1
ATOM 2868 C CA . SER C 1 47 ? 49.272 48.489 33.466 1.00 41.96 26 SER C CA 1
ATOM 2869 C C . SER C 1 47 ? 50.669 48.822 33.004 1.00 42.31 26 SER C C 1
ATOM 2870 O O . SER C 1 47 ? 51.014 48.753 31.811 1.00 42.74 26 SER C O 1
ATOM 2873 N N . THR C 1 48 ? 51.464 49.211 33.979 1.00 41.84 27 THR C N 1
ATOM 2874 C CA . THR C 1 48 ? 52.871 49.456 33.820 1.00 42.15 27 THR C CA 1
ATOM 2875 C C . THR C 1 48 ? 53.635 48.176 33.389 1.00 41.52 27 THR C C 1
ATOM 2876 O O . THR C 1 48 ? 54.417 48.208 32.453 1.00 41.12 27 THR C O 1
ATOM 2880 N N . ARG C 1 49 ? 53.384 47.048 34.044 1.00 42.19 28 ARG C N 1
ATOM 2881 C CA . ARG C 1 49 ? 53.964 45.776 33.616 1.00 43.16 28 ARG C CA 1
ATOM 2882 C C . ARG C 1 49 ? 53.629 45.428 32.156 1.00 42.49 28 ARG C C 1
ATOM 2883 O O . ARG C 1 49 ? 54.483 44.966 31.403 1.00 43.44 28 ARG C O 1
ATOM 2891 N N . ARG C 1 50 ? 52.381 45.626 31.767 1.00 41.91 29 ARG C N 1
ATOM 2892 C CA . ARG C 1 50 ? 51.964 45.376 30.399 1.00 41.12 29 ARG C CA 1
ATOM 2893 C C . ARG C 1 50 ? 52.541 46.341 29.382 1.00 39.67 29 ARG C C 1
ATOM 2894 O O . ARG C 1 50 ? 52.924 45.922 28.280 1.00 39.32 29 ARG C O 1
ATOM 2902 N N . LEU C 1 51 ? 52.595 47.625 29.749 1.00 38.74 30 LEU C N 1
ATOM 2903 C CA . LEU C 1 51 ? 53.166 48.659 28.879 1.00 37.41 30 LEU C CA 1
ATOM 2904 C C . LEU C 1 51 ? 54.666 48.440 28.650 1.00 37.76 30 LEU C C 1
ATOM 2905 O O . LEU C 1 51 ? 55.169 48.636 27.541 1.00 37.32 30 LEU C O 1
ATOM 2910 N N . ALA C 1 52 ? 55.367 48.015 29.701 1.00 38.05 31 ALA C N 1
ATOM 2911 C CA . ALA C 1 52 ? 56.790 47.711 29.595 1.00 38.43 31 ALA C CA 1
ATOM 2912 C C . ALA C 1 52 ? 57.049 46.631 28.549 1.00 39.00 31 ALA C C 1
ATOM 2913 O O . ALA C 1 52 ? 57.904 46.833 27.691 1.00 39.65 31 ALA C O 1
ATOM 2915 N N . LYS C 1 53 ? 56.318 45.514 28.578 1.00 39.84 32 LYS C N 1
ATOM 2916 C CA . LYS C 1 53 ? 56.598 44.448 27.588 1.00 41.66 32 LYS C CA 1
ATOM 2917 C C . LYS C 1 53 ? 56.099 44.781 26.189 1.00 41.29 32 LYS C C 1
ATOM 2918 O O . LYS C 1 53 ? 56.678 44.338 25.214 1.00 41.69 32 LYS C O 1
ATOM 2924 N N . ARG C 1 54 ? 55.028 45.555 26.093 1.00 41.69 33 ARG C N 1
ATOM 2925 C CA . ARG C 1 54 ? 54.615 46.075 24.796 1.00 42.08 33 ARG C CA 1
ATOM 2926 C C . ARG C 1 54 ? 55.762 46.847 24.147 1.00 41.60 33 ARG C C 1
ATOM 2927 O O . ARG C 1 54 ? 56.021 46.688 22.950 1.00 42.11 33 ARG C O 1
ATOM 2935 N N . LEU C 1 55 ? 56.446 47.662 24.950 1.00 40.38 34 LEU C N 1
ATOM 2936 C CA . LEU C 1 55 ? 57.535 48.488 24.490 1.00 39.24 34 LEU C CA 1
ATOM 2937 C C . LEU C 1 55 ? 58.842 47.705 24.451 1.00 39.63 34 LEU C C 1
ATOM 2938 O O . LEU C 1 55 ? 59.840 48.209 23.960 1.00 39.67 34 LEU C O 1
ATOM 2943 N N . GLY C 1 56 ? 58.837 46.486 24.994 1.00 39.40 35 GLY C N 1
ATOM 2944 C CA . GLY C 1 56 ? 59.997 45.637 25.027 1.00 38.85 35 GLY C CA 1
ATOM 2945 C C . GLY C 1 56 ? 61.079 46.156 25.956 1.00 39.21 35 GLY C C 1
ATOM 2946 O O . GLY C 1 56 ? 62.259 45.976 25.689 1.00 39.15 35 GLY C O 1
ATOM 2947 N N . VAL C 1 57 ? 60.700 46.804 27.052 1.00 38.78 36 VAL C N 1
ATOM 2948 C CA . VAL C 1 57 ? 61.704 47.352 27.967 1.00 38.08 36 VAL C CA 1
ATOM 2949 C C . VAL C 1 57 ? 61.445 46.800 29.356 1.00 38.51 36 VAL C C 1
ATOM 2950 O O . VAL C 1 57 ? 60.409 46.150 2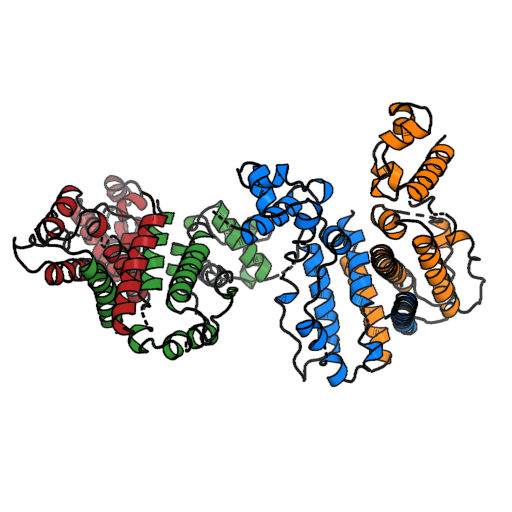9.598 1.00 39.07 36 VAL C O 1
ATOM 2954 N N . GLU C 1 58 ? 62.381 47.065 30.256 1.00 38.44 37 GLU C N 1
ATOM 2955 C CA . GLU C 1 58 ? 62.299 46.677 31.659 1.00 39.12 37 GLU C CA 1
ATOM 2956 C C . GLU C 1 58 ? 61.267 47.537 32.394 1.00 38.11 37 GLU C C 1
ATOM 2957 O O . GLU C 1 58 ? 61.149 48.721 32.112 1.00 37.58 37 GLU C O 1
ATOM 2963 N N . GLN C 1 59 ? 60.525 46.957 33.335 1.00 37.39 38 GLN C N 1
ATOM 2964 C CA . GLN C 1 59 ? 59.511 47.739 34.073 1.00 37.78 38 GLN C CA 1
ATOM 2965 C C . GLN C 1 59 ? 60.080 49.024 34.756 1.00 37.12 38 GLN C C 1
ATOM 2966 O O . GLN C 1 59 ? 59.436 50.077 34.726 1.00 36.41 38 GLN C O 1
ATOM 2972 N N . PRO C 1 60 ? 61.271 48.928 35.401 1.00 37.32 39 PRO C N 1
ATOM 2973 C CA . PRO C 1 60 ? 61.921 50.164 35.875 1.00 37.65 39 PRO C CA 1
ATOM 2974 C C . PRO C 1 60 ? 62.415 51.170 34.822 1.00 38.01 39 PRO C C 1
ATOM 2975 O O . PRO C 1 60 ? 62.639 52.314 35.183 1.00 39.15 39 PRO C O 1
ATOM 2979 N N . SER C 1 61 ? 62.612 50.768 33.560 1.00 37.97 40 SER C N 1
ATOM 2980 C CA . SER C 1 61 ? 62.815 51.723 32.460 1.00 38.08 40 SER C CA 1
ATOM 2981 C C . SER C 1 61 ? 61.624 52.674 32.298 1.00 37.68 40 SER C C 1
ATOM 2982 O O . SER C 1 61 ? 61.802 53.828 32.012 1.00 38.83 40 SER C O 1
ATOM 2985 N N . LEU C 1 62 ? 60.402 52.175 32.442 1.00 36.90 41 LEU C N 1
ATOM 2986 C CA . LEU C 1 62 ? 59.197 52.999 32.305 1.00 35.19 41 LEU C CA 1
ATOM 2987 C C . LEU C 1 62 ? 59.076 54.038 33.411 1.00 33.92 41 LEU C C 1
ATOM 2988 O O . LEU C 1 62 ? 58.527 55.110 33.225 1.00 34.95 41 LEU C O 1
ATOM 2993 N N . TYR C 1 63 ? 59.605 53.717 34.565 1.00 31.73 42 TYR C N 1
ATOM 2994 C CA . TYR C 1 63 ? 59.588 54.579 35.735 1.00 29.97 42 TYR C CA 1
ATOM 2995 C C . TYR C 1 63 ? 60.016 56.024 35.477 1.00 29.39 42 TYR C C 1
ATOM 2996 O O . TYR C 1 63 ? 59.470 56.949 36.082 1.00 28.89 42 TYR C O 1
ATOM 3005 N N . TRP C 1 64 ? 61.031 56.222 34.631 1.00 29.19 43 TRP C N 1
ATOM 3006 C CA . TRP C 1 64 ? 61.511 57.579 34.242 1.00 28.72 43 TRP C CA 1
ATOM 3007 C C . TRP C 1 64 ? 60.447 58.401 33.489 1.00 30.29 43 TRP C C 1
ATOM 3008 O O . TRP C 1 64 ? 60.509 59.632 33.440 1.00 29.73 43 TRP C O 1
ATOM 3019 N N . TYR C 1 65 ? 59.464 57.707 32.913 1.00 31.45 44 TYR C N 1
ATOM 3020 C CA . TYR C 1 65 ? 58.307 58.350 32.283 1.00 33.02 44 TYR C CA 1
ATOM 3021 C C . TYR C 1 65 ? 57.101 58.423 33.224 1.00 34.69 44 TYR C C 1
ATOM 3022 O O . TYR C 1 65 ? 56.496 59.468 33.379 1.00 36.38 44 TYR C O 1
ATOM 3031 N N . PHE C 1 66 ? 56.753 57.318 33.869 1.00 36.18 45 PHE C N 1
ATOM 3032 C CA . PHE C 1 66 ? 55.590 57.305 34.745 1.00 37.11 45 PHE C CA 1
ATOM 3033 C C . PHE C 1 66 ? 55.892 56.446 35.938 1.00 38.15 45 PHE C C 1
ATOM 3034 O O . PHE C 1 66 ? 56.127 55.219 35.819 1.00 37.93 45 PHE C O 1
ATOM 3042 N N A ARG C 1 67 ? 55.898 57.105 37.093 0.60 38.55 46 ARG C N 1
ATOM 3043 N N B ARG C 1 67 ? 55.889 57.092 37.093 0.40 38.67 46 ARG C N 1
ATOM 3044 C CA A ARG C 1 67 ? 56.076 56.450 38.394 0.60 40.09 46 ARG C CA 1
ATOM 3045 C CA B ARG C 1 67 ? 56.065 56.415 38.367 0.40 40.02 46 ARG C CA 1
ATOM 3046 C C A ARG C 1 67 ? 54.921 55.496 38.740 0.60 41.03 46 ARG C C 1
ATOM 3047 C C B ARG C 1 67 ? 54.926 55.423 38.608 0.40 40.83 46 ARG C C 1
ATOM 3048 O O A ARG C 1 67 ? 55.153 54.406 39.288 0.60 41.21 46 ARG C O 1
ATOM 3049 O O B ARG C 1 67 ? 55.171 54.254 38.951 0.40 40.92 46 ARG C O 1
ATOM 3064 N N . THR C 1 68 ? 53.688 55.871 38.377 1.00 41.34 47 THR C N 1
ATOM 3065 C CA . THR C 1 68 ? 52.515 55.075 38.714 1.00 42.21 47 THR C CA 1
ATOM 3066 C C . THR C 1 68 ? 51.535 54.920 37.551 1.00 42.80 47 THR C C 1
ATOM 3067 O O . THR C 1 68 ? 51.573 55.723 36.589 1.00 43.42 47 THR C O 1
ATOM 3071 N N . LYS C 1 69 ? 50.659 53.906 37.636 1.00 42.40 48 LYS C N 1
ATOM 3072 C CA . LYS C 1 69 ? 49.494 53.793 36.753 1.00 42.69 48 LYS C CA 1
ATOM 3073 C C . LYS C 1 69 ? 48.683 55.115 36.712 1.00 42.60 48 LYS C C 1
ATOM 3074 O O . LYS C 1 69 ? 48.204 55.504 35.653 1.00 41.99 48 LYS C O 1
ATOM 3080 N N . ARG C 1 70 ? 48.575 55.794 37.861 1.00 42.04 49 ARG C N 1
ATOM 3081 C CA . ARG C 1 70 ? 47.793 57.027 37.993 1.00 42.06 49 ARG C CA 1
ATOM 3082 C C . ARG C 1 70 ? 48.355 58.129 37.107 1.00 39.02 49 ARG C C 1
ATOM 3083 O O . ARG C 1 70 ? 47.601 58.781 36.394 1.00 37.69 49 ARG C O 1
ATOM 3091 N N . ASP C 1 71 ? 49.671 58.289 37.132 1.00 37.34 50 ASP C N 1
ATOM 3092 C CA . ASP C 1 71 ? 50.373 59.249 36.276 1.00 36.76 50 ASP C CA 1
ATOM 3093 C C . ASP C 1 71 ? 50.271 58.927 34.804 1.00 35.18 50 ASP C C 1
ATOM 3094 O O . ASP C 1 71 ? 50.157 59.831 33.989 1.00 33.92 50 ASP C O 1
ATOM 3099 N N . LEU C 1 72 ? 50.347 57.645 34.476 1.00 34.38 51 LEU C N 1
ATOM 3100 C CA . LEU C 1 72 ? 50.182 57.179 33.089 1.00 35.13 51 LEU C CA 1
ATOM 3101 C C . LEU C 1 72 ? 48.778 57.515 32.525 1.00 35.05 51 LEU C C 1
ATOM 3102 O O . LEU C 1 72 ? 48.650 58.090 31.431 1.00 34.32 51 LEU C O 1
ATOM 3107 N N . LEU C 1 73 ? 47.741 57.197 33.314 1.00 34.44 52 LEU C N 1
ATOM 3108 C CA . LEU C 1 73 ? 46.350 57.455 32.946 1.00 34.01 52 LEU C CA 1
ATOM 3109 C C . LEU C 1 73 ? 46.095 58.948 32.736 1.00 33.78 52 LEU C C 1
ATOM 3110 O O . LEU C 1 73 ? 45.497 59.337 31.738 1.00 34.95 52 LEU C O 1
ATOM 3115 N N . THR C 1 74 ? 46.592 59.774 33.642 1.00 34.44 53 THR C N 1
ATOM 3116 C CA . THR C 1 74 ? 46.498 61.226 33.514 1.00 34.38 53 THR C CA 1
ATOM 3117 C C . THR C 1 74 ? 47.032 61.685 32.171 1.00 35.22 53 THR C C 1
ATOM 3118 O O . THR C 1 74 ? 46.303 62.370 31.443 1.00 36.60 53 THR C O 1
ATOM 3122 N N . ALA C 1 75 ? 48.256 61.265 31.820 1.00 34.19 54 ALA C N 1
ATOM 3123 C CA . ALA C 1 75 ? 48.863 61.583 30.516 1.00 34.21 54 ALA C CA 1
ATOM 3124 C C . ALA C 1 75 ? 48.126 61.005 29.311 1.00 34.21 54 ALA C C 1
ATOM 3125 O O . ALA C 1 75 ? 47.993 61.683 28.294 1.00 35.43 54 ALA C O 1
ATOM 3135 N N . ALA C 1 77 ? 44.879 60.273 29.165 1.00 34.86 56 ALA C N 1
ATOM 3136 C CA . ALA C 1 77 ? 43.601 60.956 29.016 1.00 35.18 56 ALA C CA 1
ATOM 3137 C C . ALA C 1 77 ? 43.767 62.373 28.393 1.00 35.73 56 ALA C C 1
ATOM 3138 O O . ALA C 1 77 ? 42.910 62.822 27.615 1.00 34.66 56 ALA C O 1
ATOM 3140 N N . GLN C 1 78 ? 44.878 63.047 28.692 1.00 35.51 57 GLN C N 1
ATOM 3141 C CA . GLN C 1 78 ? 45.113 64.350 28.130 1.00 36.75 57 GLN C CA 1
ATOM 3142 C C . GLN C 1 78 ? 45.436 64.128 26.654 1.00 36.88 57 GLN C C 1
ATOM 3143 O O . GLN C 1 78 ? 44.915 64.828 25.805 1.00 37.03 57 GLN C O 1
ATOM 3149 N N . ALA C 1 79 ? 46.253 63.117 26.338 1.00 36.36 58 ALA C N 1
ATOM 3150 C CA . ALA C 1 79 ? 46.648 62.903 24.947 1.00 35.88 58 ALA C CA 1
ATOM 3151 C C . ALA C 1 79 ? 45.465 62.449 24.101 1.00 35.83 58 ALA C C 1
ATOM 3152 O O . ALA C 1 79 ? 45.377 62.836 22.956 1.00 34.93 58 ALA C O 1
ATOM 3154 N N . ALA C 1 80 ? 44.588 61.598 24.676 1.00 35.93 59 ALA C N 1
ATOM 3155 C CA . ALA C 1 80 ? 43.315 61.127 24.055 1.00 35.53 59 ALA C CA 1
ATOM 3156 C C . ALA C 1 80 ? 42.416 62.248 23.525 1.00 36.18 59 ALA C C 1
ATOM 3157 O O . ALA C 1 80 ? 41.575 62.010 22.655 1.00 35.84 59 ALA C O 1
ATOM 3167 N N . ALA C 1 82 ? 43.632 65.236 22.077 1.00 38.16 61 ALA C N 1
ATOM 3168 C CA . ALA C 1 82 ? 44.176 65.934 20.910 1.00 37.25 61 ALA C CA 1
ATOM 3169 C C . ALA C 1 82 ? 43.258 66.008 19.671 1.00 36.75 61 ALA C C 1
ATOM 3170 O O . ALA C 1 82 ? 43.154 67.074 19.065 1.00 36.83 61 ALA C O 1
ATOM 3172 N N . PRO C 1 83 ? 42.620 64.888 19.265 1.00 36.97 62 PRO C N 1
ATOM 3173 C CA . PRO C 1 83 ? 41.714 64.956 18.121 1.00 37.57 62 PRO C CA 1
ATOM 3174 C C . PRO C 1 83 ? 40.627 66.042 18.241 1.00 39.15 62 PRO C C 1
ATOM 3175 O O . PRO C 1 83 ? 40.201 66.649 17.229 1.00 40.24 62 PRO C O 1
ATOM 3179 N N . HIS C 1 84 ? 40.161 66.283 19.460 1.00 39.60 63 HIS C N 1
ATOM 3180 C CA . HIS C 1 84 ? 39.162 67.315 19.685 1.00 39.29 63 HIS C CA 1
ATOM 3181 C C . HIS C 1 84 ? 39.838 68.711 19.675 1.00 39.39 63 HIS C C 1
ATOM 3182 O O . HIS C 1 84 ? 39.294 69.699 19.162 1.00 39.60 63 HIS C O 1
ATOM 3189 N N . ALA C 1 85 ? 41.048 68.788 20.204 1.00 39.19 64 ALA C N 1
ATOM 3190 C CA . ALA C 1 85 ? 41.776 70.044 20.181 1.00 39.08 64 ALA C CA 1
ATOM 3191 C C . ALA C 1 85 ? 42.219 70.402 18.786 1.00 39.17 64 ALA C C 1
ATOM 3192 O O . ALA C 1 85 ? 42.552 71.554 18.524 1.00 40.19 64 ALA C O 1
ATOM 3194 N N . ALA C 1 86 ? 42.235 69.433 17.877 1.00 40.02 65 ALA C N 1
ATOM 3195 C CA . ALA C 1 86 ? 42.649 69.706 16.479 1.00 40.65 65 ALA C CA 1
ATOM 3196 C C . ALA C 1 86 ? 41.536 70.298 15.614 1.00 41.27 65 ALA C C 1
ATOM 3197 O O . ALA C 1 86 ? 41.775 70.736 14.497 1.00 42.32 65 ALA C O 1
ATOM 3199 N N . GLU C 1 87 ? 40.308 70.310 16.107 1.00 42.34 66 GLU C N 1
ATOM 3200 C CA . GLU C 1 87 ? 39.202 70.880 15.320 1.00 43.13 66 GLU C CA 1
ATOM 3201 C C . GLU C 1 87 ? 39.356 72.373 15.085 1.00 43.33 66 GLU C C 1
ATOM 3202 O O . GLU C 1 87 ? 39.895 73.074 15.944 1.00 43.30 66 GLU C O 1
ATOM 3208 N N . PRO C 1 88 ? 38.869 72.870 13.924 1.00 44.17 67 PRO C N 1
ATOM 3209 C CA . PRO C 1 88 ? 38.909 74.311 13.686 1.00 44.44 67 PRO C CA 1
ATOM 3210 C C . PRO C 1 88 ? 38.061 75.003 14.740 1.00 44.77 67 PRO C C 1
ATOM 3211 O O . PRO C 1 88 ? 36.973 74.517 15.068 1.00 43.88 67 PRO C O 1
ATOM 3215 N N . LEU C 1 89 ? 38.562 76.104 15.288 1.00 44.63 68 LEU C N 1
ATOM 3216 C CA . LEU C 1 89 ? 37.771 76.883 16.219 1.00 45.07 68 LEU C CA 1
ATOM 3217 C C . LEU C 1 89 ? 36.746 77.658 15.395 1.00 45.14 68 LEU C C 1
ATOM 3218 O O . LEU C 1 89 ? 36.998 77.929 14.218 1.00 45.70 68 LEU C O 1
ATOM 3223 N N . PRO C 1 90 ? 35.565 77.970 15.980 1.00 45.36 69 PRO C N 1
ATOM 3224 C CA . PRO C 1 90 ? 34.480 78.587 15.207 1.00 45.53 69 PRO C CA 1
ATOM 3225 C C . PRO C 1 90 ? 34.842 79.971 14.695 1.00 46.38 69 PRO C C 1
ATOM 3226 O O . PRO C 1 90 ? 35.692 80.654 15.271 1.00 46.29 69 PRO C O 1
ATOM 3230 N N . GLU C 1 91 ? 34.187 80.369 13.617 1.00 47.19 70 GLU C N 1
ATOM 3231 C CA . GLU C 1 91 ? 34.530 81.569 12.910 1.00 48.31 70 GLU C CA 1
ATOM 3232 C C . GLU C 1 91 ? 33.359 82.540 12.913 1.00 48.66 70 GLU C C 1
ATOM 3233 O O . GLU C 1 91 ? 32.237 82.156 12.574 1.00 48.52 70 GLU C O 1
ATOM 3239 N N . PRO C 1 92 ? 33.605 83.817 13.275 1.00 49.16 71 PRO C N 1
ATOM 3240 C CA . PRO C 1 92 ? 32.520 84.808 13.294 1.00 49.25 71 PRO C CA 1
ATOM 3241 C C . PRO C 1 92 ? 31.648 84.744 12.040 1.00 49.21 71 PRO C C 1
ATOM 3242 O O . PRO C 1 92 ? 32.161 84.588 10.919 1.00 49.56 71 PRO C O 1
ATOM 3246 N N . GLY C 1 93 ? 30.342 84.843 12.241 1.00 48.61 72 GLY C N 1
ATOM 3247 C CA . GLY C 1 93 ? 29.401 84.743 11.141 1.00 47.98 72 GLY C CA 1
ATOM 3248 C C . GLY C 1 93 ? 28.927 83.332 10.848 1.00 47.28 72 GLY C C 1
ATOM 3249 O O . GLY C 1 93 ? 27.885 83.151 10.247 1.00 47.75 72 GLY C O 1
ATOM 3250 N N . GLU C 1 94 ? 29.671 82.316 11.248 1.00 46.57 73 GLU C N 1
ATOM 3251 C CA . GLU C 1 94 ? 29.169 80.977 11.027 1.00 45.78 73 GLU C CA 1
ATOM 3252 C C . GLU C 1 94 ? 28.052 80.656 12.002 1.00 45.11 73 GLU C C 1
ATOM 3253 O O . GLU C 1 94 ? 27.893 81.313 13.036 1.00 45.07 73 GLU C O 1
ATOM 3259 N N . ASP C 1 95 ? 27.249 79.670 11.625 1.00 44.02 74 ASP C N 1
ATOM 3260 C CA . ASP C 1 95 ? 26.007 79.376 12.298 1.00 42.48 74 ASP C CA 1
ATOM 3261 C C . ASP C 1 95 ? 26.396 78.725 13.599 1.00 41.77 74 ASP C C 1
ATOM 3262 O O . ASP C 1 95 ? 27.019 77.648 13.588 1.00 41.84 74 ASP C O 1
ATOM 3267 N N . TRP C 1 96 ? 26.058 79.405 14.699 1.00 39.70 75 TRP C N 1
ATOM 3268 C CA . TRP C 1 96 ? 26.372 78.953 16.043 1.00 39.56 75 TRP C CA 1
ATOM 3269 C C . TRP C 1 96 ? 25.712 77.596 16.383 1.00 38.73 75 TRP C C 1
ATOM 3270 O O . TRP C 1 96 ? 26.326 76.756 16.996 1.00 39.28 75 TRP C O 1
ATOM 3281 N N . HIS C 1 97 ? 24.466 77.412 15.950 1.00 38.12 76 HIS C N 1
ATOM 3282 C CA . HIS C 1 97 ? 23.634 76.260 16.244 1.00 37.43 76 HIS C CA 1
ATOM 3283 C C . HIS C 1 97 ? 24.257 74.980 15.662 1.00 36.80 76 HIS C C 1
ATOM 3284 O O . HIS C 1 97 ? 24.469 74.007 16.384 1.00 37.76 76 HIS C O 1
ATOM 3291 N N . GLY C 1 98 ? 24.518 74.986 14.363 1.00 36.32 77 GLY C N 1
ATOM 3292 C CA . GLY C 1 98 ? 25.311 73.965 13.681 1.00 35.91 77 GLY C CA 1
ATOM 3293 C C . GLY C 1 98 ? 26.680 73.748 14.310 1.00 35.23 77 GLY C C 1
ATOM 3294 O O . GLY C 1 98 ? 27.066 72.588 14.581 1.00 35.71 77 GLY C O 1
ATOM 3295 N N . TRP C 1 99 ? 27.399 74.835 14.585 1.00 34.08 78 TRP C N 1
ATOM 3296 C CA . TRP C 1 99 ? 28.665 74.723 15.293 1.00 34.03 78 TRP C CA 1
ATOM 3297 C C . TRP C 1 99 ? 28.530 74.023 16.661 1.00 34.49 78 TRP C C 1
ATOM 3298 O O . TRP C 1 99 ? 29.283 73.104 16.963 1.00 35.99 78 TRP C O 1
ATOM 3309 N N . PHE C 1 100 ? 27.586 74.450 17.490 1.00 34.47 79 PHE C N 1
ATOM 3310 C CA . PHE C 1 100 ? 27.400 73.857 18.814 1.00 34.62 79 PHE C CA 1
ATOM 3311 C C . PHE C 1 100 ? 27.231 72.345 18.683 1.00 34.76 79 PHE C C 1
ATOM 3312 O O . PHE C 1 100 ? 27.828 71.569 19.443 1.00 34.87 79 PHE C O 1
ATOM 3320 N N . LEU C 1 101 ? 26.401 71.929 17.732 1.00 35.21 80 LEU C N 1
ATOM 3321 C CA . LEU C 1 101 ? 26.126 70.507 17.530 1.00 34.93 80 LEU C CA 1
ATOM 3322 C C . LEU C 1 101 ? 27.393 69.782 17.126 1.00 34.69 80 LEU C C 1
ATOM 3323 O O . LEU C 1 101 ? 27.717 68.733 17.696 1.00 35.72 80 LEU C O 1
ATOM 3328 N N . ARG C 1 102 ? 28.080 70.340 16.129 1.00 35.01 81 ARG C N 1
ATOM 3329 C CA . ARG C 1 102 ? 29.377 69.856 15.615 1.00 35.32 81 ARG C CA 1
ATOM 3330 C C . ARG C 1 102 ? 30.438 69.699 16.703 1.00 35.14 81 ARG C C 1
ATOM 3331 O O . ARG C 1 102 ? 31.094 68.641 16.796 1.00 34.80 81 ARG C O 1
ATOM 3339 N N . ASN C 1 103 ? 30.580 70.717 17.542 1.00 34.95 82 ASN C N 1
ATOM 3340 C CA . ASN C 1 103 ? 31.458 70.624 18.701 1.00 36.17 82 ASN C CA 1
ATOM 3341 C C . ASN C 1 103 ? 31.186 69.426 19.602 1.00 36.25 82 ASN C C 1
ATOM 3342 O O . ASN C 1 103 ? 32.121 68.723 20.031 1.00 36.52 82 ASN C O 1
ATOM 3347 N N . THR C 1 104 ? 29.911 69.178 19.898 1.00 35.65 83 THR C N 1
ATOM 3348 C CA . THR C 1 104 ? 29.599 68.129 20.860 1.00 35.61 83 THR C CA 1
ATOM 3349 C C . THR C 1 104 ? 29.774 66.785 20.178 1.00 35.46 83 THR C C 1
ATOM 3350 O O . THR C 1 104 ? 30.185 65.854 20.841 1.00 34.71 83 THR C O 1
ATOM 3354 N N . ARG C 1 105 ? 29.463 66.684 18.869 1.00 34.83 84 ARG C N 1
ATOM 3355 C CA . ARG C 1 105 ? 29.780 65.437 18.130 1.00 36.01 84 ARG C CA 1
ATOM 3356 C C . ARG C 1 105 ? 31.251 65.190 18.068 1.00 35.78 84 ARG C C 1
ATOM 3357 O O . ARG C 1 105 ? 31.693 64.048 18.159 1.00 37.08 84 ARG C O 1
ATOM 3365 N N . SER C 1 106 ? 32.028 66.255 17.938 1.00 36.34 85 SER C N 1
ATOM 3366 C CA . SER C 1 106 ? 33.468 66.054 17.900 1.00 36.74 85 SER C CA 1
ATOM 3367 C C . SER C 1 106 ? 33.884 65.464 19.232 1.00 36.18 85 SER C C 1
ATOM 3368 O O . SER C 1 106 ? 34.648 64.497 19.243 1.00 35.76 85 SER C O 1
ATOM 3371 N N . PHE C 1 107 ? 33.356 66.031 20.333 1.00 35.74 86 PHE C N 1
ATOM 3372 C CA . PHE C 1 107 ? 33.671 65.555 21.710 1.00 35.19 86 PHE C CA 1
ATOM 3373 C C . PHE C 1 107 ? 33.303 64.090 21.880 1.00 35.40 86 PHE C C 1
ATOM 3374 O O . PHE C 1 107 ? 34.143 63.293 22.296 1.00 35.11 86 PHE C O 1
ATOM 3382 N N . ARG C 1 108 ? 32.060 63.739 21.559 1.00 34.46 87 ARG C N 1
ATOM 3383 C CA . ARG C 1 108 ? 31.664 62.338 21.521 1.00 34.67 87 ARG C CA 1
ATOM 3384 C C . ARG C 1 108 ? 32.588 61.462 20.682 1.00 35.09 87 ARG C C 1
ATOM 3385 O O . ARG C 1 108 ? 33.025 60.412 21.145 1.00 35.43 87 ARG C O 1
ATOM 3393 N N . ARG C 1 109 ? 32.832 61.857 19.436 1.00 35.49 88 ARG C N 1
ATOM 3394 C CA . ARG C 1 109 ? 33.708 61.081 18.540 1.00 36.02 88 ARG C CA 1
ATOM 3395 C C . ARG C 1 109 ? 35.114 60.840 19.135 1.00 35.14 88 ARG C C 1
ATOM 3396 O O . ARG C 1 109 ? 35.635 59.734 19.062 1.00 34.91 88 ARG C O 1
ATOM 3404 N N . THR C 1 110 ? 35.714 61.867 19.744 1.00 34.73 89 THR C N 1
ATOM 3405 C CA . THR C 1 110 ? 37.002 61.705 20.426 1.00 34.62 89 THR C CA 1
ATOM 3406 C C . THR C 1 110 ? 36.989 60.677 21.546 1.00 34.41 89 THR C C 1
ATOM 3407 O O . THR C 1 110 ? 37.959 59.949 21.701 1.00 34.78 89 THR C O 1
ATOM 3411 N N . LEU C 1 111 ? 35.899 60.610 22.325 1.00 33.57 90 LEU C N 1
ATOM 3412 C CA . LEU C 1 111 ? 35.794 59.664 23.421 1.00 32.80 90 LEU C CA 1
ATOM 3413 C C . LEU C 1 111 ? 35.672 58.261 22.889 1.00 33.85 90 LEU C C 1
ATOM 3414 O O . LEU C 1 111 ? 36.273 57.327 23.448 1.00 34.52 90 LEU C O 1
ATOM 3419 N N . LEU C 1 112 ? 34.913 58.109 21.806 1.00 33.42 91 LEU C N 1
ATOM 3420 C CA . LEU C 1 112 ? 34.667 56.793 21.216 1.00 33.87 91 LEU C CA 1
ATOM 3421 C C . LEU C 1 112 ? 35.886 56.275 20.512 1.00 34.19 91 LEU C C 1
ATOM 3422 O O . LEU C 1 112 ? 35.934 55.086 20.199 1.00 34.62 91 LEU C O 1
ATOM 3427 N N . ALA C 1 113 ? 36.838 57.175 20.231 1.00 34.77 92 ALA C N 1
ATOM 3428 C CA . ALA C 1 113 ? 38.014 56.878 19.384 1.00 34.62 92 ALA C CA 1
ATOM 3429 C C . ALA C 1 113 ? 39.015 55.934 20.065 1.00 34.70 92 ALA C C 1
ATOM 3430 O O . ALA C 1 113 ? 39.894 55.367 19.412 1.00 35.19 92 ALA C O 1
ATOM 3432 N N . ARG C 1 114 ? 38.905 55.789 21.378 1.00 34.45 93 ARG C N 1
ATOM 3433 C CA . ARG C 1 114 ? 39.741 54.845 22.116 1.00 35.00 93 ARG C CA 1
ATOM 3434 C C . ARG C 1 114 ? 38.834 53.915 22.875 1.00 34.88 93 ARG C C 1
ATOM 3435 O O . ARG C 1 114 ? 37.767 54.336 23.361 1.00 36.03 93 ARG C O 1
ATOM 3443 N N . ARG C 1 115 ? 39.220 52.658 22.992 1.00 34.58 94 ARG C N 1
ATOM 3444 C CA . ARG C 1 115 ? 38.436 51.758 23.815 1.00 35.01 94 ARG C CA 1
ATOM 3445 C C . ARG C 1 115 ? 38.357 52.305 25.254 1.00 34.89 94 ARG C C 1
ATOM 3446 O O . ARG C 1 115 ? 39.353 52.765 25.821 1.00 35.68 94 ARG C O 1
ATOM 3454 N N . ASP C 1 116 ? 37.183 52.255 25.852 1.00 34.70 95 ASP C N 1
ATOM 3455 C CA . ASP C 1 116 ? 36.987 52.747 27.213 1.00 34.98 95 ASP C CA 1
ATOM 3456 C C . ASP C 1 116 ? 37.423 54.179 27.414 1.00 34.47 95 ASP C C 1
ATOM 3457 O O . ASP C 1 116 ? 37.816 54.554 28.505 1.00 35.31 95 ASP C O 1
ATOM 3462 N N . GLY C 1 117 ? 37.343 54.988 26.374 1.00 33.69 96 GLY C N 1
ATOM 3463 C CA . GLY C 1 117 ? 37.866 56.345 26.443 1.00 33.11 96 GLY C CA 1
ATOM 3464 C C . GLY C 1 117 ? 37.053 57.239 27.321 1.00 32.47 96 GLY C C 1
ATOM 3465 O O . GLY C 1 117 ? 37.583 58.222 27.819 1.00 32.98 96 GLY C O 1
ATOM 3466 N N . ALA C 1 118 ? 35.758 56.916 27.492 1.00 32.46 97 ALA C N 1
ATOM 3467 C CA . ALA C 1 118 ? 34.894 57.660 28.416 1.00 32.62 97 ALA C CA 1
ATOM 3468 C C . ALA C 1 118 ? 35.299 57.423 29.879 1.00 33.07 97 ALA C C 1
ATOM 3469 O O . ALA C 1 118 ? 35.436 58.380 30.651 1.00 33.62 97 ALA C O 1
ATOM 3471 N N . ARG C 1 119 ? 35.558 56.160 30.237 1.00 32.89 98 ARG C N 1
ATOM 3472 C CA . ARG C 1 119 ? 36.124 55.844 31.527 1.00 33.07 98 ARG C CA 1
ATOM 3473 C C . ARG C 1 119 ? 37.504 56.435 31.737 1.00 33.34 98 ARG C C 1
ATOM 3474 O O . ARG C 1 119 ? 37.803 56.953 32.824 1.00 33.13 98 ARG C O 1
ATOM 3482 N N . LEU C 1 120 ? 38.360 56.329 30.721 1.00 34.05 99 LEU C N 1
ATOM 3483 C CA . LEU C 1 120 ? 39.674 56.944 30.778 1.00 34.34 99 LEU C CA 1
ATOM 3484 C C . LEU C 1 120 ? 39.563 58.474 31.072 1.00 34.24 99 LEU C C 1
ATOM 3485 O O . LEU C 1 120 ? 40.269 59.011 31.934 1.00 33.31 99 LEU C O 1
ATOM 3490 N N . HIS C 1 121 ? 38.679 59.154 30.357 1.00 34.56 100 HIS C N 1
ATOM 3491 C CA . HIS C 1 121 ? 38.490 60.598 30.486 1.00 34.82 100 HIS C CA 1
ATOM 3492 C C . HIS C 1 121 ? 37.935 60.992 31.851 1.00 36.61 100 HIS C C 1
ATOM 3493 O O . HIS C 1 121 ? 38.329 62.019 32.407 1.00 36.00 100 HIS C O 1
ATOM 3500 N N . ALA C 1 122 ? 36.971 60.187 32.341 1.00 38.40 101 ALA C N 1
ATOM 3501 C CA . ALA C 1 122 ? 36.248 60.448 33.606 1.00 39.81 101 ALA C CA 1
ATOM 3502 C C . ALA C 1 122 ? 37.162 60.139 34.768 1.00 40.76 101 ALA C C 1
ATOM 3503 O O . ALA C 1 122 ? 37.115 60.838 35.770 1.00 41.91 101 ALA C O 1
ATOM 3505 N N . GLY C 1 123 ? 37.987 59.100 34.627 1.00 41.39 102 GLY C N 1
ATOM 3506 C CA . GLY C 1 123 ? 38.910 58.675 35.699 1.00 43.39 102 GLY C CA 1
ATOM 3507 C C . GLY C 1 123 ? 40.105 59.598 35.977 1.00 44.16 102 GLY C C 1
ATOM 3508 O O . GLY C 1 123 ? 40.680 59.567 37.066 1.00 43.88 102 GLY C O 1
ATOM 3509 N N . SER C 1 124 ? 40.468 60.432 34.994 1.00 45.27 103 SER C N 1
ATOM 3510 C CA . SER C 1 124 ? 41.617 61.307 35.076 1.00 46.14 103 SER C CA 1
ATOM 3511 C C . SER C 1 124 ? 41.340 62.574 34.334 1.00 48.49 103 SER C C 1
ATOM 3512 O O . SER C 1 124 ? 42.040 62.874 33.359 1.00 49.83 103 SER C O 1
ATOM 3515 N N . ARG C 1 125 ? 40.334 63.313 34.771 1.00 50.36 104 ARG C N 1
ATOM 3516 C CA . ARG C 1 125 ? 39.859 64.525 34.092 1.00 52.78 104 ARG C CA 1
ATOM 3517 C C . ARG C 1 125 ? 41.042 65.370 33.519 1.00 53.35 104 ARG C C 1
ATOM 3518 O O . ARG C 1 125 ? 41.873 65.877 34.295 1.00 53.51 104 ARG C O 1
ATOM 3526 N N . PRO C 1 126 ? 41.153 65.462 32.158 1.00 53.87 105 PRO C N 1
ATOM 3527 C CA . PRO C 1 126 ? 42.173 66.282 31.517 1.00 54.23 105 PRO C CA 1
ATOM 3528 C C . PRO C 1 126 ? 41.809 67.752 31.653 1.00 54.72 105 PRO C C 1
ATOM 3529 O O . PRO C 1 126 ? 40.636 68.102 31.690 1.00 54.24 105 PRO C O 1
ATOM 3533 N N . THR C 1 127 ? 42.811 68.613 31.731 1.00 56.17 106 THR C N 1
ATOM 3534 C CA . THR C 1 127 ? 42.538 70.046 31.844 1.00 57.45 106 THR C CA 1
ATOM 3535 C C . THR C 1 127 ? 42.349 70.596 30.430 1.00 57.70 106 THR C C 1
ATOM 3536 O O . THR C 1 127 ? 43.228 70.461 29.568 1.00 57.03 106 THR C O 1
ATOM 3540 N N . ALA C 1 128 ? 41.174 71.162 30.168 1.00 58.37 107 ALA C N 1
ATOM 3541 C CA . ALA C 1 128 ? 40.916 71.702 28.838 1.00 58.86 107 ALA C CA 1
ATOM 3542 C C . ALA C 1 128 ? 41.783 72.944 28.605 1.00 59.16 107 ALA C C 1
ATOM 3543 O O . ALA C 1 128 ? 42.472 73.426 29.520 1.00 59.97 107 ALA C O 1
ATOM 3545 N N . ASP C 1 129 ? 41.770 73.437 27.372 1.00 58.64 108 ASP C N 1
ATOM 3546 C CA . ASP C 1 129 ? 42.576 74.574 26.982 1.00 58.41 108 ASP C CA 1
ATOM 3547 C C . ASP C 1 129 ? 41.775 75.856 27.232 1.00 57.82 108 ASP C C 1
ATOM 3548 O O . ASP C 1 129 ? 40.719 76.071 26.618 1.00 57.19 108 ASP C O 1
ATOM 3553 N N . LEU C 1 130 ? 42.260 76.698 28.139 1.00 57.00 109 LEU C N 1
ATOM 3554 C CA . LEU C 1 130 ? 41.526 77.920 28.508 1.00 56.76 109 LEU C CA 1
ATOM 3555 C C . LEU C 1 130 ? 41.371 78.895 27.344 1.00 55.59 109 LEU C C 1
ATOM 3556 O O . LEU C 1 130 ? 40.388 79.631 27.253 1.00 55.23 109 LEU C O 1
ATOM 3561 N N . ASP C 1 131 ? 42.340 78.871 26.444 1.00 54.45 110 ASP C N 1
ATOM 3562 C CA . ASP C 1 131 ? 42.243 79.641 25.224 1.00 53.82 110 ASP C CA 1
ATOM 3563 C C . ASP C 1 131 ? 41.140 79.103 24.280 1.00 52.42 110 ASP C C 1
ATOM 3564 O O . ASP C 1 131 ? 40.336 79.903 23.760 1.00 52.73 110 ASP C O 1
ATOM 3569 N N . ARG C 1 132 ? 41.098 77.778 24.046 1.00 50.44 111 ARG C N 1
ATOM 3570 C CA . ARG C 1 132 ? 40.039 77.185 23.185 1.00 48.45 111 ARG C CA 1
ATOM 3571 C C . ARG C 1 132 ? 38.648 77.383 23.786 1.00 48.00 111 ARG C C 1
ATOM 3572 O O . ARG C 1 132 ? 37.696 77.654 23.047 1.00 48.84 111 ARG C O 1
ATOM 3580 N N . VAL C 1 133 ? 38.523 77.231 25.106 1.00 46.98 112 VAL C N 1
ATOM 3581 C CA . VAL C 1 133 ? 37.240 77.406 25.809 1.00 45.68 112 VAL C CA 1
ATOM 3582 C C . VAL C 1 133 ? 36.754 78.851 25.706 1.00 45.63 112 VAL C C 1
ATOM 3583 O O . VAL C 1 133 ? 35.557 79.107 25.571 1.00 45.79 112 VAL C O 1
ATOM 3587 N N . ARG C 1 134 ? 37.698 79.788 25.728 1.00 45.79 113 ARG C N 1
ATOM 3588 C CA . ARG C 1 134 ? 37.395 81.223 25.703 1.00 45.65 113 ARG C CA 1
ATOM 3589 C C . ARG C 1 134 ? 36.931 81.706 24.347 1.00 44.63 113 ARG C C 1
ATOM 3590 O O . ARG C 1 134 ? 36.000 82.500 24.266 1.00 44.57 113 ARG C O 1
ATOM 3598 N N . ARG C 1 135 ? 37.600 81.256 23.292 1.00 43.82 114 ARG C N 1
ATOM 3599 C CA . ARG C 1 135 ? 37.211 81.598 21.928 1.00 43.33 114 ARG C CA 1
ATOM 3600 C C . ARG C 1 135 ? 35.842 81.023 21.604 1.00 42.40 114 ARG C C 1
ATOM 3601 O O . ARG C 1 135 ? 35.000 81.717 21.041 1.00 42.16 114 ARG C O 1
ATOM 3609 N N . LYS C 1 136 ? 35.628 79.756 21.997 1.00 41.09 115 LYS C N 1
ATOM 3610 C CA . LYS C 1 136 ? 34.342 79.088 21.825 1.00 40.22 115 LYS C CA 1
ATOM 3611 C C . LYS C 1 136 ? 33.235 79.884 22.507 1.00 40.58 115 LYS C C 1
ATOM 3612 O O . LYS C 1 136 ? 32.230 80.207 21.870 1.00 39.23 115 LYS C O 1
ATOM 3626 N N . ASP C 1 138 ? 33.358 83.018 23.505 1.00 43.39 117 ASP C N 1
ATOM 3627 C CA . ASP C 1 138 ? 33.372 84.314 22.804 1.00 42.95 117 ASP C CA 1
ATOM 3628 C C . ASP C 1 138 ? 32.485 84.221 21.578 1.00 42.77 117 ASP C C 1
ATOM 3629 O O . ASP C 1 138 ? 31.591 85.056 21.384 1.00 42.20 117 ASP C O 1
ATOM 3634 N N . PHE C 1 139 ? 32.722 83.180 20.772 1.00 42.23 118 PHE C N 1
ATOM 3635 C CA . PHE C 1 139 ? 31.972 82.972 19.539 1.00 41.97 118 PHE C CA 1
ATOM 3636 C C . PHE C 1 139 ? 30.458 82.878 19.771 1.00 42.33 118 PHE C C 1
ATOM 3637 O O . PHE C 1 139 ? 29.666 83.492 19.049 1.00 43.13 118 PHE C O 1
ATOM 3645 N N . LEU C 1 140 ? 30.052 82.101 20.770 1.00 42.84 119 LEU C N 1
ATOM 3646 C CA . LEU C 1 140 ? 28.649 81.912 21.059 1.00 42.38 119 LEU C CA 1
ATOM 3647 C C . LEU C 1 140 ? 28.034 83.228 21.506 1.00 42.87 119 LEU C C 1
ATOM 3648 O O . LEU C 1 140 ? 26.897 83.556 21.132 1.00 43.24 119 LEU C O 1
ATOM 3653 N N . VAL C 1 141 ? 28.786 83.978 22.307 1.00 42.66 120 VAL C N 1
ATOM 3654 C CA . VAL C 1 141 ? 28.258 85.169 22.957 1.00 43.02 120 VAL C CA 1
ATOM 3655 C C . VAL C 1 141 ? 28.112 86.254 21.888 1.00 42.82 120 VAL C C 1
ATOM 3656 O O . VAL C 1 141 ? 27.103 86.939 21.841 1.00 42.91 120 VAL C O 1
ATOM 3660 N N . ALA C 1 142 ? 29.122 86.344 21.020 1.00 42.60 121 ALA C N 1
ATOM 3661 C CA . ALA C 1 142 ? 29.102 87.156 19.803 1.00 42.18 121 ALA C CA 1
ATOM 3662 C C . ALA C 1 142 ? 27.985 86.754 18.838 1.00 42.46 121 ALA C C 1
ATOM 3663 O O . ALA C 1 142 ? 27.508 87.578 18.086 1.00 41.50 121 ALA C O 1
ATOM 3665 N N . SER C 1 143 ? 27.548 85.488 18.874 1.00 42.87 122 SER C N 1
ATOM 3666 C CA . SER C 1 143 ? 26.470 85.025 17.985 1.00 42.91 122 SER C CA 1
ATOM 3667 C C . SER C 1 143 ? 25.066 85.275 18.535 1.00 43.10 122 SER C C 1
ATOM 3668 O O . SER C 1 143 ? 24.081 84.744 18.012 1.00 43.07 122 SER C O 1
ATOM 3671 N N . GLY C 1 144 ? 24.978 86.068 19.596 1.00 43.06 123 GLY C N 1
ATOM 3672 C CA . GLY C 1 144 ? 23.708 86.332 20.251 1.00 43.32 123 GLY C CA 1
ATOM 3673 C C . GLY C 1 144 ? 23.328 85.359 21.363 1.00 43.40 123 GLY C C 1
ATOM 3674 O O . GLY C 1 144 ? 22.215 85.424 21.886 1.00 44.05 123 GLY C O 1
ATOM 3675 N N . VAL C 1 145 ? 24.227 84.464 21.745 1.00 43.28 124 VAL C N 1
ATOM 3676 C CA . VAL C 1 145 ? 23.907 83.553 22.862 1.00 43.91 124 VAL C CA 1
ATOM 3677 C C . VAL C 1 145 ? 24.265 84.184 24.226 1.00 44.03 124 VAL C C 1
ATOM 3678 O O . VAL C 1 145 ? 25.420 84.532 24.465 1.00 43.77 124 VAL C O 1
ATOM 3682 N N . PRO C 1 146 ? 23.260 84.351 25.114 1.00 44.17 125 PRO C N 1
ATOM 3683 C CA . PRO C 1 146 ? 23.531 84.896 26.450 1.00 44.09 125 PRO C CA 1
ATOM 3684 C C . PRO C 1 146 ? 24.580 84.054 27.223 1.00 44.61 125 PRO C C 1
ATOM 3685 O O . PRO C 1 146 ? 24.472 82.810 27.262 1.00 44.40 125 PRO C O 1
ATOM 3689 N N . GLU C 1 147 ? 25.577 84.741 27.794 1.00 44.44 126 GLU C N 1
ATOM 3690 C CA . GLU C 1 147 ? 26.786 84.126 28.341 1.00 45.12 126 GLU C CA 1
ATOM 3691 C C . GLU C 1 147 ? 26.485 83.012 29.338 1.00 44.82 126 GLU C C 1
ATOM 3692 O O . GLU C 1 147 ? 26.963 81.892 29.151 1.00 45.01 126 GLU C O 1
ATOM 3698 N N . ARG C 1 148 ? 25.676 83.292 30.359 1.00 43.88 127 ARG C N 1
ATOM 3699 C CA . ARG C 1 148 ? 25.366 82.261 31.349 1.00 43.94 127 ARG C CA 1
ATOM 3700 C C . ARG C 1 148 ? 24.727 81.006 30.720 1.00 42.99 127 ARG C C 1
ATOM 3701 O O . ARG C 1 148 ? 25.051 79.876 31.107 1.00 43.28 127 ARG C O 1
ATOM 3709 N N . HIS C 1 149 ? 23.832 81.209 29.753 1.00 41.94 128 HIS C N 1
ATOM 3710 C CA . HIS C 1 149 ? 23.172 80.105 29.066 1.00 41.36 128 HIS C CA 1
ATOM 3711 C C . HIS C 1 149 ? 24.117 79.286 28.203 1.00 40.95 128 HIS C C 1
ATOM 3712 O O . HIS C 1 149 ? 24.030 78.051 28.192 1.00 40.88 128 HIS C O 1
ATOM 3719 N N . ALA C 1 150 ? 25.032 79.978 27.526 1.00 40.40 129 ALA C N 1
ATOM 3720 C CA . ALA C 1 150 ? 26.034 79.355 26.666 1.00 40.22 129 ALA C CA 1
ATOM 3721 C C . ALA C 1 150 ? 26.905 78.437 27.482 1.00 40.42 129 ALA C C 1
ATOM 3722 O O . ALA C 1 150 ? 27.301 77.356 27.019 1.00 40.72 129 ALA C O 1
ATOM 3724 N N . GLN C 1 151 ? 27.219 78.915 28.686 1.00 40.41 130 GLN C N 1
ATOM 3725 C CA . GLN C 1 151 ? 28.122 78.294 29.646 1.00 41.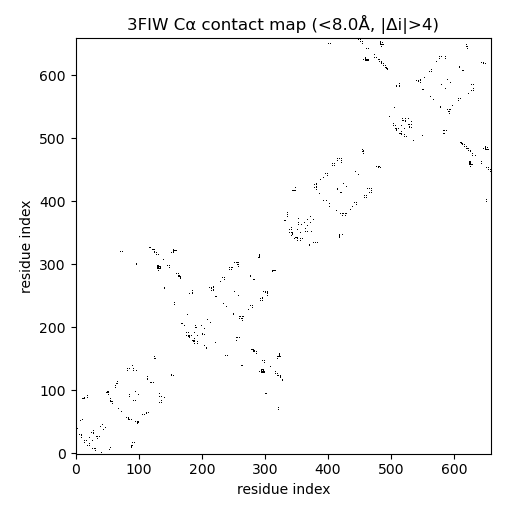20 130 GLN C CA 1
ATOM 3726 C C . GLN C 1 151 ? 27.512 77.003 30.169 1.00 40.30 130 GLN C C 1
ATOM 3727 O O . GLN C 1 151 ? 28.097 75.897 30.054 1.00 40.30 130 GLN C O 1
ATOM 3741 N N . ALA C 1 153 ? 24.952 75.396 28.848 1.00 37.97 132 ALA C N 1
ATOM 3742 C CA . ALA C 1 153 ? 24.738 74.479 27.712 1.00 37.31 132 ALA C CA 1
ATOM 3743 C C . ALA C 1 153 ? 25.989 73.693 27.350 1.00 37.22 132 ALA C C 1
ATOM 3744 O O . ALA C 1 153 ? 25.916 72.487 27.109 1.00 37.56 132 ALA C O 1
ATOM 3754 N N . LEU C 1 155 ? 28.464 73.013 29.392 1.00 34.71 134 LEU C N 1
ATOM 3755 C CA . LEU C 1 155 ? 28.656 72.089 30.496 1.00 34.94 134 LEU C CA 1
ATOM 3756 C C . LEU C 1 155 ? 27.680 70.897 30.386 1.00 33.93 134 LEU C C 1
ATOM 3757 O O . LEU C 1 155 ? 28.086 69.786 30.550 1.00 34.58 134 LEU C O 1
ATOM 3762 N N . ALA C 1 156 ? 26.399 71.164 30.149 1.00 33.50 135 ALA C N 1
ATOM 3763 C CA . ALA C 1 156 ? 25.398 70.133 30.020 1.00 33.38 135 ALA C CA 1
ATOM 3764 C C . ALA C 1 156 ? 25.749 69.194 28.855 1.00 32.78 135 ALA C C 1
ATOM 3765 O O . ALA C 1 156 ? 25.710 67.978 28.990 1.00 33.56 135 ALA C O 1
ATOM 3767 N N . ALA C 1 157 ? 26.079 69.769 27.715 1.00 32.56 136 ALA C N 1
ATOM 3768 C CA . ALA C 1 157 ? 26.404 68.975 26.519 1.00 32.49 136 ALA C CA 1
ATOM 3769 C C . ALA C 1 157 ? 27.603 68.044 26.792 1.00 32.01 136 ALA C C 1
ATOM 3770 O O . ALA C 1 157 ? 27.547 66.833 26.499 1.00 32.57 136 ALA C O 1
ATOM 3772 N N . GLY C 1 158 ? 28.641 68.566 27.429 1.00 31.36 137 GLY C N 1
ATOM 3773 C CA . GLY C 1 158 ? 29.774 67.700 27.834 1.00 31.59 137 GLY C CA 1
ATOM 3774 C C . GLY C 1 158 ? 29.430 66.613 28.835 1.00 31.94 137 GLY C C 1
ATOM 3775 O O . GLY C 1 158 ? 29.744 65.432 28.631 1.00 32.68 137 GLY C O 1
ATOM 3776 N N . ARG C 1 159 ? 28.779 66.978 29.931 1.00 31.36 138 ARG C N 1
ATOM 3777 C CA . ARG C 1 159 ? 28.341 65.943 30.888 1.00 31.38 138 ARG C CA 1
ATOM 3778 C C . ARG C 1 159 ? 27.411 64.875 30.307 1.00 30.20 138 ARG C C 1
ATOM 3779 O O . ARG C 1 159 ? 27.570 63.643 30.565 1.00 29.86 138 ARG C O 1
ATOM 3787 N N . PHE C 1 160 ? 26.427 65.330 29.532 1.00 28.67 139 PHE C N 1
ATOM 3788 C CA . PHE C 1 160 ? 25.554 64.422 28.791 1.00 28.38 139 PHE C CA 1
ATOM 3789 C C . PHE C 1 160 ? 26.338 63.440 27.882 1.00 28.26 139 PHE C C 1
ATOM 3790 O O . PHE C 1 160 ? 26.092 62.196 27.850 1.00 29.02 139 PHE C O 1
ATOM 3798 N N . THR C 1 161 ? 27.316 63.989 27.168 1.00 28.79 140 THR C N 1
ATOM 3799 C CA . THR C 1 161 ? 28.159 63.191 26.265 1.00 28.46 140 THR C CA 1
ATOM 3800 C C . THR C 1 161 ? 28.942 62.108 27.001 1.00 29.06 140 THR C C 1
ATOM 3801 O O . THR C 1 161 ? 28.956 60.930 26.578 1.00 27.32 140 THR C O 1
ATOM 3805 N N . VAL C 1 162 ? 29.538 62.494 28.135 1.00 29.56 141 VAL C N 1
ATOM 3806 C CA . VAL C 1 162 ? 30.296 61.537 28.934 1.00 29.87 141 VAL C CA 1
ATOM 3807 C C . VAL C 1 162 ? 29.390 60.379 29.354 1.00 30.44 141 VAL C C 1
ATOM 3808 O O . VAL C 1 162 ? 29.773 59.225 29.264 1.00 30.06 141 VAL C O 1
ATOM 3812 N N . GLY C 1 163 ? 28.194 60.725 29.816 1.00 30.65 142 GLY C N 1
ATOM 3813 C CA . GLY C 1 163 ? 27.269 59.762 30.310 1.00 31.12 142 GLY C CA 1
ATOM 3814 C C . GLY C 1 163 ? 26.828 58.868 29.169 1.00 31.69 142 GLY C C 1
ATOM 3815 O O . GLY C 1 163 ? 26.715 57.658 29.385 1.00 31.60 142 GLY C O 1
ATOM 3816 N N . CYS C 1 164 ? 26.569 59.463 27.982 1.00 31.61 143 CYS C N 1
ATOM 3817 C CA . CYS C 1 164 ? 26.197 58.670 26.795 1.00 32.67 143 CYS C CA 1
ATOM 3818 C C . CYS C 1 164 ? 27.284 57.689 26.405 1.00 32.33 143 CYS C C 1
ATOM 3819 O O . CYS C 1 164 ? 26.999 56.529 26.170 1.00 32.71 143 CYS C O 1
ATOM 3822 N N . VAL C 1 165 ? 28.529 58.169 26.284 1.00 33.50 144 VAL C N 1
ATOM 3823 C CA . VAL C 1 165 ? 29.626 57.293 25.786 1.00 32.59 144 VAL C CA 1
ATOM 3824 C C . VAL C 1 165 ? 29.971 56.196 26.802 1.00 32.93 144 VAL C C 1
ATOM 3825 O O . VAL C 1 165 ? 30.210 55.043 26.466 1.00 33.73 144 VAL C O 1
ATOM 3829 N N . LEU C 1 166 ? 29.997 56.579 28.061 1.00 32.77 145 LEU C N 1
ATOM 3830 C CA . LEU C 1 166 ? 30.151 55.649 29.134 1.00 34.92 145 LEU C CA 1
ATOM 3831 C C . LEU C 1 166 ? 29.184 54.453 28.884 1.00 35.41 145 LEU C C 1
ATOM 3832 O O . LEU C 1 166 ? 29.627 53.318 28.737 1.00 36.00 145 LEU C O 1
ATOM 3837 N N . GLU C 1 167 ? 27.874 54.723 28.771 1.00 35.58 146 GLU C N 1
ATOM 3838 C CA . GLU C 1 167 ? 26.892 53.688 28.501 1.00 37.86 146 GLU C CA 1
ATOM 3839 C C . GLU C 1 167 ? 27.140 52.980 27.174 1.00 36.07 146 GLU C C 1
ATOM 3840 O O . GLU C 1 167 ? 27.042 51.761 27.088 1.00 34.51 146 GLU C O 1
ATOM 3846 N N . GLU C 1 168 ? 27.453 53.738 26.131 1.00 35.87 147 GLU C N 1
ATOM 3847 C CA . GLU C 1 168 ? 27.701 53.108 24.849 1.00 35.81 147 GLU C CA 1
ATOM 3848 C C . GLU C 1 168 ? 28.907 52.159 24.873 1.00 37.54 147 GLU C C 1
ATOM 3849 O O . GLU C 1 168 ? 28.878 51.098 24.268 1.00 37.55 147 GLU C O 1
ATOM 3855 N N . GLN C 1 169 ? 29.968 52.545 25.568 1.00 38.18 148 GLN C N 1
ATOM 3856 C CA . GLN C 1 169 ? 31.144 51.706 25.573 1.00 39.40 148 GLN C CA 1
ATOM 3857 C C . GLN C 1 169 ? 31.037 50.532 26.515 1.00 40.74 148 GLN C C 1
ATOM 3858 O O . GLN C 1 169 ? 31.661 49.521 26.262 1.00 40.90 148 GLN C O 1
ATOM 3864 N N . ALA C 1 170 ? 30.238 50.634 27.575 1.00 42.46 149 ALA C N 1
ATOM 3865 C CA . ALA C 1 170 ? 29.977 49.444 28.389 1.00 45.45 149 ALA C CA 1
ATOM 3866 C C . ALA C 1 170 ? 29.140 48.429 27.579 1.00 47.09 149 ALA C C 1
ATOM 3867 O O . ALA C 1 170 ? 29.335 47.229 27.697 1.00 47.38 149 ALA C O 1
ATOM 3869 N N . GLU C 1 171 ? 28.246 48.972 26.744 1.00 49.99 150 GLU C N 1
ATOM 3870 C CA . GLU C 1 171 ? 27.252 48.288 25.871 1.00 52.47 150 GLU C CA 1
ATOM 3871 C C . GLU C 1 171 ? 25.923 47.882 26.539 1.00 53.57 150 GLU C C 1
ATOM 3872 O O . GLU C 1 171 ? 24.833 48.209 26.035 1.00 54.47 150 GLU C O 1
ATOM 3878 N N . ASP C 1 188 ? 26.499 75.762 43.101 1.00 42.19 167 ASP C N 1
ATOM 3879 C CA . ASP C 1 188 ? 27.530 75.603 42.057 1.00 43.58 167 ASP C CA 1
ATOM 3880 C C . ASP C 1 188 ? 27.477 74.339 41.165 1.00 42.28 167 ASP C C 1
ATOM 3881 O O . ASP C 1 188 ? 27.091 74.444 40.005 1.00 42.84 167 ASP C O 1
ATOM 3886 N N . HIS C 1 189 ? 27.911 73.170 41.648 1.00 40.83 168 HIS C N 1
ATOM 3887 C CA . HIS C 1 189 ? 27.703 71.931 40.864 1.00 39.15 168 HIS C CA 1
ATOM 3888 C C . HIS C 1 189 ? 26.220 71.666 40.804 1.00 38.06 168 HIS C C 1
ATOM 3889 O O . HIS C 1 189 ? 25.690 71.116 39.836 1.00 36.90 168 HIS C O 1
ATOM 3896 N N . GLU C 1 190 ? 25.572 72.085 41.868 1.00 37.25 169 GLU C N 1
ATOM 3897 C CA . GLU C 1 190 ? 24.175 71.907 42.033 1.00 37.94 169 GLU C CA 1
ATOM 3898 C C . GLU C 1 190 ? 23.449 72.715 41.002 1.00 36.93 169 GLU C C 1
ATOM 3899 O O . GLU C 1 190 ? 22.565 72.209 40.316 1.00 35.30 169 GLU C O 1
ATOM 3905 N N . SER C 1 191 ? 23.836 73.984 40.897 1.00 36.62 170 SER C N 1
ATOM 3906 C CA . SER C 1 191 ? 23.132 74.910 40.019 1.00 36.48 170 SER C CA 1
ATOM 3907 C C . SER C 1 191 ? 23.435 74.661 38.531 1.00 35.18 170 SER C C 1
ATOM 3908 O O . SER C 1 191 ? 22.579 74.961 37.680 1.00 34.83 170 SER C O 1
ATOM 3911 N N . ALA C 1 192 ? 24.633 74.127 38.232 1.00 33.88 171 ALA C N 1
ATOM 3912 C CA . ALA C 1 192 ? 24.954 73.616 36.884 1.00 33.58 171 ALA C CA 1
ATOM 3913 C C . ALA C 1 192 ? 24.050 72.450 36.535 1.00 33.18 171 ALA C C 1
ATOM 3914 O O . ALA C 1 192 ? 23.553 72.353 35.404 1.00 34.71 171 ALA C O 1
ATOM 3916 N N . PHE C 1 193 ? 23.852 71.545 37.496 1.00 32.08 172 PHE C N 1
ATOM 3917 C CA . PHE C 1 193 ? 22.922 70.452 37.310 1.00 30.31 172 PHE C CA 1
ATOM 3918 C C . PHE C 1 193 ? 21.510 71.009 37.027 1.00 29.99 172 PHE C C 1
ATOM 3919 O O . PHE C 1 193 ? 20.824 70.572 36.105 1.00 30.07 172 PHE C O 1
ATOM 3927 N N . GLU C 1 194 ? 21.052 71.949 37.832 1.00 30.26 173 GLU C N 1
ATOM 3928 C CA . GLU C 1 194 ? 19.687 72.464 37.644 1.00 31.25 173 GLU C CA 1
ATOM 3929 C C . GLU C 1 194 ? 19.504 73.133 36.284 1.00 31.96 173 GLU C C 1
ATOM 3930 O O . GLU C 1 194 ? 18.520 72.912 35.643 1.00 32.47 173 GLU C O 1
ATOM 3936 N N . ALA C 1 195 ? 20.483 73.913 35.840 1.00 33.16 174 ALA C N 1
ATOM 3937 C CA . ALA C 1 195 ? 20.423 74.574 34.552 1.00 33.60 174 ALA C CA 1
ATOM 3938 C C . ALA C 1 195 ? 20.470 73.606 33.358 1.00 34.47 174 ALA C C 1
ATOM 3939 O O . ALA C 1 195 ? 19.715 73.753 32.400 1.00 36.39 174 ALA C O 1
ATOM 3941 N N . GLY C 1 196 ? 21.339 72.613 33.398 1.00 34.09 175 GLY C N 1
ATOM 3942 C CA . GLY C 1 196 ? 21.361 71.633 32.331 1.00 33.24 175 GLY C CA 1
ATOM 3943 C C . GLY C 1 196 ? 20.112 70.777 32.226 1.00 33.80 175 GLY C C 1
ATOM 3944 O O . GLY C 1 196 ? 19.721 70.394 31.107 1.00 33.30 175 GLY C O 1
ATOM 3945 N N . LEU C 1 197 ? 19.518 70.445 33.384 1.00 33.45 176 LEU C N 1
ATOM 3946 C CA . LEU C 1 197 ? 18.250 69.718 33.454 1.00 32.94 176 LEU C CA 1
ATOM 3947 C C . LEU C 1 197 ? 17.152 70.605 32.887 1.00 33.42 176 LEU C C 1
ATOM 3948 O O . LEU C 1 197 ? 16.305 70.108 32.177 1.00 34.93 176 LEU C O 1
ATOM 3953 N N . ALA C 1 198 ? 17.162 71.904 33.174 1.00 32.81 177 ALA C N 1
ATOM 3954 C CA . ALA C 1 198 ? 16.167 72.819 32.582 1.00 33.49 177 ALA C CA 1
ATOM 3955 C C . ALA C 1 198 ? 16.266 72.920 31.061 1.00 33.10 177 ALA C C 1
ATOM 3956 O O . ALA C 1 198 ? 15.263 72.988 30.380 1.00 34.71 177 ALA C O 1
ATOM 3958 N N . LEU C 1 199 ? 17.481 72.881 30.537 1.00 32.52 178 LEU C N 1
ATOM 3959 C CA . LEU C 1 199 ? 17.727 72.889 29.116 1.00 31.10 178 LEU C CA 1
ATOM 3960 C C . LEU C 1 199 ? 17.045 71.728 28.460 1.00 31.76 178 LEU C C 1
ATOM 3961 O O . LEU C 1 199 ? 16.318 71.919 27.477 1.00 30.92 178 LEU C O 1
ATOM 3966 N N . ILE C 1 200 ? 17.269 70.521 29.024 1.00 32.65 179 ILE C N 1
ATOM 3967 C CA . ILE C 1 200 ? 16.719 69.269 28.506 1.00 32.17 179 ILE C CA 1
ATOM 3968 C C . ILE C 1 200 ? 15.197 69.373 28.507 1.00 33.21 179 ILE C C 1
ATOM 3969 O O . ILE C 1 200 ? 14.519 69.113 27.508 1.00 33.77 179 ILE C O 1
ATOM 3974 N N . THR C 1 201 ? 14.669 69.835 29.629 1.00 34.34 180 THR C N 1
ATOM 3975 C CA . THR C 1 201 ? 13.242 69.796 29.839 1.00 35.61 180 THR C CA 1
ATOM 3976 C C . THR C 1 201 ? 12.559 70.826 28.990 1.00 35.17 180 THR C C 1
ATOM 3977 O O . THR C 1 201 ? 11.507 70.549 28.415 1.00 35.12 180 THR C O 1
ATOM 3981 N N . ASP C 1 202 ? 13.173 72.009 28.903 1.00 35.40 181 ASP C N 1
ATOM 3982 C CA . ASP C 1 202 ? 12.712 73.054 28.014 1.00 34.59 181 ASP C CA 1
ATOM 3983 C C . ASP C 1 202 ? 12.776 72.646 26.537 1.00 34.67 181 ASP C C 1
ATOM 3984 O O . ASP C 1 202 ? 11.863 72.956 25.759 1.00 35.92 181 ASP C O 1
ATOM 3989 N N . GLY C 1 203 ? 13.865 72.017 26.130 1.00 33.94 182 GLY C N 1
ATOM 3990 C CA . GLY C 1 203 ? 13.927 71.428 24.814 1.00 35.71 182 GLY C CA 1
ATOM 3991 C C . GLY C 1 203 ? 12.721 70.519 24.487 1.00 35.50 182 GLY C C 1
ATOM 3992 O O . GLY C 1 203 ? 12.343 70.362 23.368 1.00 34.98 182 GLY C O 1
ATOM 3993 N N . LEU C 1 204 ? 12.082 69.959 25.476 1.00 37.07 183 LEU C N 1
ATOM 3994 C CA . LEU C 1 204 ? 11.052 68.945 25.218 1.00 38.70 183 LEU C CA 1
ATOM 3995 C C . LEU C 1 204 ? 9.636 69.541 24.933 1.00 40.19 183 LEU C C 1
ATOM 3996 O O . LEU C 1 204 ? 8.798 68.979 24.155 1.00 39.39 183 LEU C O 1
ATOM 4001 N N . VAL C 1 205 ? 9.407 70.719 25.517 1.00 41.99 184 VAL C N 1
ATOM 4002 C CA . VAL C 1 205 ? 8.102 71.371 25.542 1.00 43.35 184 VAL C CA 1
ATOM 4003 C C . VAL C 1 205 ? 7.472 71.464 24.143 1.00 44.57 184 VAL C C 1
ATOM 4004 O O . VAL C 1 205 ? 6.283 71.162 23.970 1.00 45.51 184 VAL C O 1
ATOM 4008 N N . ARG C 1 206 ? 8.274 71.824 23.145 1.00 44.01 185 ARG C N 1
ATOM 4009 C CA . ARG C 1 206 ? 7.815 71.825 21.760 1.00 44.08 185 ARG C CA 1
ATOM 4010 C C . ARG C 1 206 ? 7.161 70.541 21.233 1.00 43.81 185 ARG C C 1
ATOM 4011 O O . ARG C 1 206 ? 6.412 70.607 20.257 1.00 44.06 185 ARG C O 1
ATOM 4019 N N . HIS C 1 207 ? 7.476 69.380 21.820 1.00 42.71 186 HIS C N 1
ATOM 4020 C CA . HIS C 1 207 ? 6.804 68.133 21.397 1.00 42.84 186 HIS C CA 1
ATOM 4021 C C . HIS C 1 207 ? 5.594 67.731 22.227 1.00 42.04 186 HIS C C 1
ATOM 4022 O O . HIS C 1 207 ? 4.897 66.801 21.865 1.00 42.56 186 HIS C O 1
ATOM 4029 N N . VAL C 1 208 ? 5.337 68.442 23.320 1.00 42.15 187 VAL C N 1
ATOM 4030 C CA . VAL C 1 208 ? 4.196 68.145 24.177 1.00 42.46 187 VAL C CA 1
ATOM 4031 C C . VAL C 1 208 ? 2.873 68.593 23.518 1.00 43.33 187 VAL C C 1
ATOM 4032 O O . VAL C 1 208 ? 2.727 69.729 23.055 1.00 42.09 187 VAL C O 1
ATOM 4036 N N . ASP C 1 209 ? 1.924 67.667 23.526 1.00 44.58 188 ASP C N 1
ATOM 4037 C CA . ASP C 1 209 ? 0.606 67.839 22.960 1.00 46.42 188 ASP C CA 1
ATOM 4038 C C . ASP C 1 209 ? -0.347 66.922 23.755 1.00 46.68 188 ASP C C 1
ATOM 4039 O O . ASP C 1 209 ? -0.555 65.739 23.392 1.00 46.16 188 ASP C O 1
ATOM 4044 N N . ALA C 1 210 ? -0.870 67.468 24.855 1.00 47.40 189 ALA C N 1
ATOM 4045 C CA . ALA C 1 210 ? -1.878 66.811 25.694 1.00 48.77 189 ALA C CA 1
ATOM 4046 C C . ALA C 1 210 ? -3.259 66.570 24.996 1.00 49.53 189 ALA C C 1
ATOM 4047 O O . ALA C 1 210 ? -3.980 67.509 24.616 1.00 50.55 189 ALA C O 1
ATOM 4049 N N . ARG C 1 211 ? -3.625 65.301 24.824 1.00 49.82 190 ARG C N 1
ATOM 4050 C CA . ARG C 1 211 ? -4.882 64.924 24.141 1.00 49.38 190 ARG C CA 1
ATOM 4051 C C . ARG C 1 211 ? -5.304 63.513 24.544 1.00 49.45 190 ARG C C 1
ATOM 4052 O O . ARG C 1 211 ? -6.322 63.044 24.020 1.00 49.14 190 ARG C O 1
ATOM 4061 N N . ASN D 1 26 ? 25.088 36.859 56.828 1.00 68.86 5 ASN D N 1
ATOM 4062 C CA . ASN D 1 26 ? 23.882 37.418 56.111 1.00 69.30 5 ASN D CA 1
ATOM 4063 C C . ASN D 1 26 ? 24.199 38.056 54.726 1.00 68.54 5 ASN D C 1
ATOM 4064 O O . ASN D 1 26 ? 25.375 38.139 54.358 1.00 68.82 5 ASN D O 1
ATOM 4069 N N . ARG D 1 27 ? 23.193 38.486 53.942 1.00 67.32 6 ARG D N 1
ATOM 4070 C CA . ARG D 1 27 ? 23.520 39.143 52.636 1.00 65.99 6 ARG D CA 1
ATOM 4071 C C . ARG D 1 27 ? 23.252 40.646 52.507 1.00 64.39 6 ARG D C 1
ATOM 4072 O O . ARG D 1 27 ? 24.129 41.359 52.047 1.00 63.61 6 ARG D O 1
ATOM 4080 N N . GLU D 1 28 ? 22.059 41.109 52.881 1.00 63.02 7 GLU D N 1
ATOM 4081 C CA . GLU D 1 28 ? 21.805 42.546 52.998 1.00 62.53 7 GLU D CA 1
ATOM 4082 C C . GLU D 1 28 ? 22.979 43.204 53.713 1.00 60.85 7 GLU D C 1
ATOM 4083 O O . GLU D 1 28 ? 23.460 44.258 53.292 1.00 60.57 7 GLU D O 1
ATOM 4089 N N . THR D 1 29 ? 23.434 42.541 54.781 1.00 59.03 8 THR D N 1
ATOM 4090 C CA . THR D 1 29 ? 24.355 43.095 55.772 1.00 56.77 8 THR D CA 1
ATOM 4091 C C . THR D 1 29 ? 25.786 43.128 55.263 1.00 54.75 8 THR D C 1
ATOM 4092 O O . THR D 1 29 ? 26.527 44.103 55.480 1.00 55.16 8 THR D O 1
ATOM 4096 N N . VAL D 1 30 ? 26.190 42.078 54.573 1.00 52.17 9 VAL D N 1
ATOM 4097 C CA . VAL D 1 30 ? 27.441 42.146 53.851 1.00 49.55 9 VAL D CA 1
ATOM 4098 C C . VAL D 1 30 ? 27.461 43.411 52.965 1.00 47.91 9 VAL D C 1
ATOM 4099 O O . VAL D 1 30 ? 28.434 44.166 52.987 1.00 47.91 9 VAL D O 1
ATOM 4103 N N . ILE D 1 31 ? 26.385 43.641 52.212 1.00 45.37 10 ILE D N 1
ATOM 4104 C CA . ILE D 1 31 ? 26.300 44.776 51.288 1.00 43.27 10 ILE D CA 1
ATOM 4105 C C . ILE D 1 31 ? 26.204 46.118 52.029 1.00 41.77 10 ILE D C 1
ATOM 4106 O O . ILE D 1 31 ? 26.880 47.058 51.646 1.00 41.16 10 ILE D O 1
ATOM 4111 N N . THR D 1 32 ? 25.375 46.185 53.077 1.00 40.82 11 THR D N 1
ATOM 4112 C CA . THR D 1 32 ? 25.286 47.348 53.995 1.00 40.63 11 THR D CA 1
ATOM 4113 C C . THR D 1 32 ? 26.651 47.758 54.567 1.00 38.56 11 THR D C 1
ATOM 4114 O O . THR D 1 32 ? 27.013 48.955 54.605 1.00 38.23 11 THR D O 1
ATOM 4118 N N . GLU D 1 33 ? 27.402 46.742 54.999 1.00 36.81 12 GLU D N 1
ATOM 4119 C CA . GLU D 1 33 ? 28.748 46.895 55.527 1.00 35.04 12 GLU D CA 1
ATOM 4120 C C . GLU D 1 33 ? 29.687 47.434 54.463 1.00 33.68 12 GLU D C 1
ATOM 4121 O O . GLU D 1 33 ? 30.508 48.336 54.721 1.00 33.84 12 GLU D O 1
ATOM 4127 N N . ALA D 1 34 ? 29.529 46.863 53.271 1.00 31.26 13 ALA D N 1
ATOM 4128 C CA . ALA D 1 34 ? 30.287 47.175 52.060 1.00 30.24 13 ALA D CA 1
ATOM 4129 C C . ALA D 1 34 ? 30.153 48.643 51.590 1.00 28.88 13 ALA D C 1
ATOM 4130 O O . ALA D 1 34 ? 31.154 49.327 51.199 1.00 28.65 13 ALA D O 1
ATOM 4132 N N . LEU D 1 35 ? 28.913 49.135 51.670 1.00 27.97 14 LEU D N 1
ATOM 4133 C CA . LEU D 1 35 ? 28.574 50.543 51.301 1.00 26.49 14 LEU D CA 1
ATOM 4134 C C . LEU D 1 35 ? 29.070 51.560 52.341 1.00 25.41 14 LEU D C 1
ATOM 4135 O O . LEU D 1 35 ? 29.565 52.630 51.953 1.00 25.09 14 LEU D O 1
ATOM 4140 N N . ASP D 1 36 ? 28.970 51.228 53.637 1.00 24.63 15 ASP D N 1
ATOM 4141 C CA . ASP D 1 36 ? 29.686 52.035 54.707 1.00 24.42 15 ASP D CA 1
ATOM 4142 C C . ASP D 1 36 ? 31.183 52.068 54.468 1.00 24.83 15 ASP D C 1
ATOM 4143 O O . ASP D 1 36 ? 31.809 53.112 54.575 1.00 26.63 15 ASP D O 1
ATOM 4148 N N . LEU D 1 37 ? 31.741 50.928 54.082 1.00 25.64 16 LEU D N 1
ATOM 4149 C CA . LEU D 1 37 ? 33.142 50.839 53.725 1.00 27.26 16 LEU D CA 1
ATOM 4150 C C . LEU D 1 37 ? 33.519 51.813 52.634 1.00 26.47 16 LEU D C 1
ATOM 4151 O O . LEU D 1 37 ? 34.553 52.466 52.726 1.00 27.57 16 LEU D O 1
ATOM 4156 N N . LEU D 1 38 ? 32.654 51.915 51.620 1.00 27.35 17 LEU D N 1
ATOM 4157 C CA . LEU D 1 38 ? 32.789 52.825 50.481 1.00 26.48 17 LEU D CA 1
ATOM 4158 C C . LEU D 1 38 ? 32.807 54.285 50.902 1.00 26.67 17 LEU D C 1
ATOM 4159 O O . LEU D 1 38 ? 33.643 55.033 50.439 1.00 27.44 17 LEU D O 1
ATOM 4164 N N . ASP D 1 39 ? 31.818 54.696 51.695 1.00 26.68 18 ASP D N 1
ATOM 4165 C CA . ASP D 1 39 ? 31.814 55.998 52.382 1.00 27.59 18 ASP D CA 1
ATOM 4166 C C . ASP D 1 39 ? 33.172 56.218 53.082 1.00 28.37 18 ASP D C 1
ATOM 4167 O O . ASP D 1 39 ? 33.845 57.170 52.774 1.00 28.32 18 ASP D O 1
ATOM 4172 N N . GLU D 1 40 ? 33.608 55.268 53.928 1.00 29.12 19 GLU D N 1
ATOM 4173 C CA . GLU D 1 40 ? 34.896 55.415 54.669 1.00 29.23 19 GLU D CA 1
ATOM 4174 C C . GLU D 1 40 ? 36.172 55.488 53.814 1.00 29.73 19 GLU D C 1
ATOM 4175 O O . GLU D 1 40 ? 37.025 56.319 54.061 1.00 29.64 19 GLU D O 1
ATOM 4181 N N . VAL D 1 41 ? 36.298 54.636 52.799 1.00 31.32 20 VAL D N 1
ATOM 4182 C CA . VAL D 1 41 ? 37.569 54.536 52.017 1.00 31.05 20 VAL D CA 1
ATOM 4183 C C . VAL D 1 41 ? 37.566 54.937 50.529 1.00 31.64 20 VAL D C 1
ATOM 4184 O O . VAL D 1 41 ? 38.655 55.093 49.926 1.00 33.18 20 VAL D O 1
ATOM 4188 N N . GLY D 1 42 ? 36.396 55.179 49.937 1.00 30.30 21 GLY D N 1
ATOM 4189 C CA . GLY D 1 42 ? 36.329 55.362 48.459 1.00 29.30 21 GLY D CA 1
ATOM 4190 C C . GLY D 1 42 ? 36.231 54.019 47.714 1.00 29.27 21 GLY D C 1
ATOM 4191 O O . GLY D 1 42 ? 36.514 52.957 48.299 1.00 27.70 21 GLY D O 1
ATOM 4192 N N . LEU D 1 43 ? 35.836 54.061 46.433 1.00 29.36 22 LEU D N 1
ATOM 4193 C CA . LEU D 1 43 ? 35.640 52.818 45.615 1.00 30.32 22 LEU D CA 1
ATOM 4194 C C . LEU D 1 43 ? 36.934 52.028 45.430 1.00 31.73 22 LEU D C 1
ATOM 4195 O O . LEU D 1 43 ? 36.942 50.831 45.443 1.00 31.08 22 LEU D O 1
ATOM 4200 N N . ASP D 1 44 ? 38.039 52.733 45.286 1.00 35.58 23 ASP D N 1
ATOM 4201 C CA . ASP D 1 44 ? 39.337 52.055 45.206 1.00 38.21 23 ASP D CA 1
ATOM 4202 C C . ASP D 1 44 ? 39.778 51.347 46.463 1.00 39.41 23 ASP D C 1
ATOM 4203 O O . ASP D 1 44 ? 40.538 50.393 46.374 1.00 40.04 23 ASP D O 1
ATOM 4208 N N . GLY D 1 45 ? 39.241 51.723 47.619 1.00 40.09 24 GLY D N 1
ATOM 4209 C CA . GLY D 1 45 ? 39.542 50.965 48.825 1.00 40.76 24 GLY D CA 1
ATOM 4210 C C . GLY D 1 45 ? 38.611 49.793 49.069 1.00 42.54 24 GLY D C 1
ATOM 4211 O O . GLY D 1 45 ? 38.795 49.044 50.030 1.00 41.74 24 GLY D O 1
ATOM 4212 N N . VAL D 1 46 ? 37.593 49.633 48.225 1.00 43.56 25 VAL D N 1
ATOM 4213 C CA . VAL D 1 46 ? 36.652 48.527 48.385 1.00 44.96 25 VAL D CA 1
ATOM 4214 C C . VAL D 1 46 ? 37.266 47.295 47.753 1.00 47.01 25 VAL D C 1
ATOM 4215 O O . VAL D 1 46 ? 37.563 47.280 46.563 1.00 47.18 25 VAL D O 1
ATOM 4219 N N . SER D 1 47 ? 37.514 46.284 48.568 1.00 48.96 26 SER D N 1
ATOM 4220 C CA . SER D 1 47 ? 38.111 45.045 48.087 1.00 50.96 26 SER D CA 1
ATOM 4221 C C . SER D 1 47 ? 37.506 43.910 48.902 1.00 52.10 26 SER D C 1
ATOM 4222 O O . SER D 1 47 ? 36.947 44.125 49.996 1.00 52.82 26 SER D O 1
ATOM 4225 N N . THR D 1 48 ? 37.580 42.706 48.363 1.00 53.22 27 THR D N 1
ATOM 4226 C CA . THR D 1 48 ? 37.049 41.532 49.055 1.00 54.46 27 THR D CA 1
ATOM 4227 C C . THR D 1 48 ? 37.809 41.220 50.375 1.00 54.53 27 THR D C 1
ATOM 4228 O O . THR D 1 48 ? 37.202 40.799 51.365 1.00 54.48 27 THR D O 1
ATOM 4232 N N . ARG D 1 49 ? 39.123 41.459 50.378 1.00 55.44 28 ARG D N 1
ATOM 4233 C CA . ARG D 1 49 ? 39.983 41.278 51.566 1.00 56.14 28 ARG D CA 1
ATOM 4234 C C . ARG D 1 49 ? 39.598 42.329 52.616 1.00 55.68 28 ARG D C 1
ATOM 4235 O O . ARG D 1 49 ? 39.203 41.969 53.741 1.00 55.87 28 ARG D O 1
ATOM 4243 N N . ARG D 1 50 ? 39.655 43.614 52.235 1.00 55.07 29 ARG D N 1
ATOM 4244 C CA . ARG D 1 50 ? 39.244 44.673 53.158 1.00 54.81 29 ARG D CA 1
ATOM 4245 C C . ARG D 1 50 ? 37.861 44.456 53.759 1.00 53.95 29 ARG D C 1
ATOM 4246 O O . ARG D 1 50 ? 37.685 44.638 54.961 1.00 54.20 29 ARG D O 1
ATOM 4254 N N . LEU D 1 51 ? 36.906 44.015 52.946 1.00 53.08 30 LEU D N 1
ATOM 4255 C CA . LEU D 1 51 ? 35.566 43.730 53.444 1.00 51.91 30 LEU D CA 1
ATOM 4256 C C . LEU D 1 51 ? 35.484 42.472 54.334 1.00 52.55 30 LEU D C 1
ATOM 4257 O O . LEU D 1 51 ? 34.639 42.394 55.260 1.00 51.47 30 LEU D O 1
ATOM 4262 N N . ALA D 1 52 ? 36.326 41.476 54.034 1.00 53.75 31 ALA D N 1
ATOM 4263 C CA . ALA D 1 52 ? 36.468 40.285 54.907 1.00 54.08 31 ALA D CA 1
ATOM 4264 C C . ALA D 1 52 ? 37.017 40.704 56.281 1.00 54.07 31 ALA D C 1
ATOM 4265 O O . ALA D 1 52 ? 36.426 40.353 57.306 1.00 53.90 31 ALA D O 1
ATOM 4267 N N . LYS D 1 53 ? 38.115 41.473 56.285 1.00 54.18 32 LYS D N 1
ATOM 4268 C CA . LYS D 1 53 ? 38.648 42.099 57.503 1.00 55.28 32 LYS D CA 1
ATOM 4269 C C . LYS D 1 53 ? 37.508 42.737 58.284 1.00 55.27 32 LYS D C 1
ATOM 4270 O O . LYS D 1 53 ? 37.166 42.297 59.390 1.00 55.43 32 LYS D O 1
ATOM 4276 N N . ARG D 1 54 ? 36.913 43.778 57.689 1.00 55.15 33 ARG D N 1
ATOM 4277 C CA . ARG D 1 54 ? 35.796 44.497 58.292 1.00 54.90 33 ARG D CA 1
ATOM 4278 C C . ARG D 1 54 ? 34.710 43.567 58.853 1.00 56.08 33 ARG D C 1
ATOM 4279 O O . ARG D 1 54 ? 34.209 43.772 59.961 1.00 55.64 33 ARG D O 1
ATOM 4287 N N . LEU D 1 55 ? 34.362 42.538 58.094 1.00 57.53 34 LEU D N 1
ATOM 4288 C CA . LEU D 1 55 ? 33.321 41.609 58.528 1.00 59.30 34 LEU D CA 1
ATOM 4289 C C . LEU D 1 55 ? 33.777 40.567 59.589 1.00 60.59 34 LEU D C 1
ATOM 4290 O O . LEU D 1 55 ? 32.940 39.807 60.109 1.00 60.28 34 LEU D O 1
ATOM 4295 N N . GLY D 1 56 ? 35.080 40.560 59.913 1.00 61.55 35 GLY D N 1
ATOM 4296 C CA . GLY D 1 56 ? 35.641 39.690 60.962 1.00 63.53 35 GLY D CA 1
ATOM 4297 C C . GLY D 1 56 ? 35.415 38.234 60.600 1.00 64.50 35 GLY D C 1
ATOM 4298 O O . GLY D 1 56 ? 34.816 37.458 61.357 1.00 64.38 35 GLY D O 1
ATOM 4299 N N . VAL D 1 57 ? 35.909 37.880 59.421 1.00 65.66 36 VAL D N 1
ATOM 4300 C CA . VAL D 1 57 ? 35.424 36.733 58.680 1.00 66.76 36 VAL D CA 1
ATOM 4301 C C . VAL D 1 57 ? 36.535 36.329 57.741 1.00 67.86 36 VAL D C 1
ATOM 4302 O O . VAL D 1 57 ? 37.285 37.181 57.235 1.00 67.38 36 VAL D O 1
ATOM 4306 N N . GLU D 1 58 ? 36.668 35.013 57.565 1.00 69.66 37 GLU D N 1
ATOM 4307 C CA . GLU D 1 58 ? 37.623 34.430 56.623 1.00 71.07 37 GLU D CA 1
ATOM 4308 C C . GLU D 1 58 ? 37.167 34.746 55.202 1.00 71.11 37 GLU D C 1
ATOM 4309 O O . GLU D 1 58 ? 35.981 34.587 54.870 1.00 70.77 37 GLU D O 1
ATOM 4315 N N . GLN D 1 59 ? 38.100 35.213 54.375 1.00 71.37 38 GLN D N 1
ATOM 4316 C CA . GLN D 1 59 ? 37.782 35.589 52.999 1.00 71.99 38 GLN D CA 1
ATOM 4317 C C . GLN D 1 59 ? 36.824 34.604 52.247 1.00 72.80 38 GLN D C 1
ATOM 4318 O O . GLN D 1 59 ? 35.906 35.053 51.552 1.00 73.18 38 GLN D O 1
ATOM 4324 N N . PRO D 1 60 ? 37.049 33.268 52.363 1.00 73.49 39 PRO D N 1
ATOM 4325 C CA . PRO D 1 60 ? 36.052 32.242 51.985 1.00 73.45 39 PRO D CA 1
ATOM 4326 C C . PRO D 1 60 ? 34.588 32.402 52.449 1.00 73.64 39 PRO D C 1
ATOM 4327 O O . PRO D 1 60 ? 33.691 31.883 51.763 1.00 73.90 39 PRO D O 1
ATOM 4331 N N . SER D 1 61 ? 34.345 33.052 53.595 1.00 73.54 40 SER D N 1
ATOM 4332 C CA . SER D 1 61 ? 32.967 33.180 54.146 1.00 73.47 40 SER D CA 1
ATOM 4333 C C . SER D 1 61 ? 32.147 34.247 53.424 1.00 73.16 40 SER D C 1
ATOM 4334 O O . SER D 1 61 ? 30.909 34.268 53.484 1.00 73.09 40 SER D O 1
ATOM 4337 N N . LEU D 1 62 ? 32.892 35.117 52.747 1.00 73.15 41 LEU D N 1
ATOM 4338 C CA . LEU D 1 62 ? 32.411 36.177 51.867 1.00 72.47 41 LEU D CA 1
ATOM 4339 C C . LEU D 1 62 ? 32.230 35.677 50.427 1.00 72.48 41 LEU D C 1
ATOM 4340 O O . LEU D 1 62 ? 31.190 35.916 49.811 1.00 71.56 41 LEU D O 1
ATOM 4345 N N . TYR D 1 63 ? 33.254 34.991 49.904 1.00 72.87 42 TYR D N 1
ATOM 4346 C CA . TYR D 1 63 ? 33.218 34.421 48.552 1.00 73.58 42 TYR D CA 1
ATOM 4347 C C . TYR D 1 63 ? 32.026 33.502 48.316 1.00 73.51 42 TYR D C 1
ATOM 4348 O O . TYR D 1 63 ? 31.628 33.247 47.174 1.00 73.23 42 TYR D O 1
ATOM 4357 N N . TRP D 1 64 ? 31.469 33.015 49.418 1.00 73.83 43 TRP D N 1
ATOM 4358 C CA . TRP D 1 64 ? 30.207 32.310 49.431 1.00 74.28 43 TRP D CA 1
ATOM 4359 C C . TRP D 1 64 ? 29.068 33.176 48.871 1.00 74.09 43 TRP D C 1
ATOM 4360 O O . TRP D 1 64 ? 28.238 32.687 48.094 1.00 74.23 43 TRP D O 1
ATOM 4371 N N . TYR D 1 65 ? 29.037 34.456 49.256 1.00 73.45 44 TYR D N 1
ATOM 4372 C CA . TYR D 1 65 ? 27.945 35.366 48.878 1.00 72.74 44 TYR D CA 1
ATOM 4373 C C . TYR D 1 65 ? 28.115 36.013 47.503 1.00 72.04 44 TYR D C 1
ATOM 4374 O O . TYR D 1 65 ? 27.148 36.127 46.761 1.00 71.90 44 TYR D O 1
ATOM 4383 N N . PHE D 1 66 ? 29.326 36.466 47.182 1.00 71.56 45 PHE D N 1
ATOM 4384 C CA . PHE D 1 66 ? 29.657 36.944 45.826 1.00 70.97 45 PHE D CA 1
ATOM 4385 C C . PHE D 1 66 ? 30.974 36.315 45.444 1.00 70.91 45 PHE D C 1
ATOM 4386 O O . PHE D 1 66 ? 31.975 36.483 46.162 1.00 70.80 45 PHE D O 1
ATOM 4394 N N . ARG D 1 67 ? 30.963 35.583 44.329 1.00 70.43 46 ARG D N 1
ATOM 4395 C CA . ARG D 1 67 ? 32.110 34.786 43.918 1.00 70.04 46 ARG D CA 1
ATOM 4396 C C . ARG D 1 67 ? 33.196 35.631 43.280 1.00 69.02 46 ARG D C 1
ATOM 4397 O O . ARG D 1 67 ? 34.334 35.178 43.145 1.00 69.42 46 ARG D O 1
ATOM 4405 N N . THR D 1 68 ? 32.844 36.843 42.867 1.00 67.26 47 THR D N 1
ATOM 4406 C CA . THR D 1 68 ? 33.831 37.766 42.312 1.00 65.54 47 THR D CA 1
ATOM 4407 C C . THR D 1 68 ? 33.620 39.162 42.879 1.00 64.30 47 THR D C 1
ATOM 4408 O O . THR D 1 68 ? 32.545 39.468 43.415 1.00 63.57 47 THR D O 1
ATOM 4412 N N . LYS D 1 69 ? 34.649 40.002 42.766 1.00 62.87 48 LYS D N 1
ATOM 4413 C CA . LYS D 1 69 ? 34.488 41.424 43.060 1.00 61.68 48 LYS D CA 1
ATOM 4414 C C . LYS D 1 69 ? 33.440 42.044 42.147 1.00 60.82 48 LYS D C 1
ATOM 4415 O O . LYS D 1 69 ? 32.733 42.972 42.561 1.00 60.87 48 LYS D O 1
ATOM 4421 N N . ARG D 1 70 ? 33.351 41.545 40.913 1.00 59.24 49 ARG D N 1
ATOM 4422 C CA . ARG D 1 70 ? 32.427 42.126 39.950 1.00 58.43 49 ARG D CA 1
ATOM 4423 C C . ARG D 1 70 ? 30.973 41.953 40.422 1.00 55.42 49 ARG D C 1
ATOM 4424 O O . ARG D 1 70 ? 30.183 42.872 40.306 1.00 55.15 49 ARG D O 1
ATOM 4432 N N . ASP D 1 71 ? 30.647 40.796 40.988 1.00 52.55 50 ASP D N 1
ATOM 4433 C CA . ASP D 1 71 ? 29.327 40.553 41.584 1.00 50.24 50 ASP D CA 1
ATOM 4434 C C . ASP D 1 71 ? 29.057 41.336 42.879 1.00 48.00 50 ASP D C 1
ATOM 4435 O O . ASP D 1 71 ? 27.914 41.581 43.222 1.00 47.64 50 ASP D O 1
ATOM 4440 N N . LEU D 1 72 ? 30.108 41.672 43.616 1.00 45.47 51 LEU D N 1
ATOM 4441 C CA . LEU D 1 72 ? 29.974 42.413 44.860 1.00 42.83 51 LEU D CA 1
ATOM 4442 C C . LEU D 1 72 ? 29.628 43.860 44.518 1.00 41.99 51 LEU D C 1
ATOM 4443 O O . LEU D 1 72 ? 28.786 44.440 45.188 1.00 41.30 51 LEU D O 1
ATOM 4448 N N . LEU D 1 73 ? 30.311 44.418 43.508 1.00 40.55 52 LEU D N 1
ATOM 4449 C CA . LEU D 1 73 ? 30.084 45.779 43.016 1.00 40.41 52 LEU D CA 1
ATOM 4450 C C . LEU D 1 73 ? 28.703 45.961 42.401 1.00 39.48 52 LEU D C 1
ATOM 4451 O O . LEU D 1 73 ? 28.106 47.022 42.526 1.00 40.13 52 LEU D O 1
ATOM 4456 N N . THR D 1 74 ? 28.224 44.928 41.730 1.00 38.10 53 THR D N 1
ATOM 4457 C CA . THR D 1 74 ? 26.856 44.859 41.188 1.00 37.02 53 THR D CA 1
ATOM 4458 C C . THR D 1 74 ? 25.821 44.945 42.287 1.00 35.17 53 THR D C 1
ATOM 4459 O O . THR D 1 74 ? 24.870 45.742 42.187 1.00 34.91 53 THR D O 1
ATOM 4463 N N . ALA D 1 75 ? 26.023 44.144 43.337 1.00 33.02 54 ALA D N 1
ATOM 4464 C CA . ALA D 1 75 ? 25.121 44.122 44.483 1.00 31.91 54 ALA D CA 1
ATOM 4465 C C . ALA D 1 75 ? 25.078 45.455 45.270 1.00 30.97 54 ALA D C 1
ATOM 4466 O O . ALA D 1 75 ? 24.009 45.920 45.736 1.00 29.59 54 ALA D O 1
ATOM 4476 N N . ALA D 1 77 ? 25.958 48.561 43.951 1.00 29.61 56 ALA D N 1
ATOM 4477 C CA . ALA D 1 77 ? 25.337 49.523 43.030 1.00 29.36 56 ALA D CA 1
ATOM 4478 C C . ALA D 1 77 ? 23.795 49.407 43.007 1.00 29.93 56 ALA D C 1
ATOM 4479 O O . ALA D 1 77 ? 23.103 50.405 42.965 1.00 28.88 56 ALA D O 1
ATOM 4481 N N . GLN D 1 78 ? 23.298 48.172 43.041 1.00 31.22 57 GLN D N 1
ATOM 4482 C CA . GLN D 1 78 ? 21.881 47.863 43.081 1.00 33.63 57 GLN D CA 1
ATOM 4483 C C . GLN D 1 78 ? 21.290 48.337 44.405 1.00 33.12 57 GLN D C 1
ATOM 4484 O O . GLN D 1 78 ? 20.297 49.056 44.427 1.00 33.49 57 GLN D O 1
ATOM 4490 N N . ALA D 1 79 ? 21.931 47.955 45.516 1.00 32.58 58 ALA D N 1
ATOM 4491 C CA . ALA D 1 79 ? 21.434 48.299 46.843 1.00 31.03 58 ALA D CA 1
ATOM 4492 C C . ALA D 1 79 ? 21.470 49.793 47.058 1.00 29.66 58 ALA D C 1
ATOM 4493 O O . ALA D 1 79 ? 20.598 50.344 47.709 1.00 30.52 58 ALA D O 1
ATOM 4495 N N . ALA D 1 80 ? 22.454 50.453 46.464 1.00 28.04 59 ALA D N 1
ATOM 4496 C CA . ALA D 1 80 ? 22.554 51.914 46.482 1.00 24.77 59 ALA D CA 1
ATOM 4497 C C . ALA D 1 80 ? 21.486 52.717 45.718 1.00 24.24 59 ALA D C 1
ATOM 4498 O O . ALA D 1 80 ? 21.268 53.920 46.007 1.00 22.52 59 ALA D O 1
ATOM 4508 N N . ALA D 1 82 ? 18.250 51.704 45.759 1.00 20.81 61 ALA D N 1
ATOM 4509 C CA . ALA D 1 82 ? 17.051 51.514 46.582 1.00 20.52 61 ALA D CA 1
ATOM 4510 C C . ALA D 1 82 ? 16.322 52.814 47.013 1.00 20.93 61 ALA D C 1
ATOM 4511 O O . ALA D 1 82 ? 15.115 52.855 46.989 1.00 21.56 61 ALA D O 1
ATOM 4513 N N . PRO D 1 83 ? 17.051 53.859 47.454 1.00 20.99 62 PRO D N 1
ATOM 4514 C CA . PRO D 1 83 ? 16.290 55.092 47.807 1.00 21.34 62 PRO D CA 1
ATOM 4515 C C . PRO D 1 83 ? 15.476 55.641 46.621 1.00 21.81 62 PRO D C 1
ATOM 4516 O O . PRO D 1 83 ? 14.292 55.942 46.761 1.00 21.85 62 PRO D O 1
ATOM 4520 N N . HIS D 1 84 ? 16.108 55.751 45.448 1.00 22.12 63 HIS D N 1
ATOM 4521 C CA . HIS D 1 84 ? 15.410 56.179 44.239 1.00 21.70 63 HIS D CA 1
ATOM 4522 C C . HIS D 1 84 ? 14.362 55.158 43.770 1.00 22.40 63 HIS D C 1
ATOM 4523 O O . HIS D 1 84 ? 13.264 55.543 43.399 1.00 23.15 63 HIS D O 1
ATOM 4530 N N . ALA D 1 85 ? 14.666 53.872 43.858 1.00 22.50 64 ALA D N 1
ATOM 4531 C CA . ALA D 1 85 ? 13.712 52.846 43.425 1.00 24.11 64 ALA D CA 1
ATOM 4532 C C . ALA D 1 85 ? 12.397 52.879 44.227 1.00 24.22 64 ALA D C 1
ATOM 4533 O O . ALA D 1 85 ? 11.359 52.390 43.776 1.00 24.79 64 ALA D O 1
ATOM 4535 N N . ALA D 1 86 ? 12.409 53.517 45.383 1.00 24.15 65 ALA D N 1
ATOM 4536 C CA . ALA D 1 86 ? 11.229 53.488 46.259 1.00 23.18 65 ALA D CA 1
ATOM 4537 C C . ALA D 1 86 ? 10.503 54.839 46.277 1.00 23.41 65 ALA D C 1
ATOM 4538 O O . ALA D 1 86 ? 9.671 55.089 47.119 1.00 22.58 65 ALA D O 1
ATOM 4540 N N . GLU D 1 87 ? 10.783 55.710 45.329 1.00 23.40 66 GLU D N 1
ATOM 4541 C CA . GLU D 1 87 ? 10.000 56.976 45.260 1.00 23.76 66 GLU D CA 1
ATOM 4542 C C . GLU D 1 87 ? 8.526 56.684 44.958 1.00 22.97 66 GLU D C 1
ATOM 4543 O O . GLU D 1 87 ? 8.239 55.715 44.217 1.00 23.33 66 GLU D O 1
ATOM 4549 N N . PRO D 1 88 ? 7.609 57.456 45.587 1.00 21.55 67 PRO D N 1
ATOM 4550 C CA . PRO D 1 88 ? 6.191 57.375 45.244 1.00 22.02 67 PRO D CA 1
ATOM 4551 C C . PRO D 1 88 ? 6.011 57.626 43.735 1.00 22.79 67 PRO D C 1
ATOM 4552 O O . PRO D 1 88 ? 6.829 58.284 43.108 1.00 23.64 67 PRO D O 1
ATOM 4556 N N . LEU D 1 89 ? 4.941 57.094 43.173 1.00 24.00 68 LEU D N 1
ATOM 4557 C CA . LEU D 1 89 ? 4.545 57.299 41.802 1.00 24.00 68 LEU D CA 1
ATOM 4558 C C . LEU D 1 89 ? 4.173 58.769 41.577 1.00 24.97 68 LEU D C 1
ATOM 4559 O O . LEU D 1 89 ? 3.831 59.490 42.537 1.00 24.23 68 LEU D O 1
ATOM 4564 N N . PRO D 1 90 ? 4.228 59.222 40.309 1.00 25.23 69 PRO D N 1
ATOM 4565 C CA . PRO D 1 90 ? 3.630 60.536 39.971 1.00 26.65 69 PRO D CA 1
ATOM 4566 C C . PRO D 1 90 ? 2.089 60.502 40.264 1.00 28.59 69 PRO D C 1
ATOM 4567 O O . PRO D 1 90 ? 1.491 59.406 40.223 1.00 27.56 69 PRO D O 1
ATOM 4571 N N . GLU D 1 91 ? 1.486 61.632 40.649 1.00 30.13 70 GLU D N 1
ATOM 4572 C CA . GLU D 1 91 ? 0.017 61.748 40.762 1.00 33.47 70 GLU D CA 1
ATOM 4573 C C . GLU D 1 91 ? -0.616 61.896 39.360 1.00 34.14 70 GLU D C 1
ATOM 4574 O O . GLU D 1 91 ? -0.215 62.815 38.626 1.00 34.40 70 GLU D O 1
ATOM 4580 N N . PRO D 1 92 ? -1.621 61.052 38.968 1.00 35.01 71 PRO D N 1
ATOM 4581 C CA . PRO D 1 92 ? -2.206 61.363 37.631 1.00 35.37 71 PRO D CA 1
ATOM 4582 C C . PRO D 1 92 ? -2.687 62.809 37.548 1.00 35.31 71 PRO D C 1
ATOM 4583 O O . PRO D 1 92 ? -3.083 63.417 38.558 1.00 35.17 71 PRO D O 1
ATOM 4587 N N . GLY D 1 93 ? -2.585 63.384 36.361 1.00 35.93 72 GLY D N 1
ATOM 4588 C CA . GLY D 1 93 ? -2.893 64.814 36.205 1.00 35.29 72 GLY D CA 1
ATOM 4589 C C . GLY D 1 93 ? -1.940 65.845 36.832 1.00 35.23 72 GLY D C 1
ATOM 4590 O O . GLY D 1 93 ? -2.077 67.040 36.561 1.00 34.98 72 GLY D O 1
ATOM 4591 N N . GLU D 1 94 ? -0.992 65.451 37.683 1.00 34.01 73 GLU D N 1
ATOM 4592 C CA . GLU D 1 94 ? -0.036 66.479 38.154 1.00 34.20 73 GLU D CA 1
ATOM 4593 C C . GLU D 1 94 ? 0.854 66.962 36.988 1.00 33.88 73 GLU D C 1
ATOM 4594 O O . GLU D 1 94 ? 1.022 66.238 35.993 1.00 33.38 73 GLU D O 1
ATOM 4600 N N . ASP D 1 95 ? 1.354 68.197 37.095 1.00 33.04 74 ASP D N 1
ATOM 4601 C CA . ASP D 1 95 ? 2.155 68.808 36.067 1.00 32.52 74 ASP D CA 1
ATOM 4602 C C . ASP D 1 95 ? 3.412 67.987 35.768 1.00 32.06 74 ASP D C 1
ATOM 4603 O O . ASP D 1 95 ? 4.281 67.888 36.628 1.00 31.91 74 ASP D O 1
ATOM 4608 N N . TRP D 1 96 ? 3.519 67.467 34.537 1.00 31.16 75 TRP D N 1
ATOM 4609 C CA . TRP D 1 96 ? 4.565 66.522 34.151 1.00 31.14 75 TRP D CA 1
ATOM 4610 C C . TRP D 1 96 ? 5.977 67.158 34.295 1.00 30.65 75 TRP D C 1
ATOM 4611 O O . TRP D 1 96 ? 6.951 66.480 34.611 1.00 29.62 75 TRP D O 1
ATOM 4622 N N . HIS D 1 97 ? 6.044 68.467 34.081 1.00 30.71 76 HIS D N 1
ATOM 4623 C CA . HIS D 1 97 ? 7.286 69.179 34.010 1.00 32.00 76 HIS D CA 1
ATOM 4624 C C . HIS D 1 97 ? 7.924 69.092 35.374 1.00 32.01 76 HIS D C 1
ATOM 4625 O O . HIS D 1 97 ? 9.044 68.569 35.510 1.00 31.67 76 HIS D O 1
ATOM 4632 N N . GLY D 1 98 ? 7.166 69.519 36.395 1.00 31.71 77 GLY D N 1
ATOM 4633 C CA . GLY D 1 98 ? 7.645 69.522 37.780 1.00 29.64 77 GLY D CA 1
ATOM 4634 C C . GLY D 1 98 ? 8.033 68.145 38.287 1.00 28.37 77 GLY D C 1
ATOM 4635 O O . GLY D 1 98 ? 9.053 67.983 38.938 1.00 28.00 77 GLY D O 1
ATOM 4636 N N . TRP D 1 99 ? 7.193 67.159 38.007 1.00 27.19 78 TRP D N 1
ATOM 4637 C CA . TRP D 1 99 ? 7.517 65.780 38.311 1.00 26.10 78 TRP D CA 1
ATOM 4638 C C . TRP D 1 99 ? 8.835 65.319 37.674 1.00 25.09 78 TRP D C 1
ATOM 4639 O O . TRP D 1 99 ? 9.607 64.578 38.282 1.00 26.57 78 TRP D O 1
ATOM 4650 N N . PHE D 1 100 ? 9.064 65.716 36.435 1.00 24.15 79 PHE D N 1
ATOM 4651 C CA . PHE D 1 100 ? 10.223 65.232 35.687 1.00 23.81 79 PHE D CA 1
ATOM 4652 C C . PHE D 1 100 ? 11.506 65.692 36.338 1.00 23.81 79 PHE D C 1
ATOM 4653 O O . PHE D 1 100 ? 12.465 64.924 36.435 1.00 24.24 79 PHE D O 1
ATOM 4661 N N . LEU D 1 101 ? 11.514 66.953 36.757 1.00 23.51 80 LEU D N 1
ATOM 4662 C CA . LEU D 1 101 ? 12.622 67.544 37.523 1.00 24.92 80 LEU D CA 1
ATOM 4663 C C . LEU D 1 101 ? 12.799 66.814 38.847 1.00 24.68 80 LEU D C 1
ATOM 4664 O O . LEU D 1 101 ? 13.917 66.467 39.222 1.00 25.67 80 LEU D O 1
ATOM 4669 N N A ARG D 1 102 ? 11.697 66.593 39.563 0.50 24.52 81 ARG D N 1
ATOM 4670 N N B ARG D 1 102 ? 11.693 66.579 39.529 0.50 24.67 81 ARG D N 1
ATOM 4671 C CA A ARG D 1 102 ? 11.736 65.853 40.825 0.50 24.97 81 ARG D CA 1
ATOM 4672 C CA B ARG D 1 102 ? 11.714 65.885 40.793 0.50 25.56 81 ARG D CA 1
ATOM 4673 C C A ARG D 1 102 ? 12.326 64.455 40.638 0.50 24.56 81 ARG D C 1
ATOM 4674 C C B ARG D 1 102 ? 12.241 64.443 40.686 0.50 24.83 81 ARG D C 1
ATOM 4675 O O A ARG D 1 102 ? 13.220 64.057 41.383 0.50 25.18 81 ARG D O 1
ATOM 4676 O O B ARG D 1 102 ? 13.029 64.013 41.526 0.50 25.44 81 ARG D O 1
ATOM 4691 N N . ASN D 1 103 ? 11.838 63.698 39.663 1.00 24.39 82 ASN D N 1
ATOM 4692 C CA . ASN D 1 103 ? 12.407 62.329 39.444 1.00 23.79 82 ASN D CA 1
ATOM 4693 C C . ASN D 1 103 ? 13.970 62.395 39.220 1.00 23.46 82 ASN D C 1
ATOM 4694 O O . ASN D 1 103 ? 14.754 61.525 39.734 1.00 23.01 82 ASN D O 1
ATOM 4699 N N . THR D 1 104 ? 14.436 63.386 38.450 1.00 22.37 83 THR D N 1
ATOM 4700 C CA . THR D 1 104 ? 15.875 63.447 38.151 1.00 24.17 83 THR D CA 1
ATOM 4701 C C . THR D 1 104 ? 16.694 63.975 39.337 1.00 24.35 83 THR D C 1
ATOM 4702 O O . THR D 1 104 ? 17.816 63.514 39.600 1.00 25.40 83 THR D O 1
ATOM 4706 N N . ARG D 1 105 ? 16.151 64.935 40.056 1.00 24.65 84 ARG D N 1
ATOM 4707 C CA . ARG D 1 105 ? 16.793 65.346 41.319 1.00 26.03 84 ARG D CA 1
ATOM 4708 C C . ARG D 1 105 ? 16.911 64.167 42.266 1.00 23.75 84 ARG D C 1
ATOM 4709 O O . ARG D 1 105 ? 17.865 64.034 42.992 1.00 26.08 84 ARG D O 1
ATOM 4717 N N . SER D 1 106 ? 15.900 63.352 42.323 1.00 23.50 85 SER D N 1
ATOM 4718 C CA . SER D 1 106 ? 15.980 62.186 43.184 1.00 22.21 85 SER D CA 1
ATOM 4719 C C . SER D 1 106 ? 17.070 61.184 42.702 1.00 21.68 85 SER D C 1
ATOM 4720 O O . SER D 1 106 ? 17.786 60.617 43.528 1.00 21.80 85 SER D O 1
ATOM 4723 N N . PHE D 1 107 ? 17.197 60.969 41.379 1.00 20.07 86 PHE D N 1
ATOM 4724 C CA . PHE D 1 107 ? 18.237 60.077 40.835 1.00 18.98 86 PHE D CA 1
ATOM 4725 C C . PHE D 1 107 ? 19.599 60.632 41.283 1.00 18.55 86 PHE D C 1
ATOM 4726 O O . PHE D 1 107 ? 20.451 59.941 41.844 1.00 16.20 86 PHE D O 1
ATOM 4734 N N . ARG D 1 108 ? 19.763 61.936 41.121 1.00 18.28 87 ARG D N 1
ATOM 4735 C CA . ARG D 1 108 ? 21.009 62.568 41.477 1.00 19.09 87 ARG D CA 1
ATOM 4736 C C . ARG D 1 108 ? 21.308 62.452 42.987 1.00 19.71 87 ARG D C 1
ATOM 4737 O O . ARG D 1 108 ? 22.427 62.102 43.327 1.00 19.03 87 ARG D O 1
ATOM 4745 N N . ARG D 1 109 ? 20.332 62.727 43.867 1.00 19.42 88 ARG D N 1
ATOM 4746 C CA . ARG D 1 109 ? 20.546 62.639 45.296 1.00 22.20 88 ARG D CA 1
ATOM 4747 C C . ARG D 1 109 ? 20.997 61.275 45.662 1.00 22.06 88 ARG D C 1
ATOM 4748 O O . ARG D 1 109 ? 21.949 61.138 46.419 1.00 23.09 88 ARG D O 1
ATOM 4756 N N . THR D 1 110 ? 20.297 60.249 45.165 1.00 22.88 89 THR D N 1
ATOM 4757 C CA . THR D 1 110 ? 20.713 58.856 45.402 1.00 23.23 89 THR D CA 1
ATOM 4758 C C . THR D 1 110 ? 22.172 58.611 44.999 1.00 23.90 89 THR D C 1
ATOM 4759 O O . THR D 1 110 ? 22.920 58.038 45.766 1.00 26.92 89 THR D O 1
ATOM 4763 N N . LEU D 1 111 ? 22.592 59.055 43.807 1.00 23.88 90 LEU D N 1
ATOM 4764 C CA . LEU D 1 111 ? 23.982 58.874 43.371 1.00 23.18 90 LEU D CA 1
ATOM 4765 C C . LEU D 1 111 ? 24.960 59.436 44.404 1.00 23.44 90 LEU D C 1
ATOM 4766 O O . LEU D 1 111 ? 25.925 58.741 44.830 1.00 22.58 90 LEU D O 1
ATOM 4771 N N . LEU D 1 112 ? 24.679 60.684 44.796 1.00 23.36 91 LEU D N 1
ATOM 4772 C CA . LEU D 1 112 ? 25.440 61.463 45.767 1.00 23.21 91 LEU D CA 1
ATOM 4773 C C . LEU D 1 112 ? 25.416 60.946 47.175 1.00 23.82 91 LEU D C 1
ATOM 4774 O O . LEU D 1 112 ? 26.265 61.351 47.957 1.00 23.99 91 LEU D O 1
ATOM 4779 N N . ALA D 1 113 ? 24.458 60.069 47.509 1.00 24.77 92 ALA D N 1
ATOM 4780 C CA . ALA D 1 113 ? 24.353 59.546 48.903 1.00 24.91 92 ALA D CA 1
ATOM 4781 C C . ALA D 1 113 ? 25.544 58.709 49.395 1.00 25.03 92 ALA D C 1
ATOM 4782 O O . ALA D 1 113 ? 25.721 58.581 50.614 1.00 27.29 92 ALA D O 1
ATOM 4784 N N . ARG D 1 114 ? 26.313 58.122 48.477 1.00 23.37 93 ARG D N 1
ATOM 4785 C CA . ARG D 1 114 ? 27.518 57.374 48.822 1.00 23.00 93 ARG D CA 1
ATOM 4786 C C . ARG D 1 114 ? 28.727 57.905 48.063 1.00 23.31 93 ARG D C 1
ATOM 4787 O O . ARG D 1 114 ? 28.632 58.302 46.906 1.00 23.15 93 ARG D O 1
ATOM 4795 N N . ARG D 1 115 ? 29.845 58.009 48.763 1.00 23.87 94 ARG D N 1
ATOM 4796 C CA . ARG D 1 115 ? 31.046 58.521 48.138 1.00 24.08 94 ARG D CA 1
ATOM 4797 C C . ARG D 1 115 ? 31.255 57.646 46.891 1.00 24.51 94 ARG D C 1
ATOM 4798 O O . ARG D 1 115 ? 31.000 56.441 46.975 1.00 24.21 94 ARG D O 1
ATOM 4806 N N . ASP D 1 116 ? 31.727 58.235 45.787 1.00 23.11 95 ASP D N 1
ATOM 4807 C CA . ASP D 1 116 ? 32.027 57.501 44.540 1.00 24.55 95 ASP D CA 1
ATOM 4808 C C . ASP D 1 116 ? 30.796 56.759 44.028 1.00 24.41 95 ASP D C 1
ATOM 4809 O O . ASP D 1 116 ? 30.909 55.776 43.285 1.00 25.93 95 ASP D O 1
ATOM 4814 N N . GLY D 1 117 ? 29.613 57.228 44.424 1.00 25.41 96 GLY D N 1
ATOM 4815 C CA . GLY D 1 117 ? 28.347 56.597 44.019 1.00 23.61 96 GLY D CA 1
ATOM 4816 C C . GLY D 1 117 ? 28.020 56.631 42.518 1.00 24.19 96 GLY D C 1
ATOM 4817 O O . GLY D 1 117 ? 27.469 55.675 42.005 1.00 24.54 96 GLY D O 1
ATOM 4818 N N . ALA D 1 118 ? 28.326 57.721 41.818 1.00 25.14 97 ALA D N 1
ATOM 4819 C CA . ALA D 1 118 ? 28.256 57.744 40.345 1.00 25.80 97 ALA D CA 1
ATOM 4820 C C . ALA D 1 118 ? 29.242 56.734 39.694 1.00 27.41 97 ALA D C 1
ATOM 4821 O O . ALA D 1 118 ? 28.811 55.993 38.788 1.00 28.47 97 ALA D O 1
ATOM 4823 N N . ARG D 1 119 ? 30.507 56.653 40.170 1.00 25.93 98 ARG D N 1
ATOM 4824 C CA . ARG D 1 119 ? 31.460 55.653 39.658 1.00 27.25 98 ARG D CA 1
ATOM 4825 C C . ARG D 1 119 ? 30.962 54.251 39.910 1.00 27.30 98 ARG D C 1
ATOM 4826 O O . ARG D 1 119 ? 31.048 53.428 39.026 1.00 28.24 98 ARG D O 1
ATOM 4834 N N . LEU D 1 120 ? 30.422 54.001 41.101 1.00 26.93 99 LEU D N 1
ATOM 4835 C CA . LEU D 1 120 ? 29.847 52.706 41.429 1.00 27.42 99 LEU D CA 1
ATOM 4836 C C . LEU D 1 120 ? 28.633 52.342 40.515 1.00 27.38 99 LEU D C 1
ATOM 4837 O O . LEU D 1 120 ? 28.505 51.196 40.064 1.00 28.13 99 LEU D O 1
ATOM 4842 N N . HIS D 1 121 ? 27.780 53.321 40.252 1.00 27.14 100 HIS D N 1
ATOM 4843 C CA . HIS D 1 121 ? 26.729 53.198 39.281 1.00 28.18 100 HIS D CA 1
ATOM 4844 C C . HIS D 1 121 ? 27.223 52.836 37.865 1.00 28.83 100 HIS D C 1
ATOM 4845 O O . HIS D 1 121 ? 26.759 51.844 37.296 1.00 30.53 100 HIS D O 1
ATOM 4852 N N . ALA D 1 122 ? 28.159 53.628 37.329 1.00 30.06 101 ALA D N 1
ATOM 4853 C CA . ALA D 1 122 ? 28.718 53.472 35.974 1.00 31.33 101 ALA D CA 1
ATOM 4854 C C . ALA D 1 122 ? 29.420 52.143 35.807 1.00 32.73 101 ALA D C 1
ATOM 4855 O O . ALA D 1 122 ? 29.182 51.460 34.848 1.00 32.96 101 ALA D O 1
ATOM 4857 N N . GLY D 1 123 ? 30.219 51.747 36.785 1.00 34.77 102 GLY D N 1
ATOM 4858 C CA . GLY D 1 123 ? 31.016 50.550 36.676 1.00 37.89 102 GLY D CA 1
ATOM 4859 C C . GLY D 1 123 ? 30.269 49.226 36.748 1.00 39.69 102 GLY D C 1
ATOM 4860 O O . GLY D 1 123 ? 30.810 48.203 36.353 1.00 39.53 102 GLY D O 1
ATOM 4861 N N . SER D 1 124 ? 29.033 49.242 37.241 1.00 42.19 103 SER D N 1
ATOM 4862 C CA . SER D 1 124 ? 28.249 48.015 37.350 1.00 45.27 103 SER D CA 1
ATOM 4863 C C . SER D 1 124 ? 26.986 48.003 36.494 1.00 46.86 103 SER D C 1
ATOM 4864 O O . SER D 1 124 ? 26.357 46.920 36.320 1.00 47.46 103 SER D O 1
ATOM 4867 N N . ARG D 1 125 ? 26.623 49.177 35.975 1.00 47.77 104 ARG D N 1
ATOM 4868 C CA . ARG D 1 125 ? 25.354 49.368 35.244 1.00 50.06 104 ARG D CA 1
ATOM 4869 C C . ARG D 1 125 ? 24.164 48.600 35.870 1.00 51.36 104 ARG D C 1
ATOM 4870 O O . ARG D 1 125 ? 23.594 47.696 35.216 1.00 51.48 104 ARG D O 1
ATOM 4878 N N . PRO D 1 126 ? 23.785 48.924 37.132 1.00 52.46 105 PRO D N 1
ATOM 4879 C CA . PRO D 1 126 ? 22.580 48.245 37.632 1.00 53.44 105 PRO D CA 1
ATOM 4880 C C . PRO D 1 126 ? 21.321 48.486 36.746 1.00 54.41 105 PRO D C 1
ATOM 4881 O O . PRO D 1 126 ? 21.154 49.587 36.152 1.00 54.38 105 PRO D O 1
ATOM 4885 N N . THR D 1 127 ? 20.468 47.463 36.665 1.00 55.43 106 THR D N 1
ATOM 4886 C CA . THR D 1 127 ? 19.174 47.550 35.957 1.00 56.61 106 THR D CA 1
ATOM 4887 C C . THR D 1 127 ? 18.077 48.131 36.886 1.00 56.56 106 THR D C 1
ATOM 4888 O O . THR D 1 127 ? 17.787 47.559 37.955 1.00 56.19 106 THR D O 1
ATOM 4892 N N . ALA D 1 128 ? 17.496 49.278 36.496 1.00 56.08 107 ALA D N 1
ATOM 4893 C CA . ALA D 1 128 ? 16.287 49.776 37.159 1.00 55.88 107 ALA D CA 1
ATOM 4894 C C . ALA D 1 128 ? 15.128 48.828 36.807 1.00 55.62 107 ALA D C 1
ATOM 4895 O O . ALA D 1 128 ? 15.110 48.213 35.719 1.00 56.35 107 ALA D O 1
ATOM 4897 N N . ASP D 1 129 ? 14.181 48.669 37.727 1.00 54.61 108 ASP D N 1
ATOM 4898 C CA . ASP D 1 129 ? 13.071 47.775 37.453 1.00 53.30 108 ASP D CA 1
ATOM 4899 C C . ASP D 1 129 ? 12.353 48.245 36.187 1.00 51.80 108 ASP D C 1
ATOM 4900 O O . ASP D 1 129 ? 11.859 49.369 36.129 1.00 50.29 108 ASP D O 1
ATOM 4905 N N . LEU D 1 130 ? 12.323 47.365 35.189 1.00 50.21 109 LEU D N 1
ATOM 4906 C CA . LEU D 1 130 ? 11.740 47.643 33.866 1.00 49.24 109 LEU D CA 1
ATOM 4907 C C . LEU D 1 130 ? 10.281 48.111 33.922 1.00 46.93 109 LEU D C 1
ATOM 4908 O O . LEU D 1 130 ? 9.905 49.077 33.247 1.00 45.47 109 LEU D O 1
ATOM 4913 N N . ASP D 1 131 ? 9.475 47.401 34.716 1.00 45.08 110 ASP D N 1
ATOM 4914 C CA . ASP D 1 131 ? 8.085 47.772 34.964 1.00 44.22 110 ASP D CA 1
ATOM 4915 C C . ASP D 1 131 ? 7.939 49.130 35.668 1.00 43.14 110 ASP D C 1
ATOM 4916 O O . ASP D 1 131 ? 7.023 49.888 35.352 1.00 43.18 110 ASP D O 1
ATOM 4921 N N . ARG D 1 132 ? 8.837 49.447 36.606 1.00 41.25 111 ARG D N 1
ATOM 4922 C CA . ARG D 1 132 ? 8.771 50.716 37.294 1.00 39.81 111 ARG D CA 1
ATOM 4923 C C . ARG D 1 132 ? 9.028 51.859 36.288 1.00 37.89 111 ARG D C 1
ATOM 4924 O O . ARG D 1 132 ? 8.288 52.839 36.270 1.00 37.24 111 ARG D O 1
ATOM 4932 N N . VAL D 1 133 ? 10.060 51.720 35.449 1.00 36.40 112 VAL D N 1
ATOM 4933 C CA . VAL D 1 133 ? 10.367 52.731 34.393 1.00 35.08 112 VAL D CA 1
ATOM 4934 C C . VAL D 1 133 ? 9.181 52.854 33.413 1.00 33.62 112 VAL D C 1
ATOM 4935 O O . VAL D 1 133 ? 8.826 53.952 32.986 1.00 32.54 112 VAL D O 1
ATOM 4939 N N . ARG D 1 134 ? 8.579 51.709 33.079 1.00 31.63 113 ARG D N 1
ATOM 4940 C CA . ARG D 1 134 ? 7.414 51.698 32.207 1.00 30.52 113 ARG D CA 1
ATOM 4941 C C . ARG D 1 134 ? 6.285 52.549 32.759 1.00 29.05 113 ARG D C 1
ATOM 4942 O O . ARG D 1 134 ? 5.580 53.190 32.007 1.00 28.27 113 ARG D O 1
ATOM 4950 N N . ARG D 1 135 ? 6.118 52.540 34.078 1.00 28.38 114 ARG D N 1
ATOM 4951 C CA . ARG D 1 135 ? 5.010 53.271 34.710 1.00 27.89 114 ARG D CA 1
ATOM 4952 C C . ARG D 1 135 ? 5.243 54.780 34.668 1.00 26.34 114 ARG D C 1
ATOM 4953 O O . ARG D 1 135 ? 4.296 55.582 34.548 1.00 27.31 114 ARG D O 1
ATOM 4961 N N . LYS D 1 136 ? 6.505 55.189 34.785 1.00 25.31 115 LYS D N 1
ATOM 4962 C CA . LYS D 1 136 ? 6.855 56.625 34.718 1.00 23.91 115 LYS D CA 1
ATOM 4963 C C . LYS D 1 136 ? 6.679 57.129 33.294 1.00 24.25 115 LYS D C 1
ATOM 4964 O O . LYS D 1 136 ? 6.275 58.271 33.087 1.00 22.33 115 LYS D O 1
ATOM 4978 N N . ASP D 1 138 ? 4.509 55.737 31.161 1.00 23.25 117 ASP D N 1
ATOM 4979 C CA . ASP D 1 138 ? 3.055 55.876 30.978 1.00 23.51 117 ASP D CA 1
ATOM 4980 C C . ASP D 1 138 ? 2.545 57.233 31.469 1.00 23.71 117 ASP D C 1
ATOM 4981 O O . ASP D 1 138 ? 1.712 57.817 30.781 1.00 25.65 117 ASP D O 1
ATOM 4986 N N . PHE D 1 139 ? 3.008 57.713 32.637 1.00 20.33 118 PHE D N 1
ATOM 4987 C CA . PHE D 1 139 ? 2.595 59.014 33.156 1.00 21.03 118 PHE D CA 1
ATOM 4988 C C . PHE D 1 139 ? 2.964 60.127 32.185 1.00 21.17 118 PHE D C 1
ATOM 4989 O O . PHE D 1 139 ? 2.136 60.951 31.865 1.00 23.29 118 PHE D O 1
ATOM 4997 N N . LEU D 1 140 ? 4.217 60.200 31.763 1.00 21.37 119 LEU D N 1
ATOM 4998 C CA . LEU D 1 140 ? 4.612 61.242 30.819 1.00 22.34 119 LEU D CA 1
ATOM 4999 C C . LEU D 1 140 ? 3.739 61.231 29.546 1.00 22.60 119 LEU D C 1
ATOM 5000 O O . LEU D 1 140 ? 3.259 62.270 29.125 1.00 22.88 119 LEU D O 1
ATOM 5005 N N . VAL D 1 141 ? 3.552 60.065 28.938 1.00 23.05 120 VAL D N 1
ATOM 5006 C CA . VAL D 1 141 ? 2.742 59.950 27.722 1.00 23.68 120 VAL D CA 1
ATOM 5007 C C . VAL D 1 141 ? 1.314 60.380 27.972 1.00 24.39 120 VAL D C 1
ATOM 5008 O O . VAL D 1 141 ? 0.765 61.132 27.233 1.00 24.22 120 VAL D O 1
ATOM 5012 N N . ALA D 1 142 ? 0.714 59.921 29.062 1.00 27.05 121 ALA D N 1
ATOM 5013 C CA . ALA D 1 142 ? -0.638 60.345 29.444 1.00 27.26 121 ALA D CA 1
ATOM 5014 C C . ALA D 1 142 ? -0.668 61.848 29.613 1.00 27.98 121 ALA D C 1
ATOM 5015 O O . ALA D 1 142 ? -1.736 62.486 29.452 1.00 29.85 121 ALA D O 1
ATOM 5017 N N . SER D 1 143 ? 0.478 62.439 29.955 1.00 28.45 122 SER D N 1
ATOM 5018 C CA . SER D 1 143 ? 0.537 63.910 30.175 1.00 28.01 122 SER D CA 1
ATOM 5019 C C . SER D 1 143 ? 0.818 64.643 28.854 1.00 28.89 122 SER D C 1
ATOM 5020 O O . SER D 1 143 ? 0.893 65.895 28.838 1.00 28.48 122 SER D O 1
ATOM 5023 N N . GLY D 1 144 ? 1.014 63.885 27.761 1.00 27.94 123 GLY D N 1
ATOM 5024 C CA . GLY D 1 144 ? 1.109 64.518 26.456 1.00 28.40 123 GLY D CA 1
ATOM 5025 C C . GLY D 1 144 ? 2.511 64.558 25.882 1.00 29.04 123 GLY D C 1
ATOM 5026 O O . GLY D 1 144 ? 2.739 65.206 24.864 1.00 29.07 123 GLY D O 1
ATOM 5027 N N . VAL D 1 145 ? 3.452 63.853 26.525 1.00 28.03 124 VAL D N 1
ATOM 5028 C CA . VAL D 1 145 ? 4.781 63.674 25.979 1.00 25.56 124 VAL D CA 1
ATOM 5029 C C . VAL D 1 145 ? 4.762 62.389 25.132 1.00 28.07 124 VAL D C 1
ATOM 5030 O O . VAL D 1 145 ? 4.645 61.289 25.691 1.00 28.19 124 VAL D O 1
ATOM 5034 N N . PRO D 1 146 ? 4.878 62.515 23.784 1.00 28.45 125 PRO D N 1
ATOM 5035 C CA . PRO D 1 146 ? 4.950 61.345 22.984 1.00 29.06 125 PRO D CA 1
ATOM 5036 C C . PRO D 1 146 ? 6.007 60.372 23.438 1.00 28.69 125 PRO D C 1
ATOM 5037 O O . PRO D 1 146 ? 7.113 60.747 23.843 1.00 29.37 125 PRO D O 1
ATOM 5041 N N . GLU D 1 147 ? 5.655 59.115 23.273 1.00 28.39 126 GLU D N 1
ATOM 5042 C CA . GLU D 1 147 ? 6.421 58.006 23.721 1.00 27.82 126 GLU D CA 1
ATOM 5043 C C . GLU D 1 147 ? 7.918 58.167 23.451 1.00 27.72 126 GLU D C 1
ATOM 5044 O O . GLU D 1 147 ? 8.745 58.030 24.349 1.00 26.45 126 GLU D O 1
ATOM 5050 N N . ARG D 1 148 ? 8.261 58.503 22.219 1.00 28.74 127 ARG D N 1
ATOM 5051 C CA . ARG D 1 148 ? 9.658 58.598 21.790 1.00 28.94 127 ARG D CA 1
ATOM 5052 C C . ARG D 1 148 ? 10.385 59.719 22.503 1.00 27.27 127 ARG D C 1
ATOM 5053 O O . ARG D 1 148 ? 11.500 59.569 22.872 1.00 27.34 127 ARG D O 1
ATOM 5061 N N . HIS D 1 149 ? 9.754 60.865 22.656 1.00 27.55 128 HIS D N 1
ATOM 5062 C CA . HIS D 1 149 ? 10.388 61.988 23.312 1.00 27.60 128 HIS D CA 1
ATOM 5063 C C . HIS D 1 149 ? 10.506 61.736 24.810 1.00 27.21 128 HIS D C 1
ATOM 5064 O O . HIS D 1 149 ? 11.484 62.181 25.437 1.00 26.81 128 HIS D O 1
ATOM 5071 N N . ALA D 1 150 ? 9.505 61.027 25.360 1.00 25.55 129 ALA D N 1
ATOM 5072 C CA . ALA D 1 150 ? 9.538 60.588 26.742 1.00 25.29 129 ALA D CA 1
ATOM 5073 C C . ALA D 1 150 ? 10.701 59.635 26.966 1.00 24.60 129 ALA D C 1
ATOM 5074 O O . ALA D 1 150 ? 11.431 59.824 27.908 1.00 23.98 129 ALA D O 1
ATOM 5076 N N . GLN D 1 151 ? 10.908 58.661 26.069 1.00 25.13 130 GLN D N 1
ATOM 5077 C CA . GLN D 1 151 ? 12.037 57.736 26.195 1.00 25.61 130 GLN D CA 1
ATOM 5078 C C . GLN D 1 151 ? 13.355 58.504 26.088 1.00 26.18 130 GLN D C 1
ATOM 5079 O O . GLN D 1 151 ? 14.268 58.314 26.911 1.00 26.35 130 GLN D O 1
ATOM 5093 N N . ALA D 1 153 ? 14.024 61.792 26.407 1.00 23.75 132 ALA D N 1
ATOM 5094 C CA . ALA D 1 153 ? 14.187 62.773 27.478 1.00 24.00 132 ALA D CA 1
ATOM 5095 C C . ALA D 1 153 ? 14.604 62.113 28.802 1.00 24.22 132 ALA D C 1
ATOM 5096 O O . ALA D 1 153 ? 15.480 62.623 29.481 1.00 24.98 132 ALA D O 1
ATOM 5106 N N . LEU D 1 155 ? 16.152 59.200 29.034 1.00 24.35 134 LEU D N 1
ATOM 5107 C CA . LEU D 1 155 ? 17.529 58.753 28.775 1.00 24.37 134 LEU D CA 1
ATOM 5108 C C . LEU D 1 155 ? 18.515 59.926 28.934 1.00 21.67 134 LEU D C 1
ATOM 5109 O O . LEU D 1 155 ? 19.476 59.846 29.655 1.00 21.29 134 LEU D O 1
ATOM 5114 N N . ALA D 1 156 ? 18.231 61.036 28.283 1.00 20.78 135 ALA D N 1
ATOM 5115 C CA . ALA D 1 156 ? 19.133 62.145 28.286 1.00 20.69 135 ALA D CA 1
ATOM 5116 C C . ALA D 1 156 ? 19.341 62.591 29.719 1.00 21.08 135 ALA D C 1
ATOM 5117 O O . ALA D 1 156 ? 20.492 62.748 30.205 1.00 22.27 135 ALA D O 1
ATOM 5119 N N . ALA D 1 157 ? 18.252 62.713 30.453 1.00 20.68 136 ALA D N 1
ATOM 5120 C CA . ALA D 1 157 ? 18.376 63.201 31.855 1.00 20.26 136 ALA D CA 1
ATOM 5121 C C . ALA D 1 157 ? 19.204 62.256 32.739 1.00 20.35 136 ALA D C 1
ATOM 5122 O O . ALA D 1 157 ? 20.009 62.698 33.495 1.00 20.97 136 ALA D O 1
ATOM 5124 N N . GLY D 1 158 ? 19.010 60.932 32.643 1.00 21.37 137 GLY D N 1
ATOM 5125 C CA . GLY D 1 158 ? 19.864 59.999 33.403 1.00 20.79 137 GLY D CA 1
ATOM 5126 C C . GLY D 1 158 ? 21.335 60.076 33.050 1.00 20.04 137 GLY D C 1
ATOM 5127 O O . GLY D 1 158 ? 22.178 60.065 33.925 1.00 21.14 137 GLY D O 1
ATOM 5128 N N . ARG D 1 159 ? 21.656 60.141 31.762 1.00 20.91 138 ARG D N 1
ATOM 5129 C CA . ARG D 1 159 ? 23.063 60.302 31.299 1.00 20.98 138 ARG D CA 1
ATOM 5130 C C . ARG D 1 159 ? 23.726 61.630 31.679 1.00 21.20 138 ARG D C 1
ATOM 5131 O O . ARG D 1 159 ? 24.877 61.643 32.101 1.00 23.21 138 ARG D O 1
ATOM 5139 N N . PHE D 1 160 ? 23.007 62.724 31.531 1.00 19.96 139 PHE D N 1
ATOM 5140 C CA . PHE D 1 160 ? 23.434 64.016 32.009 1.00 21.55 139 PHE D CA 1
ATOM 5141 C C . PHE D 1 160 ? 23.786 64.007 33.494 1.00 22.52 139 PHE D C 1
ATOM 5142 O O . PHE D 1 160 ? 24.844 64.514 33.919 1.00 23.08 139 PHE D O 1
ATOM 5150 N N . THR D 1 161 ? 22.863 63.464 34.285 1.00 22.43 140 THR D N 1
ATOM 5151 C CA . THR D 1 161 ? 23.049 63.259 35.694 1.00 21.86 140 THR D CA 1
ATOM 5152 C C . THR D 1 161 ? 24.279 62.412 36.055 1.00 22.37 140 THR D C 1
ATOM 5153 O O . THR D 1 161 ? 25.033 62.772 36.953 1.00 23.68 140 THR D O 1
ATOM 5157 N N . VAL D 1 162 ? 24.442 61.249 35.445 1.00 23.45 141 VAL D N 1
ATOM 5158 C CA . VAL D 1 162 ? 25.603 60.437 35.753 1.00 24.31 141 VAL D CA 1
ATOM 5159 C C . VAL D 1 162 ? 26.849 61.283 35.507 1.00 25.25 141 VAL D C 1
ATOM 5160 O O . VAL D 1 162 ? 27.799 61.215 36.284 1.00 24.28 141 VAL D O 1
ATOM 5164 N N . GLY D 1 163 ? 26.822 62.101 34.438 1.00 26.59 142 GLY D N 1
ATOM 5165 C CA . GLY D 1 163 ? 27.970 62.885 34.046 1.00 26.83 142 GLY D CA 1
ATOM 5166 C C . GLY D 1 163 ? 28.275 63.934 35.104 1.00 28.46 142 GLY D C 1
ATOM 5167 O O . GLY D 1 163 ? 29.473 64.150 35.512 1.00 28.73 142 GLY D O 1
ATOM 5168 N N . CYS D 1 164 ? 27.213 64.646 35.479 1.00 27.35 143 CYS D N 1
ATOM 5169 C CA . CYS D 1 164 ? 27.269 65.691 36.503 1.00 27.67 143 CYS D CA 1
ATOM 5170 C C . CYS D 1 164 ? 27.870 65.204 37.805 1.00 27.38 143 CYS D C 1
ATOM 5171 O O . CYS D 1 164 ? 28.716 65.897 38.418 1.00 27.62 143 CYS D O 1
ATOM 5174 N N . VAL D 1 165 ? 27.417 64.021 38.222 1.00 26.63 144 VAL D N 1
ATOM 5175 C CA . VAL D 1 165 ? 27.711 63.538 39.557 1.00 25.92 144 VAL D CA 1
ATOM 5176 C C . VAL D 1 165 ? 29.135 62.971 39.622 1.00 26.52 144 VAL D C 1
ATOM 5177 O O . VAL D 1 165 ? 29.816 63.234 40.566 1.00 26.68 144 VAL D O 1
ATOM 5181 N N . LEU D 1 166 ? 29.560 62.216 38.613 1.00 27.47 145 LEU D N 1
ATOM 5182 C CA . LEU D 1 166 ? 30.971 61.878 38.344 1.00 28.02 145 LEU D CA 1
ATOM 5183 C C . LEU D 1 166 ? 31.945 63.106 38.525 1.00 29.61 145 LEU D C 1
ATOM 5184 O O . LEU D 1 166 ? 32.882 63.076 39.371 1.00 27.45 145 LEU D O 1
ATOM 5189 N N . GLU D 1 167 ? 31.693 64.186 37.783 1.00 28.98 146 GLU D N 1
ATOM 5190 C CA . GLU D 1 167 ? 32.469 65.406 38.005 1.00 30.73 146 GLU D CA 1
ATOM 5191 C C . GLU D 1 167 ? 32.408 65.921 39.427 1.00 30.44 146 GLU D C 1
ATOM 5192 O O . GLU D 1 167 ? 33.434 66.272 39.988 1.00 30.91 146 GLU D O 1
ATOM 5198 N N . GLU D 1 168 ? 31.200 66.023 39.983 1.00 30.69 147 GLU D N 1
ATOM 5199 C CA . GLU D 1 168 ? 31.015 66.548 41.313 1.00 30.11 147 GLU D CA 1
ATOM 5200 C C . GLU D 1 168 ? 31.781 65.762 42.358 1.00 30.56 147 GLU D C 1
ATOM 5201 O O . GLU D 1 168 ? 32.522 66.340 43.140 1.00 30.88 147 GLU D O 1
ATOM 5207 N N . GLN D 1 169 ? 31.629 64.437 42.354 1.00 31.21 148 GLN D N 1
ATOM 5208 C CA . GLN D 1 169 ? 32.347 63.592 43.275 1.00 32.31 148 GLN D CA 1
ATOM 5209 C C . GLN D 1 169 ? 33.886 63.458 43.010 1.00 36.11 148 GLN D C 1
ATOM 5210 O O . GLN D 1 169 ? 34.639 63.052 43.912 1.00 36.43 148 GLN D O 1
ATOM 5216 N N . ALA D 1 170 ? 34.351 63.792 41.797 1.00 38.48 149 ALA D N 1
ATOM 5217 C CA . ALA D 1 170 ? 35.799 63.878 41.517 1.00 42.63 149 ALA D CA 1
ATOM 5218 C C . ALA D 1 170 ? 36.383 65.140 42.184 1.00 44.87 149 ALA D C 1
ATOM 5219 O O . ALA D 1 170 ? 37.485 65.065 42.712 1.00 45.83 149 ALA D O 1
ATOM 5221 N N . GLU D 1 171 ? 35.627 66.257 42.120 1.00 47.27 150 GLU D N 1
ATOM 5222 C CA . GLU D 1 171 ? 35.628 67.429 43.040 1.00 50.58 150 GLU D CA 1
ATOM 5223 C C . GLU D 1 171 ? 35.563 68.771 42.324 1.00 51.06 150 GLU D C 1
ATOM 5224 O O . GLU D 1 171 ? 35.913 68.870 41.143 1.00 52.38 150 GLU D O 1
ATOM 5230 N N . ILE D 1 187 ? 20.037 48.498 21.395 1.00 49.02 166 ILE D N 1
ATOM 5231 C CA . ILE D 1 187 ? 20.153 49.951 21.595 1.00 48.31 166 ILE D CA 1
ATOM 5232 C C . ILE D 1 187 ? 20.891 50.611 20.425 1.00 47.53 166 ILE D C 1
ATOM 5233 O O . ILE D 1 187 ? 21.991 50.157 20.051 1.00 47.67 166 ILE D O 1
ATOM 5235 N N . ASP D 1 188 ? 20.301 51.679 19.866 1.00 45.52 167 ASP D N 1
ATOM 5236 C CA . ASP D 1 188 ? 21.011 52.558 18.937 1.00 43.18 167 ASP D CA 1
ATOM 5237 C C . ASP D 1 188 ? 21.460 53.839 19.672 1.00 41.17 167 ASP D C 1
ATOM 5238 O O . ASP D 1 188 ? 20.697 54.797 19.896 1.00 40.27 167 ASP D O 1
ATOM 5243 N N . HIS D 1 189 ? 22.738 53.825 20.055 1.00 38.80 168 HIS D N 1
ATOM 5244 C CA . HIS D 1 189 ? 23.337 54.815 20.960 1.00 34.43 168 HIS D CA 1
ATOM 5245 C C . HIS D 1 189 ? 23.527 56.157 20.307 1.00 33.09 168 HIS D C 1
ATOM 5246 O O . HIS D 1 189 ? 23.322 57.192 20.909 1.00 32.17 168 HIS D O 1
ATOM 5253 N N . GLU D 1 190 ? 23.901 56.112 19.047 1.00 31.79 169 GLU D N 1
ATOM 5254 C CA . GLU D 1 190 ? 23.955 57.273 18.209 1.00 31.09 169 GLU D CA 1
ATOM 5255 C C . GLU D 1 190 ? 22.638 58.053 18.150 1.00 29.33 169 GLU D C 1
ATOM 5256 O O . GLU D 1 190 ? 22.655 59.284 18.247 1.00 29.07 169 GLU D O 1
ATOM 5262 N N . SER D 1 191 ? 21.496 57.378 17.937 1.00 28.63 170 SER D N 1
ATOM 5263 C CA . SER D 1 191 ? 20.244 58.149 17.854 1.00 28.05 170 SER D CA 1
ATOM 5264 C C . SER D 1 191 ? 19.820 58.677 19.231 1.00 26.43 170 SER D C 1
ATOM 5265 O O . SER D 1 191 ? 19.288 59.771 19.324 1.00 25.26 170 SER D O 1
ATOM 5268 N N . ALA D 1 192 ? 20.153 57.945 20.298 1.00 24.59 171 ALA D N 1
ATOM 5269 C CA . ALA D 1 192 ? 19.902 58.458 21.675 1.00 23.46 171 ALA D CA 1
ATOM 5270 C C . ALA D 1 192 ? 20.729 59.759 21.942 1.00 23.13 171 ALA D C 1
ATOM 5271 O O . ALA D 1 192 ? 20.209 60.790 22.450 1.00 22.31 171 ALA D O 1
ATOM 5273 N N . PHE D 1 193 ? 22.005 59.729 21.552 1.00 22.88 172 PHE D N 1
ATOM 5274 C CA . PHE D 1 193 ? 22.862 60.881 21.706 1.00 22.81 172 PHE D CA 1
ATOM 5275 C C . PHE D 1 193 ? 22.306 62.089 20.952 1.00 22.74 172 PHE D C 1
ATOM 5276 O O . PHE D 1 193 ? 22.122 63.155 21.514 1.00 24.03 172 PHE D O 1
ATOM 5284 N N . GLU D 1 194 ? 22.005 61.891 19.675 1.00 22.88 173 GLU D N 1
ATOM 5285 C CA . GLU D 1 194 ? 21.495 62.936 18.837 1.00 22.81 173 GLU D CA 1
ATOM 5286 C C . GLU D 1 194 ? 20.211 63.531 19.396 1.00 22.52 173 GLU D C 1
ATOM 5287 O O . GLU D 1 194 ? 20.037 64.780 19.416 1.00 21.15 173 GLU D O 1
ATOM 5293 N N . ALA D 1 195 ? 19.301 62.660 19.834 1.00 21.85 174 ALA D N 1
ATOM 5294 C CA . ALA D 1 195 ? 18.015 63.120 20.453 1.00 22.24 174 ALA D CA 1
ATOM 5295 C C . ALA D 1 195 ? 18.221 63.989 21.683 1.00 22.31 174 ALA D C 1
ATOM 5296 O O . ALA D 1 195 ? 17.641 65.098 21.821 1.00 23.72 174 ALA D O 1
ATOM 5298 N N . GLY D 1 196 ? 19.078 63.511 22.565 1.00 21.47 175 GLY D N 1
ATOM 5299 C CA . GLY D 1 196 ? 19.404 64.234 23.763 1.00 20.15 175 GLY D CA 1
ATOM 5300 C C . GLY D 1 196 ? 20.047 65.576 23.475 1.00 21.99 175 GLY D C 1
ATOM 5301 O O . GLY D 1 196 ? 19.795 66.555 24.177 1.00 20.96 175 GLY D O 1
ATOM 5302 N N . LEU D 1 197 ? 20.934 65.621 22.483 1.00 22.47 176 LEU D N 1
ATOM 5303 C CA . LEU D 1 197 ? 21.692 66.839 22.238 1.00 22.92 176 LEU D CA 1
ATOM 5304 C C . LEU D 1 197 ? 20.763 67.885 21.610 1.00 23.18 176 LEU D C 1
ATOM 5305 O O . LEU D 1 197 ? 20.863 69.094 21.867 1.00 24.15 176 LEU D O 1
ATOM 5310 N N . ALA D 1 198 ? 19.856 67.398 20.784 1.00 23.47 177 ALA D N 1
ATOM 5311 C CA . ALA D 1 198 ? 18.757 68.171 20.237 1.00 23.89 177 ALA D CA 1
ATOM 5312 C C . ALA D 1 198 ? 17.916 68.820 21.333 1.00 24.05 177 ALA D C 1
ATOM 5313 O O . ALA D 1 198 ? 17.614 70.043 21.284 1.00 25.07 177 ALA D O 1
ATOM 5315 N N . LEU D 1 199 ? 17.533 68.035 22.338 1.00 23.99 178 LEU D N 1
ATOM 5316 C CA . LEU D 1 199 ? 16.797 68.594 23.488 1.00 24.10 178 LEU D CA 1
ATOM 5317 C C . LEU D 1 199 ? 17.574 69.721 24.145 1.00 24.91 178 LEU D C 1
ATOM 5318 O O . LEU D 1 199 ? 17.050 70.833 24.269 1.00 24.95 178 LEU D O 1
ATOM 5323 N N . ILE D 1 200 ? 18.818 69.438 24.539 1.00 25.13 179 ILE D N 1
ATOM 5324 C CA . ILE D 1 200 ? 19.696 70.465 25.140 1.00 26.58 179 ILE D CA 1
ATOM 5325 C C . ILE D 1 200 ? 19.791 71.749 24.301 1.00 27.44 179 ILE D C 1
ATOM 5326 O O . ILE D 1 200 ? 19.554 72.844 24.813 1.00 27.32 179 ILE D O 1
ATOM 5331 N N . THR D 1 201 ? 20.131 71.586 23.021 1.00 28.44 180 THR D N 1
ATOM 5332 C CA . THR D 1 201 ? 20.347 72.703 22.099 1.00 30.43 180 THR D CA 1
ATOM 5333 C C . THR D 1 201 ? 19.067 73.498 21.803 1.00 30.92 180 THR D C 1
ATOM 5334 O O . THR D 1 201 ? 19.090 74.710 21.800 1.00 31.80 180 THR D O 1
ATOM 5338 N N . ASP D 1 202 ? 17.952 72.805 21.564 1.00 31.99 181 ASP D N 1
ATOM 5339 C CA . ASP D 1 202 ? 16.675 73.443 21.425 1.00 32.85 181 ASP D CA 1
ATOM 5340 C C . ASP D 1 202 ? 16.309 74.192 22.692 1.00 32.93 181 ASP D C 1
ATOM 5341 O O . ASP D 1 202 ? 15.727 75.267 22.643 1.00 33.21 181 ASP D O 1
ATOM 5346 N N . GLY D 1 203 ? 16.671 73.624 23.829 1.00 33.88 182 GLY D N 1
ATOM 5347 C CA . GLY D 1 203 ? 16.463 74.283 25.129 1.00 34.43 182 GLY D CA 1
ATOM 5348 C C . GLY D 1 203 ? 17.267 75.562 25.197 1.00 34.84 182 GLY D C 1
ATOM 5349 O O . GLY D 1 203 ? 16.793 76.557 25.734 1.00 34.83 182 GLY D O 1
ATOM 5350 N N . LEU D 1 204 ? 18.490 75.537 24.661 1.00 35.24 183 LEU D N 1
ATOM 5351 C CA . LEU D 1 204 ? 19.324 76.759 24.569 1.00 35.56 183 LEU D CA 1
ATOM 5352 C C . LEU D 1 204 ? 18.807 77.793 23.545 1.00 36.11 183 LEU D C 1
ATOM 5353 O O . LEU D 1 204 ? 18.788 78.980 23.815 1.00 36.91 183 LEU D O 1
ATOM 5358 N N . VAL D 1 205 ? 18.416 77.344 22.364 1.00 37.37 184 VAL D N 1
ATOM 5359 C CA . VAL D 1 205 ? 17.895 78.251 21.321 1.00 38.33 184 VAL D CA 1
ATOM 5360 C C . VAL D 1 205 ? 16.777 79.178 21.836 1.00 40.50 184 VAL D C 1
ATOM 5361 O O . VAL D 1 205 ? 16.757 80.385 21.504 1.00 40.08 184 VAL D O 1
ATOM 5365 N N . ARG D 1 206 ? 15.866 78.625 22.641 1.00 42.06 185 ARG D N 1
ATOM 5366 C CA . ARG D 1 206 ? 14.801 79.403 23.287 1.00 44.89 185 ARG D CA 1
ATOM 5367 C C . ARG D 1 206 ? 15.312 80.654 24.024 1.00 45.80 185 ARG D C 1
ATOM 5368 O O . ARG D 1 206 ? 14.550 81.605 24.261 1.00 46.34 185 ARG D O 1
ATOM 5376 N N . HIS D 1 207 ? 16.594 80.640 24.389 1.00 47.01 186 HIS D N 1
ATOM 5377 C CA . HIS D 1 207 ? 17.238 81.721 25.158 1.00 48.26 186 HIS D CA 1
ATOM 5378 C C . HIS D 1 207 ? 17.894 82.767 24.303 1.00 49.34 186 HIS D C 1
ATOM 5379 O O . HIS D 1 207 ? 18.145 83.888 24.764 1.00 49.89 186 HIS D O 1
ATOM 5386 N N . VAL D 1 208 ? 18.237 82.377 23.084 1.00 50.60 187 VAL D N 1
ATOM 5387 C CA . VAL D 1 208 ? 18.819 83.291 22.133 1.00 52.58 187 VAL D CA 1
ATOM 5388 C C . VAL D 1 208 ? 17.643 84.050 21.589 1.00 54.26 187 VAL D C 1
ATOM 5389 O O . VAL D 1 208 ? 17.641 85.276 21.576 1.00 54.90 187 VAL D O 1
ATOM 5393 N N . ASP D 1 209 ? 16.612 83.280 21.246 1.00 56.51 188 ASP D N 1
ATOM 5394 C CA . ASP D 1 209 ? 15.398 83.694 20.524 1.00 58.24 188 ASP D CA 1
ATOM 5395 C C . ASP D 1 209 ? 14.571 84.877 21.038 1.00 58.90 188 ASP D C 1
ATOM 5396 O O . ASP D 1 209 ? 13.602 85.280 20.373 1.00 59.66 188 ASP D O 1
#

InterPro domains:
  IPR001647 DNA-binding HTH domain, TetR-type [PF00440] (10-55)
  IPR001647 DNA-binding HTH domain, TetR-type [PR00455] (9-22)
  IPR001647 DNA-binding HTH domain, TetR-type [PR00455] (30-53)
  IPR001647 DNA-binding HTH domain, TetR-type [PS50977] (3-63)
  IPR003012 Tetracycline transcriptional regulator, TetR [PR00400] (21-44)
  IPR003012 Tetracycline transcriptional regulator, TetR [PR00400] (75-94)
  IPR003012 Tetracycline transcriptional regulator, TetR [PR00400] (95-118)
  IPR003012 Tetracycline transcriptional regulator, TetR [PR00400] (129-148)
  IPR004111 Tetracycline repressor TetR, C-terminal [PF02909] (68-151)
  IPR009057 Homedomain-like superfamily [SSF46689] (4-63)
  IPR023772 DNA-binding HTH domain, TetR-type, conserved site [PS01081] (21-52)
  IPR036271 Tetracyclin repressor-like, C-terminal domain superfamily [SSF48498] (68-188)
  IPR050109 HTH-type, TetR-like transcriptional regulator [PTHR30055] (5-186)

Radius of gyration: 33.45 Å; Cα contacts (8 Å, |Δi|>4): 768; chains: 4; bounding box: 105×56×89 Å

=== Feature glossary ===
Feature key, reading from the visual/contextual features back to the raw sequence:

Rendered structure images. Six rendered views show the 3D structure from the faces of a cube — i.e. along ±x, ±y, ±z. Rendering representation is drawn randomly per protein from cartoon (secondary-structure ribbons), sticks (backbone bonds), or molecular surface; coloring is either N→C rainbow (blue at the N-terminus through red at the C-terminus) or one color per chain.

Contact-map, Ramachandran, and PAE plots. The contact map is a binary N×N matrix image: pixel (i, j) is dark where Cα_i and Cα_j are within 8 Å and |i−j|>4. Because the |i−j|>4 filter removes local helical contacts, off-diagonal stripes parallel to the main diagonal indicate parallel β-sheets; stripes perpendicular to it indicate antiparallel β-sheets. The Ramachandran plot scatters every residue's (φ, ψ) pair against the sterically allowed regions. The PAE heatmap renders the predicted-aligned-error matrix.

InterPro / GO / CATH / organism. Database cross-references. InterPro integrates a dozen domain/family signature databases into unified entries with residue-range hits. GO terms attach function/process/location labels with evidence codes. CATH codes position the fold in a four-level structural taxonomy. Organism is the NCBI-taxonomy species name.

Nearest PDB structures. The Foldseek neighbor list gives the closest experimentally determined structures in the PDB, ranked by structural alignment. TM-score near 1 means near-identical fold; near 0.3 means only rough topology match. This is how one finds what a novel AlphaFold prediction most resembles in the solved-structure universe.

Predicted aligned error. PAE(i, j) answers: if I align the predicted and true structures on residue i, how far off (in Å) do I expect residue j to be? A block-diagonal PAE matrix with low values on the blocks and high values off-diagonal is the signature of a multi-domain protein with confidently predicted domains but uncertain inter-domain orientation.

Solvent-accessible surface area. Accessible surface area quantifies burial. A residue with SASA near zero is packed into the hydrophobic core; one with SASA >100 Å² sits on the surface. Computed here via the Shrake–Rupley numerical algorithm with a 1.4 Å probe.

B-factor. B-factor (Debye–Waller factor) reflects atomic displacement in the crystal lattice. It is an experimental observable (units Å²), not a prediction; low values mean the atom is pinned down, high values mean it moves or is heterogeneous across the crystal.

pLDDT. For AlphaFold models, the B-factor field carries pLDDT — the model's own estimate of local accuracy on a 0–100 scale. Regions with pLDDT<50 should be treated as essentially unmodeled; they often correspond to intrinsically disordered segments.

Backbone torsions (φ/ψ). φ (phi) and ψ (psi) are the two rotatable backbone dihedrals per residue: φ is the C(i-1)–N–Cα–C torsion, ψ is the N–Cα–C–N(i+1) torsion, both in degrees on (−180°, 180°]. α-helical residues cluster near (−60°, −45°); β-strand residues near (−120°, +130°). A Ramachandran plot is simply a scatter of (φ, ψ) for every residue.

Radius of gyration, Cα contacts, bounding box. Radius of gyration (Rg) is the root-mean-square distance of Cα atoms from their centroid — a single number for overall size and compactness. A globular domain of N residues has Rg ≈ 2.2·N^0.38 Å; an extended or disordered chain has a much larger Rg. The Cα contact count is the number of residue pairs whose Cα atoms are within 8 Å and are more than four positions apart in sequence — a standard proxy for tertiary packing density. The bounding box is the smallest axis-aligned box enclosing all Cα atoms.

Secondary structure (3-state, P-SEA). Three-state secondary structure (P-SEA) collapses the eight DSSP classes into helix (a), strand (b), and coil (c). P-SEA assigns these from Cα geometry alone — distances and angles — without requiring backbone oxygens, so it works on any Cα trace.

Secondary structure (8-state, DSSP). DSSP 8-state secondary structure assigns each residue one of H (α-helix), G (3₁₀-helix), I (π-helix), E (extended β-strand), B (isolated β-bridge), T (hydrogen-bonded turn), S (bend), or '-' (coil). The assignment is computed from backbone hydrogen-bond geometry via the Kabsch–Sander algorithm.

Foldseek 3Di. A 3Di character summarizes, for each residue, the relative orientation of the Cα frame of its nearest spatial neighbor. Because it encodes fold topology rather than chemistry, 3Di alignments detect remote structural similarity that sequence alignment misses.

mmCIF coordinates. The mmCIF block holds the 3D Cartesian coordinates of each backbone atom (N, Cα, C, O) in ångströms. mmCIF is the PDB's canonical archive format — a tagged-loop text representation of the atomic model.

Sequence. Sequence gives the chain of amino acids in standard one-letter code (A=alanine, C=cysteine, …, Y=tyrosine), read N→C. It is the only feature that is directly encoded by the gene; all structural features are derived from the folded form of this sequence.